Protein AF-A0AAN6QUZ5-F1 (afdb_monomer_lite)

Structure (mmCIF, N/CA/C/O backbone):
data_AF-A0AAN6QUZ5-F1
#
_entry.id   AF-A0AAN6QUZ5-F1
#
loop_
_atom_site.group_PDB
_atom_site.id
_atom_site.type_symbol
_atom_site.label_atom_id
_atom_site.label_alt_id
_atom_site.label_comp_id
_atom_site.label_asym_id
_atom_site.label_entity_id
_atom_site.label_seq_id
_atom_site.pdbx_PDB_ins_code
_atom_site.Cartn_x
_atom_site.Cartn_y
_atom_site.Cartn_z
_atom_site.occupancy
_atom_site.B_iso_or_equiv
_atom_site.auth_seq_id
_atom_site.auth_comp_id
_atom_site.auth_asym_id
_atom_site.auth_atom_id
_atom_site.pdbx_PDB_model_num
ATOM 1 N N . MET A 1 1 ? 12.209 -30.905 -10.278 1.00 30.31 1 MET A N 1
ATOM 2 C CA . MET A 1 1 ? 13.119 -30.003 -9.541 1.00 30.31 1 MET A CA 1
ATOM 3 C C . MET A 1 1 ? 12.378 -28.707 -9.244 1.00 30.31 1 MET A C 1
ATOM 5 O O . MET A 1 1 ? 12.264 -27.875 -10.130 1.00 30.31 1 MET A O 1
ATOM 9 N N . ARG A 1 2 ? 11.811 -28.556 -8.041 1.00 36.41 2 ARG A N 1
ATOM 10 C CA . ARG A 1 2 ? 11.260 -27.276 -7.567 1.00 36.41 2 ARG A CA 1
ATOM 11 C C . ARG A 1 2 ? 12.439 -26.471 -7.023 1.00 36.41 2 ARG A C 1
ATOM 13 O O . ARG A 1 2 ? 12.818 -26.670 -5.874 1.00 36.41 2 ARG A O 1
ATOM 20 N N . ARG A 1 3 ? 13.122 -25.705 -7.876 1.00 43.72 3 ARG A N 1
ATOM 21 C CA . ARG A 1 3 ? 14.222 -24.853 -7.411 1.00 43.72 3 ARG A CA 1
ATOM 22 C C . ARG A 1 3 ? 13.628 -23.696 -6.611 1.00 43.72 3 ARG A C 1
ATOM 24 O O . ARG A 1 3 ? 12.621 -23.118 -7.010 1.00 43.72 3 ARG A O 1
ATOM 31 N N . TYR A 1 4 ? 14.226 -23.433 -5.455 1.00 45.22 4 TYR A N 1
ATOM 32 C CA . TYR A 1 4 ? 13.973 -22.250 -4.641 1.00 45.22 4 TYR A CA 1
ATOM 33 C C . TYR A 1 4 ? 14.188 -21.015 -5.516 1.00 45.22 4 TYR A C 1
ATOM 35 O O . TYR A 1 4 ? 15.326 -20.668 -5.812 1.00 45.22 4 TYR A O 1
ATOM 43 N N . HIS A 1 5 ? 13.116 -20.361 -5.947 1.00 57.94 5 HIS A N 1
ATOM 44 C CA . HIS A 1 5 ? 13.235 -19.087 -6.637 1.00 57.94 5 HIS A CA 1
ATOM 45 C C . HIS A 1 5 ? 12.841 -17.992 -5.662 1.00 57.94 5 HIS A C 1
ATOM 47 O O . HIS A 1 5 ? 11.673 -17.842 -5.323 1.00 57.94 5 HIS A O 1
ATOM 53 N N . ARG A 1 6 ? 13.839 -17.252 -5.179 1.00 63.66 6 ARG A N 1
ATOM 54 C CA . ARG A 1 6 ? 13.614 -16.008 -4.444 1.00 63.66 6 ARG A CA 1
ATOM 55 C C . ARG A 1 6 ? 12.795 -15.062 -5.333 1.00 63.66 6 ARG A C 1
ATOM 57 O O . ARG A 1 6 ? 12.988 -15.058 -6.551 1.00 63.66 6 ARG A O 1
ATOM 64 N N . GLU A 1 7 ? 11.885 -14.297 -4.738 1.00 75.88 7 GLU A N 1
ATOM 65 C CA . GLU A 1 7 ? 11.122 -13.271 -5.457 1.00 75.88 7 GLU A CA 1
ATOM 66 C C . GLU A 1 7 ? 12.098 -12.308 -6.143 1.00 75.88 7 GLU A C 1
ATOM 68 O O . GLU A 1 7 ? 13.012 -11.763 -5.516 1.00 75.88 7 GLU A O 1
ATOM 73 N N . VAL A 1 8 ? 11.938 -12.139 -7.452 1.00 83.50 8 VAL A N 1
ATOM 74 C CA . VAL A 1 8 ? 12.800 -11.305 -8.290 1.00 83.50 8 VAL A CA 1
ATOM 75 C C . VAL A 1 8 ? 12.718 -9.863 -7.813 1.00 83.50 8 VAL A C 1
ATOM 77 O O . VAL A 1 8 ? 13.753 -9.236 -7.613 1.00 83.50 8 VAL A O 1
ATOM 80 N N . SER A 1 9 ? 11.514 -9.351 -7.549 1.00 82.94 9 SER A N 1
ATOM 81 C CA . SER A 1 9 ? 11.316 -7.989 -7.034 1.00 82.94 9 SER A CA 1
ATOM 82 C C . SER A 1 9 ? 12.048 -7.739 -5.711 1.00 82.94 9 SER A C 1
ATOM 84 O O . SER A 1 9 ? 12.600 -6.657 -5.511 1.00 82.94 9 SER A O 1
ATOM 86 N N . THR A 1 10 ? 12.119 -8.741 -4.829 1.00 82.69 10 THR A N 1
ATOM 87 C CA . THR A 1 10 ? 12.886 -8.669 -3.575 1.00 82.69 10 THR A CA 1
ATOM 88 C C . THR A 1 10 ? 14.381 -8.561 -3.839 1.00 82.69 10 THR A C 1
ATOM 90 O O . THR A 1 10 ? 15.043 -7.703 -3.258 1.00 82.69 10 THR A O 1
ATOM 93 N N . VAL A 1 11 ? 14.917 -9.394 -4.735 1.00 87.00 11 VAL A N 1
ATOM 94 C CA . VAL A 1 11 ? 16.337 -9.338 -5.118 1.00 87.00 11 VAL A CA 1
ATOM 95 C C . VAL A 1 11 ? 16.666 -7.990 -5.760 1.00 87.00 11 VAL A C 1
ATOM 97 O O . VAL A 1 11 ? 17.696 -7.396 -5.447 1.00 87.00 11 VAL A O 1
ATOM 100 N N . VAL A 1 12 ? 15.773 -7.469 -6.606 1.00 88.94 12 VAL A N 1
ATOM 101 C CA . VAL A 1 12 ? 15.915 -6.145 -7.226 1.00 88.94 12 VAL A CA 1
ATOM 102 C C . VAL A 1 12 ? 16.001 -5.050 -6.159 1.00 88.94 12 VAL A C 1
ATOM 104 O O . VAL A 1 12 ? 16.933 -4.248 -6.205 1.00 88.94 12 VAL A O 1
ATOM 107 N N . ALA A 1 13 ? 15.085 -5.035 -5.183 1.00 87.88 13 ALA A N 1
ATOM 108 C CA . ALA A 1 13 ? 15.096 -4.057 -4.092 1.00 87.88 13 ALA A CA 1
ATOM 109 C C . ALA A 1 13 ? 16.396 -4.107 -3.272 1.00 87.88 13 ALA A C 1
ATOM 111 O O . ALA A 1 13 ? 17.012 -3.068 -3.019 1.00 87.88 13 ALA A O 1
ATOM 112 N N . GLU A 1 14 ? 16.833 -5.311 -2.893 1.00 87.56 14 GLU A N 1
ATOM 113 C CA . GLU A 1 14 ? 18.032 -5.511 -2.078 1.00 87.56 14 GLU A CA 1
ATOM 114 C C . GLU A 1 14 ? 19.299 -5.069 -2.818 1.00 87.56 14 GLU A C 1
ATOM 116 O O . GLU A 1 14 ? 20.065 -4.257 -2.299 1.00 87.56 14 GLU A O 1
ATOM 121 N N . VAL A 1 15 ? 19.508 -5.560 -4.044 1.00 88.94 15 VAL A N 1
ATOM 122 C CA . VAL A 1 15 ? 20.751 -5.341 -4.799 1.00 88.94 15 VAL A CA 1
ATOM 123 C C . VAL A 1 15 ? 20.863 -3.900 -5.292 1.00 88.94 15 VAL A C 1
ATOM 125 O O . VAL A 1 15 ? 21.929 -3.285 -5.194 1.00 88.94 15 VAL A O 1
ATOM 128 N N . LEU A 1 16 ? 19.770 -3.302 -5.780 1.00 88.38 16 LEU A N 1
ATOM 129 C CA . LEU A 1 16 ? 19.807 -1.899 -6.201 1.00 88.38 16 LEU A CA 1
ATOM 130 C C . LEU A 1 16 ? 19.967 -0.940 -5.018 1.00 88.38 16 LEU A C 1
ATOM 132 O O . LEU A 1 16 ? 20.536 0.141 -5.207 1.00 88.38 16 LEU A O 1
ATOM 136 N N . GLY A 1 17 ? 19.556 -1.356 -3.815 1.00 84.56 17 GLY A N 1
ATOM 137 C CA . GLY A 1 17 ? 19.793 -0.654 -2.554 1.00 84.56 17 GLY A CA 1
ATOM 138 C C . GLY A 1 17 ? 21.233 -0.715 -2.030 1.00 84.56 17 GLY A C 1
ATOM 139 O O . GLY A 1 17 ? 21.570 0.067 -1.145 1.00 84.56 17 GLY A O 1
ATOM 140 N N . MET A 1 18 ? 22.097 -1.587 -2.564 1.00 85.19 18 MET A N 1
ATOM 141 C CA . MET A 1 18 ? 23.497 -1.687 -2.127 1.00 85.19 18 MET A CA 1
ATOM 142 C C . MET A 1 18 ? 24.314 -0.453 -2.534 1.00 85.19 18 MET A C 1
ATOM 144 O O . MET A 1 18 ? 24.178 0.064 -3.645 1.00 85.19 18 MET A O 1
ATOM 148 N N . GLU A 1 19 ? 25.234 -0.014 -1.681 1.00 77.06 19 GLU A N 1
ATOM 149 C CA . GLU A 1 19 ? 26.255 0.963 -2.063 1.00 77.06 19 GLU A CA 1
ATOM 150 C C . GLU A 1 19 ? 27.384 0.235 -2.806 1.00 77.06 19 GLU A C 1
ATOM 152 O O . GLU A 1 19 ? 28.210 -0.441 -2.199 1.00 77.06 19 GLU A O 1
ATOM 157 N N . ALA A 1 20 ? 27.396 0.327 -4.137 1.00 66.94 20 ALA A N 1
ATOM 158 C CA . ALA A 1 20 ? 28.474 -0.213 -4.963 1.00 66.94 20 ALA A CA 1
ATOM 159 C C . ALA A 1 20 ? 29.362 0.941 -5.443 1.00 66.94 20 ALA A C 1
ATOM 161 O O . ALA A 1 20 ? 28.898 1.840 -6.146 1.00 66.94 20 ALA A O 1
ATOM 162 N N . GLY A 1 21 ? 30.633 0.932 -5.036 1.00 61.50 21 GLY A N 1
ATOM 163 C CA . GLY A 1 21 ? 31.641 1.873 -5.514 1.00 61.50 21 GLY A CA 1
ATOM 164 C C . GLY A 1 21 ? 32.380 1.290 -6.713 1.00 61.50 21 GLY A C 1
ATOM 165 O O . GLY A 1 21 ? 33.156 0.356 -6.542 1.00 61.50 21 GLY A O 1
ATOM 166 N N . GLY A 1 22 ? 32.146 1.827 -7.913 1.00 67.50 22 GLY A N 1
ATOM 167 C CA . GLY A 1 22 ? 32.951 1.481 -9.092 1.00 67.50 22 GLY A CA 1
ATOM 168 C C . GLY A 1 22 ? 34.380 2.039 -9.005 1.00 67.50 22 GLY A C 1
ATOM 169 O O . GLY A 1 22 ? 34.719 2.769 -8.069 1.00 67.50 22 GLY A O 1
ATOM 170 N N . ASP A 1 23 ? 35.218 1.742 -10.000 1.00 75.19 23 ASP A N 1
ATOM 171 C CA . ASP A 1 23 ? 36.632 2.143 -10.004 1.00 75.19 23 ASP A CA 1
ATOM 172 C C . ASP A 1 23 ? 36.800 3.675 -9.816 1.00 75.19 23 ASP A C 1
ATOM 174 O O . ASP A 1 23 ? 36.268 4.474 -10.598 1.00 75.19 23 ASP A O 1
ATOM 178 N N . PRO A 1 24 ? 37.541 4.142 -8.790 1.00 77.88 24 PRO A N 1
ATOM 179 C CA . PRO A 1 24 ? 37.722 5.568 -8.531 1.00 77.88 24 PRO A CA 1
ATOM 180 C C . PRO A 1 24 ? 38.481 6.314 -9.641 1.00 77.88 24 PRO A C 1
ATOM 182 O O . PRO A 1 24 ? 38.467 7.546 -9.656 1.00 77.88 24 PRO A O 1
ATOM 185 N N . ARG A 1 25 ? 39.125 5.597 -10.570 1.00 81.81 25 ARG A N 1
ATOM 186 C CA . ARG A 1 25 ? 39.927 6.158 -11.668 1.00 81.81 25 ARG A CA 1
ATOM 187 C C . ARG A 1 25 ? 39.100 6.559 -12.892 1.00 81.81 25 ARG A C 1
ATOM 189 O O . ARG A 1 25 ? 39.565 7.372 -13.683 1.00 81.81 25 ARG A O 1
ATOM 196 N N . ILE A 1 26 ? 37.887 6.025 -13.049 1.00 84.50 26 ILE A N 1
ATOM 197 C CA . ILE A 1 26 ? 36.977 6.373 -14.155 1.00 84.50 26 ILE A CA 1
ATOM 198 C C . ILE A 1 26 ? 36.072 7.554 -13.792 1.00 84.50 26 ILE A C 1
ATOM 200 O O . ILE A 1 26 ? 35.804 7.813 -12.614 1.00 84.50 26 ILE A O 1
ATOM 204 N N . ALA A 1 27 ? 35.585 8.276 -14.805 1.00 85.56 27 ALA A N 1
ATOM 205 C CA . ALA A 1 27 ? 34.697 9.420 -14.617 1.00 85.56 27 ALA A CA 1
ATOM 206 C C . ALA A 1 27 ? 33.432 9.027 -13.832 1.00 85.56 27 ALA A C 1
ATOM 208 O O . ALA A 1 27 ? 32.870 7.953 -14.041 1.00 85.56 27 ALA A O 1
ATOM 209 N N . ALA A 1 28 ? 32.947 9.915 -12.958 1.00 83.94 28 ALA A N 1
ATOM 210 C CA . ALA A 1 28 ? 31.856 9.609 -12.024 1.00 83.94 28 ALA A CA 1
ATOM 211 C C . ALA A 1 28 ? 30.583 9.068 -12.705 1.00 83.94 28 ALA A C 1
ATOM 213 O O . ALA A 1 28 ? 29.949 8.153 -12.186 1.00 83.94 28 ALA A O 1
ATOM 214 N N . LYS A 1 29 ? 30.233 9.591 -13.888 1.00 78.88 29 LYS A N 1
ATOM 215 C CA . LYS A 1 29 ? 29.074 9.121 -14.666 1.00 78.88 29 LYS A CA 1
ATOM 216 C C . LYS A 1 29 ? 29.249 7.684 -15.164 1.00 78.88 29 LYS A C 1
ATOM 218 O O . LYS A 1 29 ? 28.361 6.862 -14.975 1.00 78.88 29 LYS A O 1
ATOM 223 N N . GLN A 1 30 ? 30.408 7.382 -15.745 1.00 83.56 30 GLN A N 1
ATOM 224 C CA . GLN A 1 30 ? 30.750 6.039 -16.214 1.00 83.56 30 GLN A CA 1
ATOM 225 C C . GLN A 1 30 ? 30.817 5.052 -15.045 1.00 83.56 30 GLN A C 1
ATOM 227 O O . GLN A 1 30 ? 30.298 3.950 -15.142 1.00 83.56 30 GLN A O 1
ATOM 232 N N . ARG A 1 31 ? 31.360 5.485 -13.902 1.00 85.06 31 ARG A N 1
ATOM 233 C CA . ARG A 1 31 ? 31.403 4.703 -12.660 1.00 85.06 31 ARG A CA 1
ATOM 234 C C . ARG A 1 31 ? 30.019 4.323 -12.148 1.00 85.06 31 ARG A C 1
ATOM 236 O O . ARG A 1 31 ? 29.817 3.198 -11.708 1.00 85.06 31 ARG A O 1
ATOM 243 N N . ALA A 1 32 ? 29.075 5.260 -12.189 1.00 82.31 32 ALA A N 1
ATOM 244 C CA . ALA A 1 32 ? 27.699 5.005 -11.781 1.00 82.31 32 ALA A CA 1
ATOM 245 C C . ALA A 1 32 ? 26.997 4.021 -12.733 1.00 82.31 32 ALA A C 1
ATOM 247 O O . ALA A 1 32 ? 26.280 3.136 -12.269 1.00 82.31 32 ALA A O 1
ATOM 248 N N . ALA A 1 33 ? 27.227 4.148 -14.044 1.00 83.38 33 ALA A N 1
ATOM 249 C CA . ALA A 1 33 ? 26.686 3.225 -15.040 1.00 83.38 33 ALA A CA 1
ATOM 250 C C . ALA A 1 33 ? 27.278 1.811 -14.902 1.00 83.38 33 ALA A C 1
ATOM 252 O O . ALA A 1 33 ? 26.538 0.835 -14.965 1.00 83.38 33 ALA A O 1
ATOM 253 N N . ASP A 1 34 ? 28.585 1.704 -14.666 1.00 85.88 34 ASP A N 1
ATOM 254 C CA . ASP A 1 34 ? 29.299 0.446 -14.420 1.00 85.88 34 ASP A CA 1
ATOM 255 C C . ASP A 1 34 ? 28.772 -0.266 -13.163 1.00 85.88 34 ASP A C 1
ATOM 257 O O . ASP A 1 34 ? 28.290 -1.395 -13.233 1.00 85.88 34 ASP A O 1
ATOM 261 N N . ALA A 1 35 ? 28.683 0.456 -12.039 1.00 87.25 35 ALA A N 1
ATOM 262 C CA . ALA A 1 35 ? 28.098 -0.064 -10.803 1.00 87.25 35 ALA A CA 1
ATOM 263 C C . ALA A 1 35 ? 26.636 -0.523 -10.978 1.00 87.25 35 ALA A C 1
ATOM 265 O O . ALA A 1 35 ? 26.189 -1.464 -10.319 1.00 87.25 35 ALA A O 1
ATOM 266 N N . MET A 1 36 ? 25.868 0.125 -11.860 1.00 88.12 36 MET A N 1
ATOM 267 C CA . MET A 1 36 ? 24.505 -0.301 -12.186 1.00 88.12 36 MET A CA 1
ATOM 268 C C . MET A 1 36 ? 24.489 -1.606 -12.995 1.00 88.12 36 MET A C 1
ATOM 270 O O . MET A 1 36 ? 23.668 -2.481 -12.721 1.00 88.12 36 MET A O 1
ATOM 274 N N . LYS A 1 37 ? 25.406 -1.776 -13.952 1.00 88.88 37 LYS A N 1
ATOM 275 C CA . LYS A 1 37 ? 25.542 -3.005 -14.759 1.00 88.88 37 LYS A CA 1
ATOM 276 C C . LYS A 1 37 ? 25.952 -4.196 -13.902 1.00 88.88 37 LYS A C 1
ATOM 278 O O . LYS A 1 37 ? 25.392 -5.281 -14.075 1.00 88.88 37 LYS A O 1
ATOM 283 N N . ASP A 1 38 ? 26.844 -3.986 -12.939 1.00 88.75 38 ASP A N 1
ATOM 284 C CA . ASP A 1 38 ? 27.219 -5.005 -11.955 1.00 88.75 38 ASP A CA 1
ATOM 285 C C . ASP A 1 38 ? 26.013 -5.448 -11.130 1.00 88.75 38 ASP A C 1
ATOM 287 O O . ASP A 1 38 ? 25.731 -6.641 -11.016 1.00 88.75 38 ASP A O 1
ATOM 291 N N . LYS A 1 39 ? 25.233 -4.489 -10.620 1.00 91.06 39 LYS A N 1
ATOM 292 C CA . LYS A 1 39 ? 23.996 -4.778 -9.888 1.00 91.06 39 LYS A CA 1
ATOM 293 C C . LYS A 1 39 ? 22.995 -5.563 -10.735 1.00 91.06 39 LYS A C 1
ATOM 295 O O . LYS A 1 39 ? 22.453 -6.556 -10.255 1.00 91.06 39 LYS A O 1
ATOM 300 N N . ILE A 1 40 ? 22.773 -5.171 -11.991 1.00 91.00 40 ILE A N 1
ATOM 301 C CA . ILE A 1 40 ? 21.897 -5.918 -12.908 1.00 91.00 40 ILE A CA 1
ATOM 302 C C . ILE A 1 40 ? 22.430 -7.340 -13.109 1.00 91.00 40 ILE A C 1
ATOM 304 O O . ILE A 1 40 ? 21.665 -8.294 -13.027 1.00 91.00 40 ILE A O 1
ATOM 308 N N . SER A 1 41 ? 23.738 -7.503 -13.304 1.00 89.38 41 SER A N 1
ATOM 309 C CA . SER A 1 41 ? 24.362 -8.816 -13.496 1.00 89.38 41 SER A CA 1
ATOM 310 C C . SER A 1 41 ? 24.204 -9.718 -12.267 1.00 89.38 41 SER A C 1
ATOM 312 O O . SER A 1 41 ? 23.880 -10.895 -12.411 1.00 89.38 41 SER A O 1
ATOM 314 N N . ILE A 1 42 ? 24.351 -9.171 -11.053 1.00 89.25 42 ILE A N 1
ATOM 315 C CA . ILE A 1 42 ? 24.068 -9.885 -9.797 1.00 89.25 42 ILE A CA 1
ATOM 316 C C . ILE A 1 42 ? 22.609 -10.352 -9.768 1.00 89.25 42 ILE A C 1
ATOM 318 O O . ILE A 1 42 ? 22.348 -11.515 -9.452 1.00 89.25 42 ILE A O 1
ATOM 322 N N . ILE A 1 43 ? 21.663 -9.477 -10.123 1.00 89.88 43 ILE A N 1
ATOM 323 C CA . ILE A 1 43 ? 20.231 -9.801 -10.141 1.00 89.88 43 ILE A CA 1
ATOM 324 C C . ILE A 1 43 ? 19.953 -10.926 -11.145 1.00 89.88 43 ILE A C 1
ATOM 326 O O . ILE A 1 43 ? 19.394 -11.948 -10.758 1.00 89.88 43 ILE A O 1
ATOM 330 N N . LEU A 1 44 ? 20.396 -10.792 -12.399 1.00 89.31 44 LEU A N 1
ATOM 331 C CA . LEU A 1 44 ? 20.162 -11.789 -13.452 1.00 89.31 44 LEU A CA 1
ATOM 332 C C . LEU A 1 44 ? 20.767 -13.158 -13.108 1.00 89.31 44 LEU A C 1
ATOM 334 O O . LEU A 1 44 ? 20.116 -14.186 -13.313 1.00 89.31 44 LEU A O 1
ATOM 338 N N . ASN A 1 45 ? 21.969 -13.175 -12.524 1.00 87.69 45 ASN A N 1
ATOM 339 C CA . ASN A 1 45 ? 22.601 -14.401 -12.037 1.00 87.69 45 ASN A CA 1
ATOM 340 C C . ASN A 1 45 ? 21.807 -15.027 -10.883 1.00 87.69 45 ASN A C 1
ATOM 342 O O . ASN A 1 45 ? 21.582 -16.234 -10.881 1.00 87.69 45 ASN A O 1
ATOM 346 N N . THR A 1 46 ? 21.328 -14.213 -9.936 1.00 84.38 46 THR A N 1
ATOM 347 C CA . THR A 1 46 ? 20.507 -14.678 -8.802 1.00 84.38 46 THR A CA 1
ATOM 348 C C . THR A 1 46 ? 19.159 -15.238 -9.261 1.00 84.38 46 THR A C 1
ATOM 350 O O . THR A 1 46 ? 18.626 -16.159 -8.647 1.00 84.38 46 THR A O 1
ATOM 353 N N . MET A 1 47 ? 18.603 -14.710 -10.353 1.00 77.81 47 MET A N 1
ATOM 354 C CA . MET A 1 47 ? 17.367 -15.218 -10.952 1.00 77.81 47 MET A CA 1
ATOM 355 C C . MET A 1 47 ? 17.532 -16.595 -11.613 1.00 77.81 47 MET A C 1
ATOM 357 O O . MET A 1 47 ? 16.521 -17.231 -11.910 1.00 77.81 47 MET A O 1
ATOM 361 N N . GLU A 1 48 ? 18.766 -17.045 -11.879 1.00 78.69 48 GLU A N 1
ATOM 362 C CA . GLU A 1 48 ? 19.085 -18.280 -12.618 1.00 78.69 48 GLU A CA 1
ATOM 363 C C . GLU A 1 48 ? 18.340 -18.411 -13.964 1.00 78.69 48 GLU A C 1
ATOM 365 O O . GLU A 1 48 ? 18.050 -19.509 -14.436 1.00 78.69 48 GLU A O 1
ATOM 370 N N . CYS A 1 49 ? 18.017 -17.284 -14.601 1.00 72.75 49 CYS A N 1
ATOM 371 C CA . CYS A 1 49 ? 17.193 -17.250 -15.813 1.00 72.75 49 CYS A CA 1
ATOM 372 C C . CYS A 1 49 ? 18.001 -17.342 -17.119 1.00 72.75 49 CYS A C 1
ATOM 374 O O . CYS A 1 49 ? 17.422 -17.317 -18.201 1.00 72.75 49 CYS A O 1
ATOM 376 N N . GLY A 1 50 ? 19.335 -17.437 -17.033 1.00 80.94 50 GLY A N 1
ATOM 377 C CA . GLY A 1 50 ? 20.226 -17.511 -18.198 1.00 80.94 50 GLY A CA 1
ATOM 378 C C . GLY A 1 50 ? 20.278 -16.229 -19.037 1.00 80.94 50 GLY A C 1
ATOM 379 O O . GLY A 1 50 ? 20.787 -16.254 -20.156 1.00 80.94 50 GLY A O 1
ATOM 380 N N . LEU A 1 51 ? 19.749 -15.119 -18.518 1.00 85.81 51 LEU A N 1
ATOM 381 C CA . LEU A 1 51 ? 19.765 -13.824 -19.186 1.00 85.81 51 LEU A CA 1
ATOM 382 C C . LEU A 1 51 ? 21.073 -13.082 -18.921 1.00 85.81 51 LEU A C 1
ATOM 384 O O . LEU A 1 51 ? 21.663 -13.180 -17.846 1.00 85.81 51 LEU A O 1
ATOM 388 N N . ALA A 1 52 ? 21.497 -12.296 -19.905 1.00 86.19 52 ALA A N 1
ATOM 389 C CA . ALA A 1 52 ? 22.677 -11.452 -19.827 1.00 86.19 52 ALA A CA 1
ATOM 390 C C . ALA A 1 52 ? 22.399 -10.100 -20.489 1.00 86.19 52 ALA A C 1
ATOM 392 O O . ALA A 1 52 ? 21.534 -9.988 -21.356 1.00 86.19 52 ALA A O 1
ATOM 393 N N . LEU A 1 53 ? 23.175 -9.084 -20.110 1.00 87.31 53 LEU A N 1
ATOM 394 C CA . LEU A 1 53 ? 23.151 -7.778 -20.770 1.00 87.31 53 LEU A CA 1
ATOM 395 C C . LEU A 1 53 ? 23.490 -7.922 -22.261 1.00 87.31 53 LEU A C 1
ATOM 397 O O . LEU A 1 53 ? 24.379 -8.711 -22.609 1.00 87.31 53 LEU A O 1
ATOM 401 N N . THR A 1 54 ? 22.828 -7.146 -23.123 1.00 87.88 54 THR A N 1
ATOM 402 C CA . THR A 1 54 ? 23.160 -7.075 -24.556 1.00 87.88 54 THR A CA 1
ATOM 403 C C . THR A 1 54 ? 24.529 -6.423 -24.773 1.00 87.88 54 THR A C 1
ATOM 405 O O . THR A 1 54 ? 25.110 -5.860 -23.843 1.00 87.88 54 THR A O 1
ATOM 408 N N . ALA A 1 55 ? 25.076 -6.515 -25.988 1.00 86.94 55 ALA A N 1
ATOM 409 C CA . ALA A 1 55 ? 26.373 -5.914 -26.304 1.00 86.94 55 ALA A CA 1
ATOM 410 C C . ALA A 1 55 ? 26.357 -4.390 -26.097 1.00 86.94 55 ALA A C 1
ATOM 412 O O . ALA A 1 55 ? 27.309 -3.839 -25.551 1.00 86.94 55 ALA A O 1
ATOM 413 N N . GLU A 1 56 ? 25.246 -3.742 -26.442 1.00 84.31 56 GLU A N 1
ATOM 414 C CA . GLU A 1 56 ? 25.030 -2.304 -26.286 1.00 84.31 56 GLU A CA 1
ATOM 415 C C . GLU A 1 56 ? 24.993 -1.918 -24.802 1.00 84.31 56 GLU A C 1
ATOM 417 O O . GLU A 1 56 ? 25.728 -1.033 -24.376 1.00 84.31 56 GLU A O 1
ATOM 422 N N . MET A 1 57 ? 24.233 -2.646 -23.971 1.00 83.38 57 MET A N 1
ATOM 423 C CA . MET A 1 57 ? 24.163 -2.384 -22.523 1.00 83.38 57 MET A CA 1
ATOM 424 C C . MET A 1 57 ? 25.487 -2.618 -21.789 1.00 83.38 57 MET A C 1
ATOM 426 O O . MET A 1 57 ? 25.692 -2.069 -20.703 1.00 83.38 57 MET A O 1
ATOM 430 N N . ARG A 1 58 ? 26.389 -3.427 -22.356 1.00 83.56 58 ARG A N 1
ATOM 431 C CA . ARG A 1 58 ? 27.742 -3.638 -21.823 1.00 83.56 58 ARG A CA 1
ATOM 432 C C . ARG A 1 58 ? 28.702 -2.503 -22.162 1.00 83.56 58 ARG A C 1
ATOM 434 O O . ARG A 1 58 ? 29.738 -2.421 -21.508 1.00 83.56 58 ARG A O 1
ATOM 441 N N . ASP A 1 59 ? 28.387 -1.634 -23.126 1.00 83.25 59 ASP A N 1
ATOM 442 C CA . ASP A 1 59 ? 29.226 -0.478 -23.445 1.00 83.25 59 ASP A CA 1
ATOM 443 C C . ASP A 1 59 ? 29.380 0.390 -22.186 1.00 83.25 59 ASP A C 1
ATOM 445 O O . ASP A 1 59 ? 28.373 0.879 -21.667 1.00 83.25 59 ASP A O 1
ATOM 449 N N . PRO A 1 60 ? 30.600 0.611 -21.661 1.00 76.75 60 PRO A N 1
ATOM 450 C CA . PRO A 1 60 ? 30.824 1.416 -20.462 1.00 76.75 60 PRO A CA 1
ATOM 451 C C . PRO A 1 60 ? 30.248 2.833 -20.552 1.00 76.75 60 PRO A C 1
ATOM 453 O O . PRO A 1 60 ? 29.890 3.409 -19.526 1.00 76.75 60 PRO A O 1
ATOM 456 N N . THR A 1 61 ? 30.139 3.385 -21.759 1.00 77.88 61 THR A N 1
ATOM 457 C CA . THR A 1 61 ? 29.639 4.738 -22.010 1.00 77.88 61 THR A CA 1
ATOM 458 C C . THR A 1 61 ? 28.116 4.834 -21.982 1.00 77.88 61 THR A C 1
ATOM 460 O O . THR A 1 61 ? 27.599 5.924 -21.733 1.00 77.88 61 THR A O 1
ATOM 463 N N . MET A 1 62 ? 27.399 3.715 -22.153 1.00 81.12 62 MET A N 1
ATOM 464 C CA . MET A 1 62 ? 25.939 3.706 -22.147 1.00 81.12 62 MET A CA 1
ATOM 465 C C . MET A 1 62 ? 25.407 4.115 -20.764 1.00 81.12 62 MET A C 1
ATOM 467 O O . MET A 1 62 ? 25.687 3.417 -19.774 1.00 81.12 62 MET A O 1
ATOM 471 N N . PRO A 1 63 ? 24.651 5.226 -20.671 1.00 77.25 63 PRO A N 1
ATOM 472 C CA . PRO A 1 63 ? 24.062 5.669 -19.419 1.00 77.25 63 PRO A CA 1
ATOM 473 C C . PRO A 1 63 ? 22.894 4.757 -19.034 1.00 77.25 63 PRO A C 1
ATOM 475 O O . PRO A 1 63 ? 22.092 4.368 -19.876 1.00 77.25 63 PRO A O 1
ATOM 478 N N . LEU A 1 64 ? 22.778 4.450 -17.741 1.00 77.81 64 LEU A N 1
ATOM 479 C CA . LEU A 1 64 ? 21.648 3.706 -17.188 1.00 77.81 64 LEU A CA 1
ATOM 480 C C . LEU A 1 64 ? 21.043 4.488 -16.026 1.00 77.81 64 LEU A C 1
ATOM 482 O O . LEU A 1 64 ? 21.720 4.747 -15.026 1.00 77.81 64 LEU A O 1
ATOM 486 N N . ASN A 1 65 ? 19.769 4.860 -16.142 1.00 80.00 65 ASN A N 1
ATOM 487 C CA . ASN A 1 65 ? 19.025 5.442 -15.033 1.00 80.00 65 ASN A CA 1
ATOM 488 C C . ASN A 1 65 ? 18.485 4.328 -14.122 1.00 80.00 65 ASN A C 1
ATOM 490 O O . ASN A 1 65 ? 18.010 3.292 -14.587 1.00 80.00 65 ASN A O 1
ATOM 494 N N . LYS A 1 66 ? 18.501 4.559 -12.806 1.00 85.00 66 LYS A N 1
ATOM 495 C CA . LYS A 1 66 ? 17.925 3.650 -11.811 1.00 85.00 66 LYS A CA 1
ATOM 496 C C . LYS A 1 66 ? 16.451 3.333 -12.105 1.00 85.00 66 LYS A C 1
ATOM 498 O O . LYS A 1 66 ? 16.075 2.169 -12.025 1.00 85.00 66 LYS A O 1
ATOM 503 N N . SER A 1 67 ? 15.639 4.325 -12.482 1.00 84.75 67 SER A N 1
ATOM 504 C CA . SER A 1 67 ? 14.212 4.113 -12.783 1.00 84.75 67 SER A CA 1
ATOM 505 C C . SER A 1 67 ? 13.996 3.216 -14.001 1.00 84.75 67 SER A C 1
ATOM 507 O O . SER A 1 67 ? 13.139 2.341 -13.977 1.00 84.75 67 SER A O 1
ATOM 509 N N . GLU A 1 68 ? 14.812 3.379 -15.044 1.00 85.19 68 GLU A N 1
ATOM 510 C CA . GLU A 1 68 ? 14.771 2.531 -16.242 1.00 85.19 68 GLU A CA 1
ATOM 511 C C . GLU A 1 68 ? 15.197 1.097 -15.910 1.00 85.19 68 GLU A C 1
ATOM 513 O O . GLU 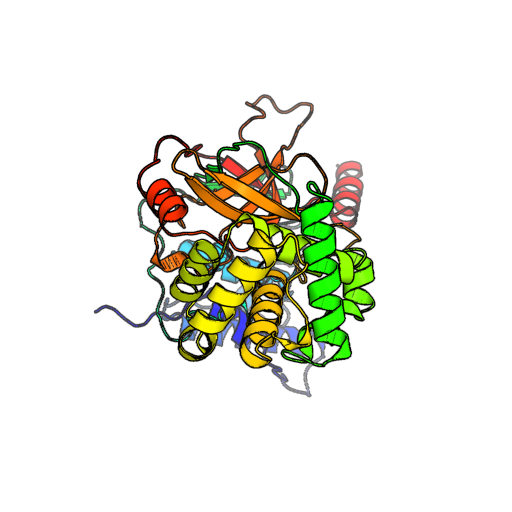A 1 68 ? 14.576 0.136 -16.359 1.00 85.19 68 GLU A O 1
ATOM 518 N N . CYS A 1 69 ? 16.223 0.945 -15.067 1.00 88.38 69 CYS A N 1
ATOM 519 C CA . CYS A 1 69 ? 16.661 -0.362 -14.584 1.00 88.38 69 CYS A CA 1
ATOM 520 C C . CYS A 1 69 ? 15.563 -1.052 -13.771 1.00 88.38 69 CYS A C 1
ATOM 522 O O . CYS A 1 69 ? 15.276 -2.222 -14.019 1.00 88.38 69 CYS A O 1
ATOM 524 N N . HIS A 1 70 ? 14.911 -0.336 -12.846 1.00 90.88 70 HIS A N 1
ATOM 525 C CA . HIS A 1 70 ? 13.754 -0.863 -12.124 1.00 90.88 70 HIS A CA 1
ATOM 526 C C . HIS A 1 70 ? 12.645 -1.291 -13.086 1.00 90.88 70 HIS A C 1
ATOM 528 O O . HIS A 1 70 ? 12.127 -2.392 -12.940 1.00 90.88 70 HIS A O 1
ATOM 534 N N . TYR A 1 71 ? 12.309 -0.459 -14.075 1.00 90.75 71 TYR A N 1
ATOM 535 C CA . TYR A 1 71 ? 11.286 -0.780 -15.065 1.00 90.75 71 TYR A CA 1
ATOM 536 C C . TYR A 1 71 ? 11.604 -2.090 -15.790 1.00 90.75 71 TYR A C 1
ATOM 538 O O . TYR A 1 71 ? 10.814 -3.029 -15.737 1.00 90.75 71 TYR A O 1
ATOM 546 N N . MET A 1 72 ? 12.785 -2.189 -16.408 1.00 89.31 72 MET A N 1
ATOM 547 C CA . MET A 1 72 ? 13.195 -3.379 -17.162 1.00 89.31 72 MET A CA 1
ATOM 548 C C . MET A 1 72 ? 13.184 -4.640 -16.290 1.00 89.31 72 MET A C 1
ATOM 550 O O . MET A 1 72 ? 12.680 -5.681 -16.710 1.00 89.31 72 MET A O 1
ATOM 554 N N . LEU A 1 73 ? 13.698 -4.545 -15.062 1.00 92.19 73 LEU A N 1
ATOM 555 C CA . LEU A 1 73 ? 13.780 -5.678 -14.142 1.00 92.19 73 LEU A CA 1
ATOM 556 C C . LEU A 1 73 ? 12.413 -6.100 -13.590 1.00 92.19 73 LEU A C 1
ATOM 558 O O . LEU A 1 73 ? 12.177 -7.295 -13.442 1.00 92.19 73 LEU A O 1
ATOM 562 N N . LEU A 1 74 ? 11.498 -5.166 -13.316 1.00 92.81 74 LEU A N 1
ATOM 563 C CA . LEU A 1 74 ? 10.135 -5.499 -12.886 1.00 92.81 74 LEU A CA 1
ATOM 564 C C . LEU A 1 74 ? 9.292 -6.067 -14.030 1.00 92.81 74 LEU A C 1
ATOM 566 O O . LEU A 1 74 ? 8.503 -6.979 -13.805 1.00 92.81 74 LEU A O 1
ATOM 570 N N . MET A 1 75 ? 9.485 -5.587 -15.259 1.00 92.12 75 MET A N 1
ATOM 571 C CA . MET A 1 75 ? 8.860 -6.182 -16.443 1.00 92.12 75 MET A CA 1
ATOM 572 C C . MET A 1 75 ? 9.361 -7.610 -16.673 1.00 92.12 75 MET A C 1
ATOM 574 O O . MET A 1 75 ? 8.571 -8.511 -16.950 1.00 92.12 75 MET A O 1
ATOM 578 N N . LEU A 1 76 ? 10.662 -7.840 -16.476 1.00 91.19 76 LEU A N 1
ATOM 579 C CA . LEU A 1 76 ? 11.233 -9.181 -16.492 1.00 91.19 76 LEU A CA 1
ATOM 580 C C . LEU A 1 76 ? 10.681 -10.054 -15.351 1.00 91.19 76 LEU A C 1
ATOM 582 O O . LEU A 1 76 ? 10.359 -11.218 -15.577 1.00 91.19 76 LEU A O 1
ATOM 586 N N . ALA A 1 77 ? 10.543 -9.507 -14.141 1.00 90.38 77 ALA A N 1
ATOM 587 C CA . ALA A 1 77 ? 9.949 -10.205 -13.002 1.00 90.38 77 ALA A CA 1
ATOM 588 C C . ALA A 1 77 ? 8.502 -10.628 -13.303 1.00 90.38 77 ALA A C 1
ATOM 590 O O . ALA A 1 77 ? 8.139 -11.782 -13.077 1.00 90.38 77 ALA A O 1
ATOM 591 N N . LEU A 1 78 ? 7.705 -9.734 -13.894 1.00 91.69 78 LEU A N 1
ATOM 592 C CA . LEU A 1 78 ? 6.338 -10.022 -14.318 1.00 91.69 78 LEU A CA 1
ATOM 593 C C . LEU A 1 78 ? 6.288 -11.128 -15.383 1.00 91.69 78 LEU A C 1
ATOM 595 O O . LEU A 1 78 ? 5.496 -12.059 -15.257 1.00 91.69 78 LEU A O 1
ATOM 599 N N . ALA A 1 79 ? 7.171 -11.076 -16.386 1.00 89.44 79 ALA A N 1
ATOM 600 C CA . ALA A 1 79 ? 7.302 -12.131 -17.394 1.00 89.44 79 ALA A CA 1
ATOM 601 C C . ALA A 1 79 ? 7.728 -13.478 -16.778 1.00 89.44 79 ALA A C 1
ATOM 603 O O . ALA A 1 79 ? 7.288 -14.538 -17.218 1.00 89.44 79 ALA A O 1
ATOM 604 N N . ALA A 1 80 ? 8.528 -13.440 -15.709 1.00 87.31 80 ALA A N 1
ATOM 605 C CA . ALA A 1 80 ? 8.882 -14.593 -14.885 1.00 87.31 80 ALA A CA 1
ATOM 606 C C . ALA A 1 80 ? 7.783 -14.988 -13.876 1.00 87.31 80 ALA A C 1
ATOM 608 O O . ALA A 1 80 ? 8.053 -15.771 -12.961 1.00 87.31 80 ALA A O 1
ATOM 609 N N . GLN A 1 81 ? 6.561 -14.458 -14.023 1.00 90.06 81 GLN A N 1
ATOM 610 C CA . GLN A 1 81 ? 5.400 -14.738 -13.174 1.00 90.06 81 GLN A CA 1
ATOM 611 C C . GLN A 1 81 ? 5.657 -14.432 -11.692 1.00 90.06 81 GLN A C 1
ATOM 613 O O . GLN A 1 81 ? 5.179 -15.138 -10.805 1.00 90.06 81 GLN A O 1
ATOM 618 N N . ASP A 1 82 ? 6.459 -13.411 -11.402 1.00 88.56 82 ASP A N 1
ATOM 619 C CA . ASP A 1 82 ? 6.669 -12.935 -10.041 1.00 88.56 82 ASP A CA 1
ATOM 620 C C . ASP A 1 82 ? 5.491 -12.050 -9.581 1.00 88.56 82 ASP A C 1
ATOM 622 O O . ASP A 1 82 ? 5.294 -10.968 -10.147 1.00 88.56 82 ASP A O 1
ATOM 626 N N . PRO A 1 83 ? 4.721 -12.456 -8.551 1.00 89.88 83 PRO A N 1
ATOM 627 C CA . PRO A 1 83 ? 3.650 -11.627 -7.995 1.00 89.88 83 PRO A CA 1
ATOM 628 C C . PRO A 1 83 ? 4.158 -10.290 -7.440 1.00 89.88 83 PRO A C 1
ATOM 630 O O . PRO A 1 83 ? 3.431 -9.295 -7.474 1.00 89.88 83 PRO A O 1
ATOM 633 N N . GLY A 1 84 ? 5.406 -10.228 -6.968 1.00 88.62 84 GLY A N 1
ATOM 634 C CA . GLY A 1 84 ? 5.964 -9.034 -6.346 1.00 88.62 84 GLY A CA 1
ATOM 635 C C . GLY A 1 84 ? 6.049 -7.832 -7.293 1.00 88.62 84 GLY A C 1
ATOM 636 O O . GLY A 1 84 ? 5.902 -6.694 -6.845 1.00 88.62 84 GLY A O 1
ATOM 637 N N . ALA A 1 85 ? 6.149 -8.059 -8.609 1.00 90.69 85 ALA A N 1
ATOM 638 C CA . ALA A 1 85 ? 6.110 -6.995 -9.619 1.00 90.69 85 ALA A CA 1
ATOM 639 C C . ALA A 1 85 ? 4.774 -6.223 -9.631 1.00 90.69 85 ALA A C 1
ATOM 641 O O . ALA A 1 85 ? 4.733 -5.023 -9.913 1.00 90.69 85 ALA A O 1
ATOM 642 N N . LEU A 1 86 ? 3.669 -6.885 -9.272 1.00 93.62 86 LEU A N 1
ATOM 643 C CA . LEU A 1 86 ? 2.354 -6.256 -9.156 1.00 93.62 86 LEU A CA 1
ATOM 644 C C . LEU A 1 86 ? 2.150 -5.555 -7.801 1.00 93.62 86 LEU A C 1
ATOM 646 O O . LEU A 1 86 ? 1.272 -4.694 -7.705 1.00 93.62 86 LEU A O 1
ATOM 650 N N . CYS A 1 87 ? 2.980 -5.846 -6.795 1.00 91.75 87 CYS A N 1
ATOM 651 C CA . CYS A 1 87 ? 2.774 -5.466 -5.391 1.00 91.75 87 CYS A CA 1
ATOM 652 C C . CYS A 1 87 ? 3.812 -4.495 -4.807 1.00 91.75 87 CYS A C 1
ATOM 654 O O . CYS A 1 87 ? 3.739 -4.193 -3.619 1.00 91.75 87 CYS A O 1
ATOM 656 N N . SER A 1 88 ? 4.772 -3.998 -5.591 1.00 90.81 88 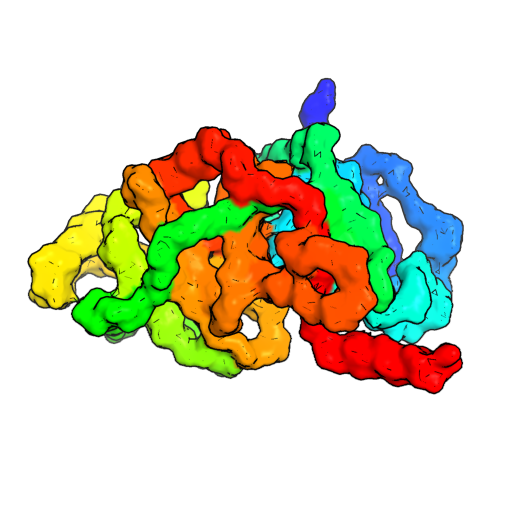SER A N 1
ATOM 657 C CA . SER A 1 88 ? 5.767 -3.036 -5.092 1.00 90.81 88 SER A CA 1
ATOM 658 C C . SER A 1 88 ? 5.127 -1.748 -4.559 1.00 90.81 88 SER A C 1
ATOM 660 O O . SER A 1 88 ? 4.221 -1.216 -5.197 1.00 90.81 88 SER A O 1
ATOM 662 N N . VAL A 1 89 ? 5.596 -1.225 -3.417 1.00 88.94 89 VAL A N 1
ATOM 663 C CA . VAL A 1 89 ? 4.977 -0.062 -2.729 1.00 88.94 89 VAL A CA 1
ATOM 664 C C . VAL A 1 89 ? 5.909 1.137 -2.526 1.00 88.94 89 VAL A C 1
ATOM 666 O O . VAL A 1 89 ? 5.625 2.005 -1.696 1.00 88.94 89 VAL A O 1
ATOM 669 N N . GLY A 1 90 ? 7.035 1.202 -3.238 1.00 89.75 90 GLY A N 1
ATOM 670 C CA . GLY A 1 90 ? 7.936 2.358 -3.217 1.00 89.75 90 GLY A CA 1
ATOM 671 C C . GLY A 1 90 ? 7.393 3.576 -3.971 1.00 89.75 90 GLY A C 1
ATOM 672 O O . GLY A 1 90 ? 6.195 3.677 -4.209 1.00 89.75 90 GLY A O 1
ATOM 673 N N . PRO A 1 91 ? 8.251 4.538 -4.337 1.00 89.25 91 PRO A N 1
ATOM 674 C CA . PRO A 1 91 ? 7.846 5.671 -5.166 1.00 89.25 91 PRO A CA 1
ATOM 675 C C . PRO A 1 91 ? 7.207 5.252 -6.499 1.00 89.25 91 PRO A C 1
ATOM 677 O O . PRO A 1 91 ? 7.647 4.258 -7.088 1.00 89.25 91 PRO A O 1
ATOM 680 N N . PRO A 1 92 ? 6.204 5.998 -7.011 1.00 89.44 92 PRO A N 1
ATOM 681 C CA . PRO A 1 92 ? 5.665 5.758 -8.343 1.00 89.44 92 PRO A CA 1
ATOM 682 C C . PRO A 1 92 ? 6.777 5.952 -9.366 1.00 89.44 92 PRO A C 1
ATOM 684 O O . PRO A 1 92 ? 7.512 6.945 -9.327 1.00 89.44 92 PRO A O 1
ATOM 687 N N . MET A 1 93 ? 6.922 4.995 -10.275 1.00 88.31 93 MET A N 1
ATOM 688 C CA . MET A 1 93 ? 8.052 4.999 -11.184 1.00 88.31 93 MET A CA 1
ATOM 689 C C . MET A 1 93 ? 7.814 5.968 -12.338 1.00 88.31 93 MET A C 1
ATOM 691 O O . MET A 1 93 ? 6.848 5.851 -13.099 1.00 88.31 93 MET A O 1
ATOM 695 N N . ARG A 1 94 ? 8.749 6.909 -12.466 1.00 84.00 94 ARG A N 1
ATOM 696 C CA . ARG A 1 94 ? 8.811 7.905 -13.533 1.00 84.00 94 ARG A CA 1
ATOM 697 C C . ARG A 1 94 ? 9.946 7.551 -14.476 1.00 84.00 94 ARG A C 1
ATOM 699 O O . ARG A 1 94 ? 11.097 7.436 -14.048 1.00 84.00 94 ARG A O 1
ATOM 706 N N . LEU A 1 95 ? 9.626 7.425 -15.754 1.00 81.50 95 LEU A N 1
ATOM 707 C CA . LEU A 1 95 ? 10.618 7.325 -16.809 1.00 81.50 95 LEU A CA 1
ATOM 708 C C . LEU A 1 95 ? 10.790 8.726 -17.380 1.00 81.50 95 LEU A C 1
ATOM 710 O O . LEU A 1 95 ? 9.952 9.195 -18.137 1.00 81.50 95 LEU A O 1
ATOM 714 N N . THR A 1 96 ? 11.829 9.438 -16.956 1.00 69.94 96 THR A N 1
ATOM 715 C CA . THR A 1 96 ? 12.223 10.718 -17.552 1.00 69.94 96 THR A CA 1
ATOM 716 C C . THR A 1 96 ? 13.480 10.501 -18.376 1.00 69.94 96 THR A C 1
ATOM 718 O O . THR A 1 96 ? 14.437 9.876 -17.912 1.00 69.94 96 THR A O 1
ATOM 721 N N . GLN A 1 97 ? 13.492 11.021 -19.605 1.00 64.56 97 GLN A N 1
ATOM 722 C CA . GLN A 1 97 ? 14.711 11.027 -20.403 1.00 64.56 97 GLN A CA 1
ATOM 723 C C . GLN A 1 97 ? 15.794 11.823 -19.676 1.00 64.56 97 GLN A C 1
ATOM 725 O O . GLN A 1 97 ? 15.601 12.993 -19.351 1.00 64.56 97 GLN A O 1
ATOM 730 N N . ALA A 1 98 ? 16.955 11.203 -19.491 1.00 53.09 98 ALA A N 1
ATOM 731 C CA . ALA A 1 98 ? 18.185 11.924 -19.184 1.00 53.09 98 ALA A CA 1
ATOM 732 C C . ALA A 1 98 ? 19.129 11.994 -20.399 1.00 53.09 98 ALA A C 1
ATOM 734 O O . ALA A 1 98 ? 19.952 12.904 -20.463 1.00 53.09 98 ALA A O 1
ATOM 735 N N . TYR A 1 99 ? 19.010 11.065 -21.362 1.00 56.16 99 TYR A N 1
ATOM 736 C CA . TYR A 1 99 ? 19.953 10.909 -22.474 1.00 56.16 99 TYR A CA 1
ATOM 737 C C . TYR A 1 99 ? 19.260 10.440 -23.763 1.00 56.16 99 TYR A C 1
ATOM 739 O O . TYR A 1 99 ? 18.244 9.747 -23.713 1.00 56.16 99 TYR A O 1
ATOM 747 N N . VAL A 1 100 ? 19.821 10.837 -24.911 1.00 56.69 100 VAL A N 1
ATOM 748 C CA . VAL A 1 100 ? 19.305 10.543 -26.265 1.00 56.69 100 VAL A CA 1
ATOM 749 C C . VAL A 1 100 ? 19.393 9.044 -26.599 1.00 56.69 100 VAL A C 1
ATOM 751 O O . VAL A 1 100 ? 18.591 8.549 -27.382 1.00 56.69 100 VAL A O 1
ATOM 754 N N . ASP A 1 101 ? 20.285 8.319 -25.919 1.00 57.34 101 ASP A N 1
ATOM 755 C CA . ASP A 1 101 ? 20.626 6.914 -26.185 1.00 57.34 101 ASP A CA 1
ATOM 756 C C . ASP A 1 101 ? 20.009 5.925 -25.169 1.00 57.34 101 ASP A C 1
ATOM 758 O O . ASP A 1 101 ? 20.564 4.856 -24.913 1.00 57.34 101 ASP A O 1
ATOM 762 N N . SER A 1 102 ? 18.890 6.285 -24.525 1.00 62.97 102 SER A N 1
ATOM 763 C CA . SER A 1 102 ? 18.213 5.383 -23.575 1.00 62.97 102 SER A CA 1
ATOM 764 C C . SER A 1 102 ? 17.624 4.145 -24.283 1.00 62.97 102 SER A C 1
ATOM 766 O O . SER A 1 102 ? 17.037 4.285 -25.359 1.00 62.97 102 SER A O 1
ATOM 768 N N . PRO A 1 103 ? 17.729 2.936 -23.686 1.00 59.88 103 PRO A N 1
ATOM 769 C CA . PRO A 1 103 ? 17.166 1.707 -24.253 1.00 59.88 103 PRO A CA 1
ATOM 770 C C . PRO A 1 103 ? 15.636 1.638 -24.154 1.00 59.88 103 PRO A C 1
ATOM 772 O O . PRO A 1 103 ? 15.011 0.837 -24.847 1.00 59.88 103 PRO A O 1
ATOM 775 N N . LEU A 1 104 ? 15.025 2.447 -23.284 1.00 65.06 104 LEU A N 1
ATOM 776 C CA . LEU A 1 104 ? 13.578 2.595 -23.206 1.00 65.06 104 LEU A CA 1
ATOM 777 C C . LEU A 1 104 ? 13.192 3.817 -24.047 1.00 65.06 104 LEU A C 1
ATOM 779 O O . LEU A 1 104 ? 13.801 4.874 -23.918 1.00 65.06 104 LEU A O 1
ATOM 783 N N . THR A 1 105 ? 12.215 3.618 -24.936 1.00 55.19 105 THR A N 1
ATOM 784 C CA . THR A 1 105 ? 11.594 4.544 -25.908 1.00 55.19 105 THR A CA 1
ATOM 785 C C . THR A 1 105 ? 11.753 6.039 -25.570 1.00 55.19 105 THR A C 1
ATOM 787 O O . THR A 1 105 ? 11.637 6.410 -24.404 1.00 55.19 105 THR A O 1
ATOM 790 N N . PRO A 1 106 ? 11.926 6.948 -26.554 1.00 51.16 106 PRO A N 1
ATOM 791 C CA . PRO A 1 106 ? 12.421 8.310 -26.320 1.00 51.16 106 PRO A CA 1
ATOM 792 C C . PRO A 1 106 ? 11.449 9.289 -25.621 1.00 51.16 106 PRO A C 1
ATOM 794 O O . PRO A 1 106 ? 11.553 10.496 -25.825 1.00 51.16 106 PRO A O 1
ATOM 797 N N . THR A 1 107 ? 10.502 8.844 -24.795 1.00 60.62 107 THR A N 1
ATOM 798 C CA . THR A 1 107 ? 9.435 9.671 -24.210 1.00 60.62 107 THR A CA 1
ATOM 799 C C . THR A 1 107 ? 9.415 9.615 -22.688 1.00 60.62 107 THR A C 1
ATOM 801 O O . THR A 1 107 ? 9.516 8.548 -22.093 1.00 60.62 107 THR A O 1
ATOM 804 N N . ALA A 1 108 ? 9.244 10.779 -22.054 1.00 67.62 108 ALA A N 1
ATOM 805 C CA . ALA A 1 108 ? 8.948 10.832 -20.631 1.00 67.62 108 ALA A CA 1
ATOM 806 C C . ALA A 1 108 ? 7.565 10.208 -20.375 1.00 67.62 108 ALA A C 1
ATOM 808 O O . ALA A 1 108 ? 6.607 10.604 -21.030 1.00 67.62 108 ALA A O 1
ATOM 809 N N . SER A 1 109 ? 7.455 9.258 -19.447 1.00 75.81 109 SER A N 1
ATOM 810 C CA . SER A 1 109 ? 6.197 8.574 -19.139 1.00 75.81 109 SER A CA 1
ATOM 811 C C . SER A 1 109 ? 6.058 8.259 -17.653 1.00 75.81 109 SER A C 1
ATOM 813 O O . SER A 1 109 ? 7.003 7.822 -16.989 1.00 75.81 109 SER A O 1
ATOM 815 N N . SER A 1 110 ? 4.831 8.397 -17.152 1.00 80.75 110 SER A N 1
ATOM 816 C CA . SER A 1 110 ? 4.396 7.742 -15.920 1.00 80.75 110 SER A CA 1
ATOM 817 C C . SER A 1 110 ? 4.169 6.255 -16.188 1.00 80.75 110 SER A C 1
ATOM 819 O O . SER A 1 110 ? 3.765 5.872 -17.288 1.00 80.75 110 SER A O 1
ATOM 821 N N . THR A 1 111 ? 4.422 5.406 -15.195 1.00 88.62 111 THR A N 1
ATOM 822 C CA . THR A 1 111 ? 4.169 3.963 -15.303 1.00 88.62 111 THR A CA 1
ATOM 823 C C . THR A 1 111 ? 3.258 3.492 -14.174 1.00 88.62 111 THR A C 1
ATOM 825 O O . THR A 1 111 ? 3.188 4.115 -13.116 1.00 88.62 111 THR A O 1
ATOM 828 N N . TRP A 1 112 ? 2.558 2.380 -14.393 1.00 92.00 112 TRP A N 1
ATOM 829 C CA . TRP A 1 112 ? 1.778 1.690 -13.358 1.00 92.00 112 TRP A CA 1
ATOM 830 C C . TRP A 1 112 ? 2.673 0.942 -12.343 1.00 92.00 112 TRP A C 1
ATOM 832 O O . TRP A 1 112 ? 2.190 0.420 -11.333 1.00 92.00 112 TRP A O 1
ATOM 842 N N . LEU A 1 113 ? 3.982 0.870 -12.605 1.00 93.12 113 LEU A N 1
ATOM 843 C CA . LEU A 1 113 ? 4.968 0.251 -11.732 1.00 93.12 113 LEU A CA 1
ATOM 844 C C . LEU A 1 113 ? 5.406 1.212 -10.625 1.00 93.12 113 LEU A C 1
ATOM 846 O O . LEU A 1 113 ? 5.430 2.434 -10.765 1.00 93.12 113 LEU A O 1
ATOM 850 N N . PHE A 1 114 ? 5.768 0.616 -9.500 1.00 92.00 114 PHE A N 1
ATOM 851 C CA . PHE A 1 114 ? 6.254 1.300 -8.311 1.00 92.00 114 PHE A CA 1
ATOM 852 C C . PHE A 1 114 ? 7.633 0.729 -8.013 1.00 92.00 114 PHE A C 1
ATOM 854 O O . PHE A 1 114 ? 7.866 -0.457 -8.252 1.00 92.00 114 PHE A O 1
ATOM 861 N N . GLU A 1 115 ? 8.562 1.555 -7.535 1.00 91.25 115 GLU A N 1
ATOM 862 C CA . GLU A 1 115 ? 9.891 1.054 -7.190 1.00 91.25 115 GLU A CA 1
ATOM 863 C C . GLU A 1 115 ? 9.782 -0.022 -6.100 1.00 91.25 115 GLU A C 1
ATOM 865 O O . GLU A 1 115 ? 9.032 0.158 -5.133 1.00 91.25 115 GLU A O 1
ATOM 870 N N . PRO A 1 116 ? 10.518 -1.135 -6.225 1.00 89.38 116 PRO A N 1
ATOM 871 C CA . PRO A 1 116 ? 10.486 -2.172 -5.218 1.00 89.38 116 PRO A CA 1
ATOM 872 C C . PRO A 1 116 ? 11.283 -1.719 -3.993 1.00 89.38 116 PRO A C 1
ATOM 874 O O . PRO A 1 116 ? 12.284 -1.004 -4.092 1.00 89.38 116 PRO A O 1
ATOM 877 N N . THR A 1 117 ? 10.846 -2.129 -2.810 1.00 84.50 117 THR A N 1
ATOM 878 C CA . THR A 1 117 ? 11.498 -1.779 -1.549 1.00 84.50 117 THR A CA 1
ATOM 879 C C . THR A 1 117 ? 11.663 -2.990 -0.646 1.00 84.50 117 THR A C 1
ATOM 881 O O . THR A 1 117 ? 10.922 -3.962 -0.731 1.00 84.50 117 THR A O 1
ATOM 884 N N . ASN A 1 118 ? 12.582 -2.906 0.315 1.00 76.25 118 ASN A N 1
ATOM 885 C CA . ASN A 1 118 ? 12.833 -4.007 1.251 1.00 76.25 118 ASN A CA 1
ATOM 886 C C . ASN A 1 118 ? 11.637 -4.327 2.171 1.00 76.25 118 ASN A C 1
ATOM 888 O O . ASN A 1 118 ? 11.661 -5.347 2.856 1.00 76.25 118 ASN A O 1
ATOM 892 N N . VAL A 1 119 ? 10.604 -3.468 2.234 1.00 70.50 119 VAL A N 1
ATOM 893 C CA . VAL A 1 119 ? 9.378 -3.803 2.988 1.00 70.50 119 VAL A CA 1
ATOM 894 C C . VAL A 1 119 ? 8.406 -4.641 2.170 1.00 70.50 119 VAL A C 1
ATOM 896 O O . VAL A 1 119 ? 7.583 -5.323 2.777 1.00 70.50 119 VAL A O 1
ATOM 899 N N . ASP A 1 120 ? 8.542 -4.635 0.843 1.00 70.06 120 ASP A N 1
ATOM 900 C CA . ASP A 1 120 ? 7.784 -5.487 -0.075 1.00 70.06 120 ASP A CA 1
ATOM 901 C C . ASP A 1 120 ? 8.148 -6.956 0.202 1.00 70.06 120 ASP A C 1
ATOM 903 O O . ASP A 1 120 ? 7.281 -7.813 0.299 1.00 70.06 120 ASP A O 1
ATOM 907 N N . SER A 1 121 ? 9.431 -7.205 0.487 1.00 56.47 121 SER A N 1
ATOM 908 C CA . SER A 1 121 ? 10.009 -8.491 0.910 1.00 56.47 121 SER A CA 1
ATOM 909 C C . SER A 1 121 ? 9.685 -8.876 2.367 1.00 56.47 121 SER A C 1
ATOM 911 O O . SER A 1 121 ? 9.902 -10.005 2.808 1.00 56.47 121 SER A O 1
ATOM 913 N N . GLY A 1 122 ? 9.208 -7.917 3.168 1.00 48.66 122 GLY A N 1
ATOM 914 C CA . GLY A 1 122 ? 9.248 -7.930 4.635 1.00 48.66 122 GLY A CA 1
ATOM 915 C C . GLY A 1 122 ? 8.210 -8.799 5.353 1.00 48.66 122 GLY A C 1
ATOM 916 O O . GLY A 1 122 ? 7.944 -8.554 6.533 1.00 48.66 122 GLY A O 1
ATOM 917 N N . LEU A 1 123 ? 7.596 -9.765 4.673 1.00 47.44 123 LEU A N 1
ATOM 918 C CA . LEU A 1 123 ? 6.737 -10.792 5.285 1.00 47.44 123 LEU A CA 1
ATOM 919 C C . LEU A 1 123 ? 7.031 -12.209 4.762 1.00 47.44 123 LEU A C 1
ATOM 921 O O . LEU A 1 123 ? 6.876 -13.167 5.513 1.00 47.44 123 LEU A O 1
ATOM 925 N N . ASN A 1 124 ? 7.585 -12.336 3.551 1.00 47.19 124 ASN A N 1
ATOM 926 C CA . ASN A 1 124 ? 7.819 -13.621 2.885 1.00 47.19 124 ASN A CA 1
ATOM 927 C C . ASN A 1 124 ? 9.285 -14.063 2.819 1.00 47.19 124 ASN A C 1
ATOM 929 O O . ASN A 1 124 ? 9.586 -15.080 2.205 1.00 47.19 124 ASN A O 1
ATOM 933 N N . ASN A 1 125 ? 10.209 -13.409 3.531 1.00 47.84 125 ASN A N 1
ATOM 934 C CA . ASN A 1 125 ? 11.607 -13.871 3.583 1.00 47.84 125 ASN A CA 1
ATOM 935 C C . ASN A 1 125 ? 11.772 -15.340 4.041 1.00 47.84 125 ASN A C 1
ATOM 937 O O . ASN A 1 125 ? 12.827 -15.927 3.814 1.00 47.84 125 ASN A O 1
ATOM 941 N N . TYR A 1 126 ? 10.745 -15.940 4.658 1.00 48.06 126 TYR A N 1
ATOM 942 C CA . TYR A 1 126 ? 10.718 -17.360 5.021 1.00 48.06 126 TYR A CA 1
ATOM 943 C C . TYR A 1 126 ? 9.888 -18.248 4.082 1.00 48.06 126 TYR A C 1
ATOM 945 O O . TYR A 1 126 ? 10.068 -19.465 4.105 1.00 48.06 126 TYR A O 1
ATOM 953 N N . ARG A 1 127 ? 8.984 -17.681 3.270 1.00 59.56 127 ARG A N 1
ATOM 954 C CA . ARG A 1 127 ? 8.066 -18.435 2.409 1.00 59.56 127 ARG A CA 1
ATOM 955 C C . ARG A 1 127 ? 8.280 -18.025 0.960 1.00 59.56 127 ARG A C 1
ATOM 957 O O . ARG A 1 127 ? 7.971 -16.91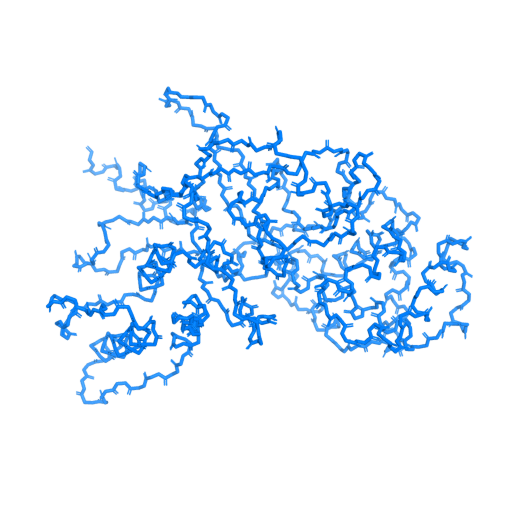1 0.569 1.00 59.56 127 ARG A O 1
ATOM 964 N N . THR A 1 128 ? 8.792 -18.948 0.155 1.00 68.75 128 THR A N 1
ATOM 965 C CA . THR A 1 128 ? 8.839 -18.767 -1.296 1.00 68.75 128 THR A CA 1
ATOM 966 C C . THR A 1 128 ? 7.414 -18.649 -1.824 1.00 68.75 128 THR A C 1
ATOM 968 O O . THR A 1 128 ? 6.653 -19.612 -1.728 1.00 68.75 128 THR A O 1
ATOM 971 N N . LEU A 1 129 ? 7.055 -17.482 -2.357 1.00 76.19 129 LEU A N 1
ATOM 972 C CA . LEU A 1 129 ? 5.768 -17.300 -3.011 1.00 76.19 129 LEU A CA 1
ATOM 973 C C . LEU A 1 129 ? 5.639 -18.173 -4.255 1.00 76.19 129 LEU A C 1
ATOM 975 O O . LEU A 1 129 ? 6.600 -18.408 -4.995 1.00 76.19 129 LEU A O 1
ATOM 979 N N . HIS A 1 130 ? 4.414 -18.621 -4.504 1.00 83.38 130 HIS A N 1
ATOM 980 C CA . HIS A 1 130 ? 4.080 -19.290 -5.746 1.00 83.38 130 HIS A CA 1
ATOM 981 C C . HIS A 1 130 ? 4.121 -18.302 -6.913 1.00 83.38 130 HIS A C 1
ATOM 983 O O . HIS A 1 130 ? 3.712 -17.144 -6.795 1.00 83.38 130 HIS A O 1
ATOM 989 N N . ARG A 1 131 ? 4.614 -18.774 -8.062 1.00 87.25 131 ARG A N 1
ATOM 990 C CA . ARG A 1 131 ? 4.531 -18.026 -9.319 1.00 87.25 131 ARG A CA 1
ATOM 991 C C . ARG A 1 131 ? 3.070 -17.774 -9.674 1.00 87.25 131 ARG A C 1
ATOM 99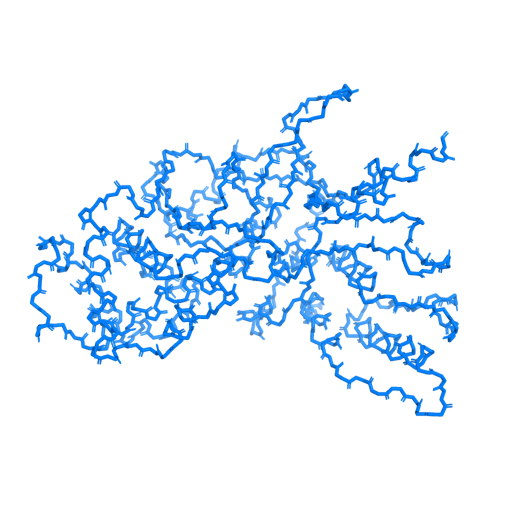3 O O . ARG A 1 131 ? 2.223 -18.624 -9.400 1.00 87.25 131 ARG A O 1
ATOM 1000 N N . LEU A 1 132 ? 2.811 -16.637 -10.314 1.00 89.94 132 LEU A N 1
ATOM 1001 C CA . LEU A 1 132 ? 1.503 -16.334 -10.881 1.00 89.94 132 LEU A CA 1
ATOM 1002 C C . LEU A 1 132 ? 1.055 -17.486 -11.798 1.00 89.94 132 LEU A C 1
ATOM 1004 O O . LEU A 1 132 ? 1.888 -18.084 -12.489 1.00 89.94 132 LEU A O 1
ATOM 1008 N N . PRO A 1 133 ? -0.247 -17.816 -11.824 1.00 87.56 133 PRO A N 1
ATOM 1009 C CA . PRO A 1 133 ? -0.737 -18.930 -12.619 1.00 87.56 133 PRO A CA 1
ATOM 1010 C C . PRO A 1 133 ? -0.452 -18.693 -14.104 1.00 87.56 133 PRO A C 1
ATOM 1012 O O . PRO A 1 133 ? -0.614 -17.585 -14.605 1.00 87.56 133 PRO A O 1
ATOM 1015 N N . ALA A 1 134 ? -0.097 -19.749 -14.841 1.00 85.69 134 ALA A N 1
ATOM 1016 C CA . ALA A 1 134 ? 0.183 -19.645 -16.278 1.00 85.69 134 ALA A CA 1
ATOM 1017 C C . ALA A 1 134 ? -1.019 -19.163 -17.110 1.00 85.69 134 ALA A C 1
ATOM 1019 O O . ALA A 1 134 ? -0.847 -18.689 -18.227 1.00 85.69 134 ALA A O 1
ATOM 1020 N N . SER A 1 135 ? -2.230 -19.270 -16.561 1.00 86.06 135 SER A N 1
ATOM 1021 C CA . SER A 1 135 ? -3.458 -18.737 -17.148 1.00 86.06 135 SER A CA 1
ATOM 1022 C C . SER A 1 135 ? -3.688 -17.247 -16.870 1.00 86.06 135 SER A C 1
ATOM 1024 O O . SER A 1 135 ? -4.695 -16.714 -17.332 1.00 86.06 135 SER A O 1
ATOM 1026 N N . ALA A 1 136 ? -2.831 -16.582 -16.085 1.00 87.81 136 ALA A N 1
ATOM 1027 C CA . ALA A 1 136 ? -2.956 -15.157 -15.805 1.00 87.81 136 ALA A CA 1
ATOM 1028 C C . ALA A 1 136 ? -2.814 -14.355 -17.104 1.00 87.81 136 ALA A C 1
ATOM 1030 O O . ALA A 1 136 ? -1.776 -14.395 -17.763 1.00 87.81 136 ALA A O 1
ATOM 1031 N N . ARG A 1 137 ? -3.866 -13.615 -17.463 1.00 88.56 137 ARG A N 1
ATOM 1032 C CA . ARG A 1 137 ? -3.871 -12.703 -18.608 1.00 88.56 137 ARG A CA 1
ATOM 1033 C C . ARG A 1 137 ? -3.325 -11.358 -18.152 1.00 88.56 137 ARG A C 1
ATOM 1035 O O . ARG A 1 137 ? -4.041 -10.591 -17.513 1.00 88.56 137 ARG A O 1
ATOM 1042 N N . ILE A 1 138 ? -2.043 -11.125 -18.409 1.00 94.19 138 ILE A N 1
ATOM 1043 C CA . ILE A 1 138 ? -1.373 -9.872 -18.071 1.00 94.19 138 ILE A CA 1
ATOM 1044 C C . ILE A 1 138 ? -0.637 -9.387 -19.310 1.00 94.19 138 ILE A C 1
ATOM 1046 O O . ILE A 1 138 ? 0.406 -9.926 -19.673 1.00 94.19 138 ILE A O 1
ATOM 1050 N N . ASP A 1 139 ? -1.181 -8.348 -19.928 1.00 93.44 139 ASP A N 1
ATOM 1051 C CA . ASP A 1 139 ? -0.590 -7.682 -21.080 1.00 93.44 139 ASP A CA 1
ATOM 1052 C C . ASP A 1 139 ? -0.064 -6.310 -20.666 1.00 93.44 139 ASP A C 1
ATOM 1054 O O . ASP A 1 139 ? -0.589 -5.663 -19.763 1.00 93.44 139 ASP A O 1
ATOM 1058 N N . THR A 1 140 ? 0.986 -5.837 -21.325 1.00 92.00 140 THR A N 1
ATOM 1059 C CA . THR A 1 140 ? 1.546 -4.503 -21.079 1.00 92.00 140 THR A CA 1
ATOM 1060 C C . THR A 1 140 ? 1.784 -3.804 -22.401 1.00 92.00 140 THR A C 1
ATOM 1062 O O . THR A 1 140 ? 2.012 -4.452 -23.422 1.00 92.00 140 THR A O 1
ATOM 1065 N N . GLY A 1 141 ? 1.719 -2.479 -22.399 1.00 88.00 141 GLY A N 1
ATOM 1066 C CA . GLY A 1 141 ? 1.893 -1.722 -23.626 1.00 88.00 141 GLY A CA 1
ATOM 1067 C C . GLY A 1 141 ? 2.088 -0.236 -23.393 1.00 88.00 141 GLY A C 1
ATOM 1068 O O . GLY A 1 141 ? 2.204 0.238 -22.261 1.00 88.00 141 GLY A O 1
ATOM 1069 N N . LEU A 1 142 ? 2.133 0.478 -24.512 1.00 84.94 142 LEU A N 1
ATOM 1070 C CA . LEU A 1 142 ? 2.205 1.928 -24.587 1.00 84.94 142 LEU A CA 1
ATOM 1071 C C . LEU A 1 142 ? 0.958 2.436 -25.304 1.00 84.94 142 LEU A C 1
ATOM 1073 O O . LEU A 1 142 ? 0.636 1.968 -26.395 1.00 84.94 142 LEU A O 1
ATOM 1077 N N . GLU A 1 143 ? 0.274 3.407 -24.713 1.00 80.56 143 GLU A N 1
ATOM 1078 C CA . GLU A 1 143 ? -0.858 4.087 -25.334 1.00 80.56 143 GLU A CA 1
ATOM 1079 C C . GLU A 1 143 ? -0.703 5.594 -25.117 1.00 80.56 143 GLU A C 1
ATOM 1081 O O . GLU A 1 143 ? -0.559 6.042 -23.984 1.00 80.56 143 GLU A O 1
ATOM 1086 N N . LEU A 1 144 ? -0.682 6.375 -26.204 1.00 74.94 144 LEU A N 1
ATOM 1087 C CA . LEU A 1 144 ? -0.479 7.835 -26.165 1.00 74.94 144 LEU A CA 1
ATOM 1088 C C . LEU A 1 144 ? 0.782 8.273 -25.388 1.00 74.94 144 LEU A C 1
ATOM 1090 O O . LEU A 1 144 ? 0.825 9.353 -24.807 1.00 74.94 144 LEU A O 1
ATOM 1094 N N . GLY A 1 145 ? 1.821 7.433 -25.387 1.00 74.62 145 GLY A N 1
ATOM 1095 C CA . GLY A 1 145 ? 3.068 7.688 -24.663 1.00 74.62 145 GLY A CA 1
ATOM 1096 C C . GLY A 1 145 ? 3.035 7.320 -23.178 1.00 74.62 145 GLY A C 1
ATOM 1097 O O . GLY A 1 145 ? 4.055 7.484 -22.521 1.00 74.62 145 GLY A O 1
ATOM 1098 N N . GLU A 1 146 ? 1.920 6.794 -22.661 1.00 80.69 146 GLU A N 1
ATOM 1099 C CA . GLU A 1 146 ? 1.809 6.275 -21.296 1.00 80.69 146 GLU A CA 1
ATOM 1100 C C . GLU A 1 146 ? 1.919 4.746 -21.258 1.00 80.69 146 GLU A C 1
ATOM 1102 O O . GLU A 1 146 ? 1.322 4.036 -22.073 1.00 80.69 146 GLU A O 1
ATOM 1107 N N . HIS A 1 147 ? 2.637 4.221 -20.265 1.00 88.25 147 HIS A N 1
ATOM 1108 C CA . HIS A 1 147 ? 2.699 2.783 -20.014 1.00 88.25 147 HIS A CA 1
ATOM 1109 C C . HIS A 1 147 ? 1.446 2.287 -19.288 1.00 88.25 147 HIS A C 1
ATOM 1111 O O . HIS A 1 147 ? 1.067 2.830 -18.244 1.00 88.25 147 HIS A O 1
ATOM 1117 N N . TYR A 1 148 ? 0.873 1.188 -19.778 1.00 91.88 148 TYR A N 1
ATOM 1118 C CA . TYR A 1 148 ? -0.258 0.511 -19.144 1.00 91.88 148 TYR A CA 1
ATOM 1119 C C . TYR A 1 148 ? 0.007 -0.973 -18.895 1.00 91.88 148 TYR A C 1
ATOM 1121 O O . TYR A 1 148 ? 0.863 -1.598 -19.529 1.00 91.88 148 TYR A O 1
ATOM 1129 N N . VAL A 1 149 ? -0.781 -1.531 -17.981 1.00 95.50 149 VAL A N 1
ATOM 1130 C CA . VAL A 1 149 ? -1.005 -2.970 -17.841 1.00 95.50 149 VAL A CA 1
ATOM 1131 C C . VAL A 1 149 ? -2.482 -3.266 -18.044 1.00 95.50 149 VAL A C 1
ATOM 1133 O O . VAL A 1 149 ? -3.339 -2.509 -17.596 1.00 95.50 149 VAL A O 1
ATOM 1136 N N . GLN A 1 150 ? -2.780 -4.342 -18.753 1.00 95.62 150 GLN A N 1
ATOM 1137 C CA . GLN A 1 150 ? -4.121 -4.844 -18.987 1.00 95.62 150 GLN A CA 1
ATOM 1138 C C . GLN A 1 150 ? -4.243 -6.210 -18.322 1.00 95.62 150 GLN A C 1
ATOM 1140 O O . GLN A 1 150 ? -3.495 -7.131 -18.646 1.00 95.62 150 GLN A O 1
ATOM 1145 N N . LEU A 1 151 ? -5.150 -6.317 -17.355 1.00 95.69 151 LEU A N 1
ATOM 1146 C CA . LEU A 1 151 ? -5.358 -7.537 -16.581 1.00 95.69 151 LEU A CA 1
ATOM 1147 C C . LEU A 1 151 ? -6.776 -7.599 -16.016 1.00 95.69 151 LEU A C 1
ATOM 1149 O O . LEU A 1 151 ? -7.495 -6.600 -15.979 1.00 95.69 151 LEU A O 1
ATOM 1153 N N . ASP A 1 152 ? -7.183 -8.778 -15.566 1.00 94.25 152 ASP A N 1
ATOM 1154 C CA . ASP A 1 152 ? -8.496 -8.968 -14.952 1.00 94.25 152 ASP A CA 1
ATOM 1155 C C . ASP A 1 152 ? -8.467 -8.471 -13.497 1.00 94.25 152 ASP A C 1
ATOM 1157 O O . ASP A 1 152 ? -7.571 -8.828 -12.726 1.00 94.25 152 ASP A O 1
ATOM 1161 N N . LEU A 1 153 ? -9.439 -7.647 -13.103 1.00 93.44 153 LEU A N 1
ATOM 1162 C CA . LEU A 1 153 ? -9.517 -7.043 -11.771 1.00 93.44 153 LEU A CA 1
ATOM 1163 C C . LEU A 1 153 ? -10.772 -7.505 -11.040 1.00 93.44 153 LEU A C 1
ATOM 1165 O O . LEU A 1 153 ? -11.882 -7.406 -11.562 1.00 93.44 153 LEU A O 1
ATOM 1169 N N . ARG A 1 154 ? -10.612 -7.925 -9.787 1.00 90.38 154 ARG A N 1
ATOM 1170 C CA . ARG A 1 154 ? -11.729 -8.100 -8.861 1.00 90.38 154 ARG A CA 1
ATOM 1171 C C . ARG A 1 154 ? -11.942 -6.813 -8.083 1.00 90.38 154 ARG A C 1
ATOM 1173 O O . ARG A 1 154 ? -11.111 -6.454 -7.252 1.00 90.38 154 ARG A O 1
ATOM 1180 N N . PHE A 1 155 ? -13.063 -6.149 -8.316 1.00 88.12 155 PHE A N 1
ATOM 1181 C CA . PHE A 1 155 ? -13.428 -4.960 -7.554 1.00 88.12 155 PHE A CA 1
ATOM 1182 C C . PHE A 1 155 ? -14.001 -5.367 -6.197 1.00 88.12 155 PHE A C 1
ATOM 1184 O O . PHE A 1 155 ? -14.756 -6.336 -6.086 1.00 88.12 155 PHE A O 1
ATOM 1191 N N . LEU A 1 156 ? -13.646 -4.629 -5.149 1.00 81.94 156 LEU A N 1
ATOM 1192 C CA . LEU A 1 156 ? -14.283 -4.773 -3.848 1.00 81.94 156 LEU A CA 1
ATOM 1193 C C . LEU A 1 156 ? -15.692 -4.179 -3.970 1.00 81.94 156 LEU A C 1
ATOM 1195 O O . LEU A 1 156 ? -15.882 -2.984 -3.775 1.00 81.94 156 LEU A O 1
ATOM 1199 N N . THR A 1 157 ? -16.672 -5.001 -4.369 1.00 65.62 157 THR A N 1
ATOM 1200 C CA . THR A 1 157 ? -18.073 -4.575 -4.525 1.00 65.62 157 THR A CA 1
ATOM 1201 C C . THR A 1 157 ? -18.548 -3.878 -3.254 1.00 65.62 157 THR A C 1
ATOM 1203 O O . THR A 1 157 ? -18.579 -4.489 -2.182 1.00 65.62 157 THR A O 1
ATOM 1206 N N . SER A 1 158 ? -18.894 -2.601 -3.380 1.00 54.94 158 SER A N 1
ATOM 1207 C CA . SER A 1 158 ? -19.261 -1.737 -2.268 1.00 54.94 158 SER A CA 1
ATOM 1208 C C . SER A 1 158 ? -20.645 -2.106 -1.735 1.00 54.94 158 SER A C 1
ATOM 1210 O O . SER A 1 158 ? -21.660 -1.849 -2.384 1.00 54.94 158 SER A O 1
ATOM 1212 N N . ASN A 1 159 ? -20.702 -2.636 -0.516 1.00 60.97 159 ASN A N 1
ATOM 1213 C CA . ASN A 1 159 ? -21.697 -2.093 0.404 1.00 60.97 159 ASN A CA 1
ATOM 1214 C C . ASN A 1 159 ? -21.258 -0.667 0.789 1.00 60.97 159 ASN A C 1
ATOM 1216 O O . ASN A 1 159 ? -20.167 -0.233 0.419 1.00 60.97 159 ASN A O 1
ATOM 1220 N N . GLU A 1 160 ? -22.103 0.055 1.519 1.00 76.81 160 GLU A N 1
ATOM 1221 C CA . GLU A 1 160 ? -21.803 1.394 2.036 1.00 76.81 160 GLU A CA 1
ATOM 1222 C C . GLU A 1 160 ? -20.376 1.466 2.620 1.00 76.81 160 GLU A C 1
ATOM 1224 O O . GLU A 1 160 ? -20.050 0.770 3.587 1.00 76.81 160 GLU A O 1
ATOM 1229 N N . VAL A 1 161 ? -19.511 2.260 1.977 1.00 84.69 161 VAL A N 1
ATOM 1230 C CA . VAL A 1 161 ? -18.156 2.542 2.460 1.00 84.69 161 VAL A CA 1
ATOM 1231 C C . VAL A 1 161 ? -18.292 3.474 3.650 1.00 84.69 161 VAL A C 1
ATOM 1233 O O . VAL A 1 161 ? -18.880 4.544 3.518 1.00 84.69 161 VAL A O 1
ATOM 1236 N N . LYS A 1 162 ? -17.745 3.068 4.795 1.00 89.56 162 LYS A N 1
ATOM 1237 C CA . LYS A 1 162 ? -17.785 3.857 6.023 1.00 89.56 162 LYS A CA 1
ATOM 1238 C C . LYS A 1 162 ? -16.403 4.376 6.355 1.00 89.56 162 LYS A C 1
ATOM 1240 O O . LYS A 1 162 ? -15.408 3.650 6.286 1.00 89.56 162 LYS A O 1
ATOM 1245 N N . HIS A 1 163 ? -16.332 5.639 6.722 1.00 90.25 163 HIS A N 1
ATOM 1246 C CA . HIS A 1 163 ? -15.111 6.275 7.163 1.00 90.25 163 HIS A CA 1
ATOM 1247 C C . HIS A 1 163 ? -14.925 6.100 8.666 1.00 90.25 163 HIS A C 1
ATOM 1249 O O . HIS A 1 163 ? -15.880 6.042 9.441 1.00 90.25 163 HIS A O 1
ATOM 1255 N N . GLY A 1 164 ? -13.665 6.087 9.104 1.00 85.75 164 GLY A N 1
ATOM 1256 C CA . GLY A 1 164 ? -13.347 6.014 10.531 1.00 85.75 164 GLY A CA 1
ATOM 1257 C C . GLY A 1 164 ? -13.869 7.195 11.355 1.00 85.75 164 GLY A C 1
ATOM 1258 O O . GLY A 1 164 ? -13.861 7.108 12.573 1.00 85.75 164 GLY A O 1
ATOM 1259 N N . TYR A 1 165 ? -14.322 8.281 10.720 1.00 88.62 165 TYR A N 1
ATOM 1260 C CA . TYR A 1 165 ? -14.861 9.468 11.387 1.00 88.62 165 TYR A CA 1
ATOM 1261 C C . TYR A 1 165 ? -16.397 9.576 11.364 1.00 88.62 165 TYR A C 1
ATOM 1263 O O . TYR A 1 165 ? -16.921 10.555 11.891 1.00 88.62 165 TYR A O 1
ATOM 1271 N N . ASP A 1 166 ? -17.115 8.614 10.772 1.00 90.69 166 ASP A N 1
ATOM 1272 C CA . ASP A 1 166 ? -18.573 8.713 10.586 1.00 90.69 166 ASP A CA 1
ATOM 1273 C C . ASP A 1 166 ? -19.363 8.618 11.900 1.00 90.69 166 ASP A C 1
ATOM 1275 O O . ASP A 1 166 ? -20.434 9.213 12.010 1.00 90.69 166 ASP A O 1
ATOM 1279 N N . ASP A 1 167 ? -18.845 7.895 12.902 1.00 92.81 167 ASP A N 1
ATOM 1280 C CA . ASP A 1 167 ? -19.448 7.793 14.236 1.00 92.81 167 ASP A CA 1
ATOM 1281 C C . ASP A 1 167 ? -18.676 8.645 15.265 1.00 92.81 167 ASP A C 1
ATOM 1283 O O . ASP A 1 167 ? -17.586 8.252 15.709 1.00 92.81 167 ASP A O 1
ATOM 1287 N N . PRO A 1 168 ? -19.241 9.790 15.702 1.00 94.31 168 PRO A N 1
ATOM 1288 C CA . PRO A 1 168 ? -18.621 10.648 16.704 1.00 94.31 168 PRO A CA 1
ATOM 1289 C C . PRO A 1 168 ? -18.361 9.945 18.041 1.00 94.31 168 PRO A C 1
ATOM 1291 O O . PRO A 1 168 ? -17.351 10.233 18.683 1.00 94.31 168 PRO A O 1
ATOM 1294 N N . ALA A 1 169 ? -19.234 9.021 18.460 1.00 94.38 169 ALA A N 1
ATOM 1295 C CA . ALA A 1 169 ? -19.088 8.334 19.740 1.00 94.38 169 ALA A CA 1
ATOM 1296 C C . ALA A 1 169 ? -17.880 7.392 19.705 1.00 94.38 169 ALA A C 1
ATOM 1298 O O . ALA A 1 169 ? -17.011 7.451 20.574 1.00 94.38 169 ALA A O 1
ATOM 1299 N N . THR A 1 170 ? -17.765 6.575 18.659 1.00 95.31 170 THR A N 1
ATOM 1300 C CA . THR A 1 170 ? -16.610 5.687 18.475 1.00 95.31 170 THR A CA 1
ATOM 1301 C C . THR A 1 170 ? -15.304 6.467 18.288 1.00 95.31 170 THR A C 1
ATOM 1303 O O . THR A 1 170 ? -14.265 6.077 18.831 1.00 95.31 170 THR A O 1
ATOM 1306 N N . MET A 1 171 ? -15.347 7.618 17.611 1.00 96.50 171 MET A N 1
ATOM 1307 C CA . MET A 1 171 ? -14.200 8.525 17.496 1.00 96.50 171 MET A CA 1
ATOM 1308 C C . MET A 1 171 ? -13.735 9.103 18.836 1.00 96.50 171 MET A C 1
ATOM 1310 O O . MET A 1 171 ? -12.524 9.238 19.056 1.00 96.50 171 MET A O 1
ATOM 1314 N N . GLU A 1 172 ? -14.662 9.430 19.736 1.00 95.94 172 GLU A N 1
ATOM 1315 C CA . GLU A 1 172 ? -14.344 9.900 21.087 1.00 95.94 172 GLU A CA 1
ATOM 1316 C C . GLU A 1 172 ? -13.631 8.803 21.888 1.00 95.94 172 GLU A C 1
ATOM 1318 O O . GLU A 1 172 ? -12.567 9.053 22.463 1.00 95.94 172 GLU A O 1
ATOM 1323 N N . ILE A 1 173 ? -14.143 7.565 21.836 1.00 96.81 173 ILE A N 1
ATOM 1324 C CA . ILE A 1 173 ? -13.515 6.398 22.475 1.00 96.81 173 ILE A CA 1
ATOM 1325 C C . ILE A 1 173 ? -12.092 6.203 21.942 1.00 96.81 173 ILE A C 1
ATOM 1327 O O . ILE A 1 173 ? -11.144 6.076 22.722 1.00 96.81 173 ILE A O 1
ATOM 1331 N N . ALA A 1 174 ? -11.927 6.197 20.618 1.00 97.56 174 ALA A N 1
ATOM 1332 C CA . ALA A 1 174 ? -10.642 5.971 19.971 1.00 97.56 174 ALA A CA 1
ATOM 1333 C C . ALA A 1 174 ? -9.611 7.059 20.321 1.00 97.56 174 ALA A C 1
ATOM 1335 O O . ALA A 1 174 ? -8.471 6.757 20.689 1.00 97.56 174 ALA A O 1
ATOM 1336 N N . SER A 1 175 ? -10.020 8.327 20.262 1.00 96.56 175 SER A N 1
ATOM 1337 C CA . SER A 1 175 ? -9.149 9.464 20.576 1.00 96.56 175 SER A CA 1
ATOM 1338 C C . SER A 1 175 ? -8.744 9.471 22.049 1.00 96.56 175 SER A C 1
ATOM 1340 O O . SER A 1 175 ? -7.563 9.643 22.363 1.00 96.56 175 SER A O 1
ATOM 1342 N N . HIS A 1 176 ? -9.692 9.208 22.954 1.00 96.56 176 HIS A N 1
ATOM 1343 C CA . HIS A 1 176 ? -9.410 9.078 24.380 1.00 96.56 176 HIS A CA 1
ATOM 1344 C C . HIS A 1 176 ? -8.435 7.924 24.659 1.00 96.56 176 HIS A C 1
ATOM 1346 O O . HIS A 1 176 ? -7.443 8.105 25.367 1.00 96.56 176 HIS A O 1
ATOM 1352 N N . PHE A 1 177 ? -8.654 6.756 24.048 1.00 97.12 177 PHE A N 1
ATOM 1353 C CA . PHE A 1 177 ? -7.785 5.592 24.208 1.00 97.12 177 PHE A CA 1
ATOM 1354 C C . PHE A 1 177 ? -6.332 5.876 23.810 1.00 97.12 177 PHE A C 1
ATOM 1356 O O . PHE A 1 177 ? -5.397 5.553 24.554 1.00 97.12 177 PHE A O 1
ATOM 1363 N N . LEU A 1 178 ? -6.125 6.504 22.650 1.00 95.62 178 LEU A N 1
ATOM 1364 C CA . LEU A 1 178 ? -4.787 6.840 22.166 1.00 95.62 178 LEU A CA 1
ATOM 1365 C C . LEU A 1 178 ? -4.115 7.917 23.022 1.00 95.62 178 LEU A C 1
ATOM 1367 O O . LEU A 1 178 ? -2.908 7.822 23.269 1.00 95.62 178 LEU A O 1
ATOM 1371 N N . ASP A 1 179 ? -4.870 8.898 23.524 1.00 94.94 179 ASP A N 1
ATOM 1372 C CA . ASP A 1 179 ? -4.344 9.891 24.461 1.00 94.94 179 ASP A CA 1
ATOM 1373 C C . ASP A 1 179 ? -3.870 9.239 25.770 1.00 94.94 179 ASP A C 1
ATOM 1375 O O . ASP A 1 179 ? -2.742 9.478 26.210 1.00 94.94 179 ASP A O 1
ATOM 1379 N N . VAL A 1 180 ? -4.663 8.333 26.352 1.00 94.88 180 VAL A N 1
ATOM 1380 C CA . VAL A 1 180 ? -4.263 7.569 27.545 1.00 94.88 180 VAL A CA 1
ATOM 1381 C C . VAL A 1 180 ? -2.994 6.763 27.275 1.00 94.88 180 VAL A C 1
ATOM 1383 O O . VAL A 1 180 ? -2.048 6.819 28.068 1.00 94.88 180 VAL A O 1
ATOM 1386 N N . CYS A 1 181 ? -2.924 6.057 26.142 1.00 94.62 181 CYS A N 1
ATOM 1387 C CA . CYS A 1 181 ? -1.736 5.293 25.762 1.00 94.62 181 CYS A CA 1
ATOM 1388 C C . CYS A 1 181 ? -0.502 6.193 25.614 1.00 94.62 181 CYS A C 1
ATOM 1390 O O . CYS A 1 181 ? 0.589 5.827 26.058 1.00 94.62 181 CYS A O 1
ATOM 1392 N N . LYS A 1 182 ? -0.662 7.397 25.056 1.00 92.06 182 LYS A N 1
ATOM 1393 C CA . LYS A 1 182 ? 0.409 8.393 24.947 1.00 92.06 182 LYS A CA 1
ATOM 1394 C C . LYS A 1 182 ? 0.852 8.897 26.322 1.00 92.06 182 LYS A C 1
ATOM 1396 O O . LYS A 1 182 ? 2.052 8.864 26.604 1.00 92.06 182 LYS A O 1
ATOM 1401 N N . ARG A 1 183 ? -0.086 9.312 27.183 1.00 93.50 183 ARG A N 1
ATOM 1402 C CA . ARG A 1 183 ? 0.187 9.822 28.541 1.00 93.50 183 ARG A CA 1
ATOM 1403 C C . ARG A 1 183 ? 0.880 8.775 29.413 1.00 93.50 183 ARG A C 1
ATOM 1405 O O . ARG A 1 183 ? 1.882 9.078 30.058 1.00 93.50 183 ARG A O 1
ATOM 1412 N N . ARG A 1 184 ? 0.390 7.532 29.393 1.00 93.38 184 ARG A N 1
ATOM 1413 C CA . ARG A 1 184 ? 0.912 6.414 30.202 1.00 93.38 184 ARG A CA 1
ATOM 1414 C C . ARG A 1 184 ? 2.054 5.642 29.540 1.00 93.38 184 ARG A C 1
ATOM 1416 O O . ARG A 1 184 ? 2.591 4.718 30.141 1.00 93.38 184 ARG A O 1
ATOM 1423 N N . LYS A 1 185 ? 2.459 6.038 28.328 1.00 91.06 185 LYS A N 1
ATOM 1424 C CA . LYS A 1 185 ? 3.515 5.398 27.526 1.00 91.06 185 LYS A CA 1
ATOM 1425 C C . LYS A 1 185 ? 3.254 3.909 27.249 1.00 91.06 185 LYS A C 1
ATOM 1427 O O . LYS A 1 185 ? 4.198 3.124 27.192 1.00 91.06 185 LYS A O 1
ATOM 1432 N N . PHE A 1 186 ? 1.994 3.529 27.049 1.00 92.94 186 PHE A N 1
ATOM 1433 C CA . PHE A 1 186 ? 1.642 2.188 26.587 1.00 92.94 186 PHE A CA 1
ATOM 1434 C C . PHE A 1 186 ? 2.034 2.005 25.114 1.00 92.94 186 PHE A C 1
ATOM 1436 O O . PHE A 1 186 ? 2.018 2.955 24.328 1.00 92.94 186 PHE A O 1
ATOM 1443 N N . GLY A 1 187 ? 2.413 0.777 24.754 1.00 87.88 187 GLY A N 1
ATOM 1444 C CA . GLY A 1 187 ? 2.875 0.439 23.406 1.00 87.88 187 GLY A CA 1
ATOM 1445 C C . GLY A 1 187 ? 4.262 0.998 23.072 1.00 87.88 187 GLY A C 1
ATOM 1446 O O . GLY A 1 187 ? 4.931 1.660 23.874 1.00 87.88 187 GLY A O 1
ATOM 1447 N N . ARG A 1 188 ? 4.731 0.709 21.859 1.00 84.50 188 ARG A N 1
ATOM 1448 C CA . ARG A 1 188 ? 6.043 1.148 21.376 1.00 84.50 188 ARG A CA 1
ATOM 1449 C C . ARG A 1 188 ? 6.029 2.629 21.005 1.00 84.50 188 ARG A C 1
ATOM 1451 O O . ARG A 1 188 ? 5.020 3.211 20.621 1.00 84.50 188 ARG A O 1
ATOM 1458 N N . ASN A 1 189 ? 7.212 3.241 21.007 1.00 80.12 189 ASN A N 1
ATOM 1459 C CA . ASN A 1 189 ? 7.376 4.661 20.669 1.00 80.12 189 ASN A CA 1
ATOM 1460 C C . ASN A 1 189 ? 7.052 5.002 19.197 1.00 80.12 189 ASN A C 1
ATOM 1462 O O . ASN A 1 189 ? 7.002 6.180 18.861 1.00 80.12 189 ASN A O 1
ATOM 1466 N N . ARG A 1 190 ? 6.831 4.012 18.315 1.00 75.44 190 ARG A N 1
ATOM 1467 C CA . ARG A 1 190 ? 6.655 4.224 16.863 1.00 75.44 190 ARG A CA 1
ATOM 1468 C C . ARG A 1 190 ? 5.483 5.136 16.505 1.00 75.44 190 ARG A C 1
ATOM 1470 O O . ARG A 1 190 ? 5.670 6.027 15.685 1.00 75.44 190 ARG A O 1
ATOM 1477 N N . ILE A 1 191 ? 4.345 4.991 17.184 1.00 80.75 191 ILE A N 1
ATOM 1478 C CA . ILE A 1 191 ? 3.187 5.887 17.013 1.00 80.75 191 ILE A CA 1
ATOM 1479 C C . ILE A 1 191 ? 3.585 7.328 17.305 1.00 80.75 191 ILE A C 1
ATOM 1481 O O . ILE A 1 191 ? 3.263 8.237 16.551 1.00 80.75 191 ILE A O 1
ATOM 1485 N N . ARG A 1 192 ? 4.336 7.537 18.392 1.00 78.25 192 ARG A N 1
ATOM 1486 C CA . ARG A 1 192 ? 4.734 8.876 18.832 1.00 78.25 192 ARG A CA 1
ATOM 1487 C C . ARG A 1 192 ? 5.628 9.550 17.799 1.00 78.25 192 ARG A C 1
ATOM 1489 O O . ARG A 1 192 ? 5.459 10.740 17.591 1.00 78.25 192 ARG A O 1
ATOM 1496 N N . TYR A 1 193 ? 6.506 8.796 17.133 1.00 81.00 193 TYR A N 1
ATOM 1497 C CA . TYR A 1 193 ? 7.330 9.333 16.051 1.00 81.00 193 TYR A CA 1
ATOM 1498 C C . TYR A 1 193 ? 6.482 9.760 14.854 1.00 81.00 193 TYR A C 1
ATOM 1500 O O . TYR A 1 193 ? 6.579 10.913 14.447 1.00 81.00 193 TYR A O 1
ATOM 1508 N N . LEU A 1 194 ? 5.616 8.876 14.341 1.00 81.50 194 LEU A N 1
ATOM 1509 C CA . LEU A 1 194 ? 4.800 9.167 13.156 1.00 81.50 194 LEU A CA 1
ATOM 1510 C C . LEU A 1 194 ? 3.787 10.291 13.392 1.00 81.50 194 LEU A C 1
ATOM 1512 O O . LEU A 1 194 ? 3.610 11.139 12.525 1.00 81.50 194 LEU A O 1
ATOM 1516 N N . VAL A 1 195 ? 3.170 10.354 14.575 1.00 85.81 195 VAL A N 1
ATOM 1517 C CA . VAL A 1 195 ? 2.239 11.438 14.931 1.00 85.81 195 VAL A CA 1
ATOM 1518 C C . VAL A 1 195 ? 2.930 12.805 14.918 1.00 85.81 195 VAL A C 1
ATOM 1520 O O . VAL A 1 195 ? 2.312 13.794 14.539 1.00 85.81 195 VAL A O 1
ATOM 1523 N N . THR A 1 196 ? 4.213 12.871 15.282 1.00 86.94 196 THR A N 1
ATOM 1524 C CA . THR A 1 196 ? 5.000 14.117 15.268 1.00 86.94 196 THR A CA 1
ATOM 1525 C C . THR A 1 196 ? 5.814 14.331 13.991 1.00 86.94 196 THR A C 1
ATOM 1527 O O . THR A 1 196 ? 6.525 15.328 13.886 1.00 86.94 196 THR A O 1
ATOM 1530 N N . ASP A 1 197 ? 5.758 13.405 13.032 1.00 88.69 197 ASP A N 1
ATOM 1531 C CA . ASP A 1 197 ? 6.590 13.470 11.836 1.00 88.69 197 ASP A CA 1
ATOM 1532 C C . ASP A 1 197 ? 6.087 14.573 10.896 1.00 88.69 197 ASP A C 1
ATOM 1534 O O . ASP A 1 197 ? 4.960 14.531 10.396 1.00 88.69 197 ASP A O 1
ATOM 1538 N N . VAL A 1 198 ? 6.922 15.587 10.667 1.00 87.81 198 VAL A N 1
ATOM 1539 C CA . VAL A 1 198 ? 6.555 16.766 9.869 1.00 87.81 198 VAL A CA 1
ATOM 1540 C C . VAL A 1 198 ? 6.259 16.387 8.418 1.00 87.81 198 VAL A C 1
ATOM 1542 O O . VAL A 1 198 ? 5.342 16.943 7.815 1.00 87.81 198 VAL A O 1
ATOM 1545 N N . ALA A 1 199 ? 7.004 15.437 7.847 1.00 86.88 199 ALA A N 1
ATOM 1546 C CA . ALA A 1 199 ? 6.801 15.016 6.469 1.00 86.88 199 ALA A CA 1
ATOM 1547 C C . ALA A 1 199 ? 5.499 14.218 6.331 1.00 86.88 199 ALA A C 1
ATOM 1549 O O . ALA A 1 199 ? 4.711 14.504 5.433 1.00 86.88 199 ALA A O 1
ATOM 1550 N N . ALA A 1 200 ? 5.230 13.272 7.230 1.00 87.12 200 ALA A N 1
ATOM 1551 C CA . ALA A 1 200 ? 3.986 12.515 7.246 1.00 87.12 200 ALA A CA 1
ATOM 1552 C C . ALA A 1 200 ? 2.783 13.450 7.414 1.00 87.12 200 ALA A C 1
ATOM 1554 O O . ALA A 1 200 ? 1.857 13.393 6.610 1.00 87.12 200 ALA A O 1
ATOM 1555 N N . ASN A 1 201 ? 2.838 14.384 8.370 1.00 90.75 201 ASN A N 1
ATOM 1556 C CA . ASN A 1 201 ? 1.748 15.338 8.578 1.00 90.75 201 ASN A CA 1
ATOM 1557 C C . ASN A 1 201 ? 1.534 16.272 7.374 1.00 90.75 201 ASN A C 1
ATOM 1559 O O . ASN A 1 201 ? 0.405 16.636 7.049 1.00 90.75 201 ASN A O 1
ATOM 1563 N N . ARG A 1 202 ? 2.609 16.640 6.665 1.00 90.31 202 ARG A N 1
ATOM 1564 C CA . ARG A 1 202 ? 2.516 17.436 5.434 1.00 90.31 202 ARG A CA 1
ATOM 1565 C C . ARG A 1 202 ? 1.812 16.681 4.308 1.00 90.31 202 ARG A C 1
ATOM 1567 O O . ARG A 1 202 ? 1.030 17.292 3.585 1.00 90.31 202 ARG A O 1
ATOM 1574 N N . HIS A 1 203 ? 2.109 15.393 4.131 1.00 88.94 203 HIS A N 1
ATOM 1575 C CA . HIS A 1 203 ? 1.524 14.603 3.047 1.00 88.94 203 HIS A CA 1
ATOM 1576 C C . HIS A 1 203 ? 0.105 14.138 3.379 1.00 88.94 203 HIS A C 1
ATOM 1578 O O . HIS A 1 203 ? -0.762 14.244 2.527 1.00 88.94 203 HIS A O 1
ATOM 1584 N N . PHE A 1 204 ? -0.154 13.692 4.607 1.00 90.69 204 PHE A N 1
ATOM 1585 C CA . PHE A 1 204 ? -1.402 13.018 4.975 1.00 90.69 204 PHE A CA 1
ATOM 1586 C C . PHE A 1 204 ? -2.384 13.889 5.770 1.00 90.69 204 PHE A C 1
ATOM 1588 O O . PHE A 1 204 ? -3.502 13.457 6.049 1.00 90.69 204 PHE A O 1
ATOM 1595 N N . GLY A 1 205 ? -2.010 15.110 6.153 1.00 91.56 205 GLY A N 1
ATOM 1596 C CA . GLY A 1 205 ? -2.728 15.857 7.189 1.00 91.56 205 GLY A CA 1
ATOM 1597 C C . GLY A 1 205 ? -2.421 15.300 8.584 1.00 91.56 205 GLY A C 1
ATOM 1598 O O . GLY A 1 205 ? -1.400 14.648 8.776 1.00 91.56 205 GLY A O 1
ATOM 1599 N N . SER A 1 206 ? -3.285 15.554 9.570 1.00 94.12 206 SER A N 1
ATOM 1600 C CA . SER A 1 206 ? -3.043 15.145 10.962 1.00 94.12 206 SER A CA 1
ATOM 1601 C C . SER A 1 206 ? -2.864 13.630 11.081 1.00 94.12 206 SER A C 1
ATOM 1603 O O . SER A 1 206 ? -3.811 12.854 10.946 1.00 94.12 206 SER A O 1
ATOM 1605 N N . MET A 1 207 ? -1.642 13.195 11.394 1.00 94.06 207 MET A N 1
ATOM 1606 C CA . MET A 1 207 ? -1.386 11.787 11.683 1.00 94.06 207 MET A CA 1
ATOM 1607 C C . MET A 1 207 ? -2.118 11.348 12.952 1.00 94.06 207 MET A C 1
ATOM 1609 O O . MET A 1 207 ? -2.549 10.204 13.025 1.00 94.06 207 MET A O 1
ATOM 1613 N N . ALA A 1 208 ? -2.321 12.238 13.931 1.00 94.25 208 ALA A N 1
ATOM 1614 C CA . ALA A 1 208 ? -3.138 11.922 15.103 1.00 94.25 208 ALA A CA 1
ATOM 1615 C C . ALA A 1 208 ? -4.555 11.483 14.693 1.00 94.25 208 ALA A C 1
ATOM 1617 O O . ALA A 1 208 ? -5.039 10.463 15.183 1.00 94.25 208 ALA A O 1
ATOM 1618 N N . ASP A 1 209 ? -5.155 12.181 13.728 1.00 95.50 209 ASP A N 1
ATOM 1619 C CA . ASP A 1 209 ? -6.494 11.870 13.228 1.00 95.50 209 ASP A CA 1
ATOM 1620 C C . ASP A 1 209 ? -6.492 10.531 12.491 1.00 95.50 209 ASP A C 1
ATOM 1622 O O . ASP A 1 209 ? -7.377 9.713 12.718 1.00 95.50 209 ASP A O 1
ATOM 1626 N N . VAL A 1 210 ? -5.465 10.256 11.675 1.00 96.19 210 VAL A N 1
ATOM 1627 C CA . VAL A 1 210 ? -5.305 8.955 11.001 1.00 96.19 210 VAL A CA 1
ATOM 1628 C C . VAL A 1 210 ? -5.293 7.812 12.017 1.00 96.19 210 VAL A C 1
ATOM 1630 O O . VAL A 1 210 ? -5.991 6.817 11.826 1.00 96.19 210 VAL A O 1
ATOM 1633 N N . TYR A 1 211 ? -4.535 7.940 13.109 1.00 96.75 211 TYR A N 1
ATOM 1634 C CA . TYR A 1 211 ? -4.485 6.913 14.152 1.00 96.75 211 TYR A CA 1
ATOM 1635 C C . TYR A 1 211 ? -5.828 6.763 14.881 1.00 96.75 211 TYR A C 1
ATOM 1637 O O . TYR A 1 211 ? -6.285 5.631 15.051 1.00 96.75 211 TYR A O 1
ATOM 1645 N N . SER A 1 212 ? -6.477 7.867 15.271 1.00 97.19 212 SER A N 1
ATOM 1646 C CA . SER A 1 212 ? -7.794 7.831 15.924 1.00 97.19 212 SER A CA 1
ATOM 1647 C C . SER A 1 212 ? -8.854 7.193 15.034 1.00 97.19 212 SER A C 1
ATOM 1649 O O . SER A 1 212 ? -9.536 6.269 15.465 1.00 97.19 212 SER A O 1
ATOM 1651 N N . GLN A 1 213 ? -8.939 7.608 13.772 1.00 97.69 213 GLN A N 1
ATOM 1652 C CA . GLN A 1 213 ? -9.888 7.048 12.812 1.00 97.69 213 GLN A CA 1
ATOM 1653 C C . GLN A 1 213 ? -9.593 5.575 12.512 1.00 97.69 213 GLN A C 1
ATOM 1655 O O . GLN A 1 213 ? -10.514 4.785 12.334 1.00 97.69 213 GLN A O 1
ATOM 1660 N N . THR A 1 214 ? -8.319 5.168 12.501 1.00 98.00 214 THR A N 1
ATOM 1661 C CA . THR A 1 214 ? -7.963 3.754 12.304 1.00 98.00 214 THR A CA 1
ATOM 1662 C C . THR A 1 214 ? -8.443 2.916 13.486 1.00 98.00 214 THR A C 1
ATOM 1664 O O . THR A 1 214 ? -9.018 1.850 13.285 1.00 98.00 214 THR A O 1
ATOM 1667 N N . LEU A 1 215 ? -8.252 3.394 14.721 1.00 97.88 215 LEU A N 1
ATOM 1668 C CA . LEU A 1 215 ? -8.774 2.709 15.904 1.00 97.88 215 LEU A CA 1
ATOM 1669 C C . LEU A 1 215 ? -10.309 2.706 15.931 1.00 97.88 215 LEU A C 1
ATOM 1671 O O . LEU A 1 215 ? -10.893 1.703 16.330 1.00 97.88 215 LEU A O 1
ATOM 1675 N N . ALA A 1 216 ? -10.965 3.767 15.463 1.00 97.69 216 ALA A N 1
ATOM 1676 C CA . ALA A 1 216 ? -12.416 3.788 15.316 1.00 97.69 216 ALA A CA 1
ATOM 1677 C C . ALA A 1 216 ? -12.903 2.694 14.349 1.00 97.69 216 ALA A C 1
ATOM 1679 O O . ALA A 1 216 ? -13.774 1.907 14.713 1.00 97.69 216 ALA A O 1
ATOM 1680 N N . CYS A 1 217 ? -12.262 2.534 13.183 1.00 97.25 217 CYS A N 1
ATOM 1681 C CA . CYS A 1 217 ? -12.547 1.410 12.282 1.00 97.25 217 CYS A CA 1
ATOM 1682 C C . CYS A 1 217 ? -12.343 0.046 12.968 1.00 97.25 217 CYS A C 1
ATOM 1684 O O . CYS A 1 217 ? -13.142 -0.867 12.772 1.00 97.25 217 CYS A O 1
ATOM 1686 N N . VAL A 1 218 ? -11.293 -0.108 13.785 1.00 97.44 218 VAL A N 1
ATOM 1687 C CA . VAL A 1 218 ? -11.032 -1.351 14.537 1.00 97.44 218 VAL A CA 1
ATOM 1688 C C . VAL A 1 218 ? -12.137 -1.631 15.561 1.00 97.44 218 VAL A C 1
ATOM 1690 O O . VAL A 1 218 ? -12.579 -2.772 15.679 1.00 97.44 218 VAL A O 1
ATOM 1693 N N . LEU A 1 219 ? -12.621 -0.611 16.275 1.00 96.44 219 LEU A N 1
ATOM 1694 C CA . LEU A 1 219 ? -13.737 -0.742 17.219 1.00 96.44 219 LEU A CA 1
ATOM 1695 C C . LEU A 1 219 ? -15.041 -1.133 16.507 1.00 96.44 219 LEU A C 1
ATOM 1697 O O . LEU A 1 219 ? -15.798 -1.964 17.021 1.00 96.44 219 LEU A O 1
ATOM 1701 N N . GLU A 1 220 ? -15.285 -0.596 15.310 1.00 94.19 220 GLU A N 1
ATOM 1702 C CA . GLU A 1 220 ? -16.410 -0.996 14.458 1.00 94.19 220 GLU A CA 1
ATOM 1703 C C . GLU A 1 220 ? -16.287 -2.442 13.979 1.00 94.19 220 GLU A C 1
ATOM 1705 O O . GLU A 1 220 ? -17.256 -3.214 14.034 1.00 94.19 220 GLU A O 1
ATOM 1710 N N . CYS A 1 221 ? -15.085 -2.847 13.567 1.00 94.50 221 CYS A N 1
ATOM 1711 C CA . CYS A 1 221 ? -14.833 -4.205 13.107 1.00 94.50 221 CYS A CA 1
ATOM 1712 C C . CYS A 1 221 ? -14.982 -5.231 14.230 1.00 94.50 221 CYS A C 1
ATOM 1714 O O . CYS A 1 221 ? -15.663 -6.239 14.034 1.00 94.50 221 CYS A O 1
ATOM 1716 N N . GLY A 1 222 ? -14.497 -4.897 15.424 1.00 95.00 222 GLY A N 1
ATOM 1717 C CA . GLY A 1 222 ? -14.617 -5.718 16.619 1.00 95.00 222 GLY A CA 1
ATOM 1718 C C . GLY A 1 222 ? -13.399 -6.612 16.856 1.00 95.00 222 GLY A C 1
ATOM 1719 O O . GLY A 1 222 ? -12.478 -6.660 16.039 1.00 95.00 222 GLY A O 1
ATOM 1720 N N . PRO A 1 223 ? -13.362 -7.292 18.008 1.00 95.94 223 PRO A N 1
ATOM 1721 C CA . PRO A 1 223 ? -12.188 -8.034 18.438 1.00 95.94 223 PRO A CA 1
ATOM 1722 C C . PRO A 1 223 ? -11.975 -9.338 17.644 1.00 95.94 223 PRO A C 1
ATOM 1724 O O . PRO A 1 223 ? -10.819 -9.653 17.370 1.00 95.94 223 PRO A O 1
ATOM 1727 N N . ASP A 1 224 ? -13.036 -10.012 17.170 1.00 95.44 224 ASP A N 1
ATOM 1728 C CA . ASP A 1 224 ? -12.929 -11.192 16.284 1.00 95.44 224 ASP A CA 1
ATOM 1729 C C . ASP A 1 224 ? -12.154 -10.865 15.004 1.00 95.44 224 ASP A C 1
ATOM 1731 O O . ASP A 1 224 ? -11.246 -11.585 14.593 1.00 95.44 224 ASP A O 1
ATOM 1735 N N . TRP A 1 225 ? -12.433 -9.696 14.428 1.00 96.31 225 TRP A N 1
ATOM 1736 C CA . TRP A 1 225 ? -11.708 -9.204 13.263 1.00 96.31 225 TRP A CA 1
ATOM 1737 C C . TRP A 1 225 ? -10.220 -8.955 13.565 1.00 96.31 225 TRP A C 1
ATOM 1739 O O . TRP A 1 225 ? -9.356 -9.239 12.735 1.00 96.31 225 TRP A O 1
ATOM 1749 N N . VAL A 1 226 ? -9.893 -8.441 14.759 1.00 96.69 226 VAL A N 1
ATOM 1750 C CA . VAL A 1 226 ? -8.496 -8.219 15.176 1.00 96.69 226 VAL A CA 1
ATOM 1751 C C . VAL A 1 226 ? -7.747 -9.542 15.281 1.00 96.69 226 VAL A C 1
ATOM 1753 O O . VAL A 1 226 ? -6.597 -9.616 14.840 1.00 96.69 226 VAL A O 1
ATOM 1756 N N . GLU A 1 227 ? -8.381 -10.572 15.842 1.00 95.56 227 GLU A N 1
ATOM 1757 C CA . GLU A 1 227 ? -7.810 -11.915 15.925 1.00 95.56 227 GLU A CA 1
ATOM 1758 C C . GLU A 1 227 ? -7.493 -12.473 14.541 1.00 95.56 227 GLU A C 1
ATOM 1760 O O . GLU A 1 227 ? -6.339 -12.826 14.284 1.00 95.56 227 GLU A O 1
ATOM 1765 N N . ASP A 1 228 ? -8.469 -12.468 13.634 1.00 94.62 228 ASP A N 1
ATOM 1766 C CA . ASP A 1 228 ? -8.297 -12.973 12.273 1.00 94.62 228 ASP A CA 1
ATOM 1767 C C . ASP A 1 228 ? -7.135 -12.272 11.558 1.00 94.62 228 ASP A C 1
ATOM 1769 O O . ASP A 1 228 ? -6.227 -12.921 11.033 1.00 94.62 228 ASP A O 1
ATOM 1773 N N . VAL A 1 229 ? -7.080 -10.937 11.602 1.00 93.81 229 VAL A N 1
ATOM 1774 C CA . VAL A 1 229 ? -5.971 -10.178 11.003 1.00 93.81 229 VAL A CA 1
ATOM 1775 C C . VAL A 1 229 ? -4.635 -10.532 11.662 1.00 93.81 229 VAL A C 1
ATOM 1777 O O . VAL A 1 229 ? -3.621 -10.678 10.973 1.00 93.81 229 VAL A O 1
ATOM 1780 N N . CYS A 1 230 ? -4.595 -10.708 12.983 1.00 93.31 230 CYS A N 1
ATOM 1781 C CA . CYS A 1 230 ? -3.373 -11.108 13.674 1.00 93.31 230 CYS A CA 1
ATOM 1782 C C . CYS A 1 230 ? -2.887 -12.498 13.249 1.00 93.31 230 CYS A C 1
ATOM 1784 O O . CYS A 1 230 ? -1.676 -12.692 13.097 1.00 93.31 230 CYS A O 1
ATOM 1786 N N . LEU A 1 231 ? -3.804 -13.442 13.039 1.00 90.44 231 LEU A N 1
ATOM 1787 C CA . LEU A 1 231 ? -3.498 -14.791 12.574 1.00 90.44 231 LEU A CA 1
ATOM 1788 C C . LEU A 1 231 ? -3.004 -14.780 11.120 1.00 90.44 231 LEU A C 1
ATOM 1790 O O . LEU A 1 231 ? -1.936 -15.332 10.847 1.00 90.44 231 LEU A O 1
ATOM 1794 N N . HIS A 1 232 ? -3.696 -14.080 10.215 1.00 87.12 232 HIS A N 1
ATOM 1795 C CA . HIS A 1 232 ? -3.332 -13.990 8.794 1.00 87.12 232 HIS A CA 1
ATOM 1796 C C . HIS A 1 232 ? -1.958 -13.346 8.560 1.00 87.12 232 HIS A C 1
ATOM 1798 O O . HIS A 1 232 ? -1.176 -13.805 7.723 1.00 87.12 232 HIS A O 1
ATOM 1804 N N . TYR A 1 233 ? -1.636 -12.297 9.322 1.00 86.25 233 TYR A N 1
ATOM 1805 C CA . TYR A 1 233 ? -0.382 -11.549 9.184 1.00 86.25 233 TYR A CA 1
ATOM 1806 C C . TYR A 1 233 ? 0.722 -12.001 10.151 1.00 86.25 233 TYR A C 1
ATOM 1808 O O . TYR A 1 233 ? 1.796 -11.395 10.185 1.00 86.25 233 TYR A O 1
ATOM 1816 N N . GLY A 1 234 ? 0.484 -13.047 10.950 1.00 85.69 234 GLY A N 1
ATOM 1817 C CA . GLY A 1 234 ? 1.478 -13.593 11.876 1.00 85.69 234 GLY A CA 1
ATOM 1818 C C . GLY A 1 234 ? 1.945 -12.588 12.935 1.00 85.69 234 GLY A C 1
ATOM 1819 O O . GLY A 1 234 ? 3.136 -12.520 13.254 1.00 85.69 234 GLY A O 1
ATOM 1820 N N . VAL A 1 235 ? 1.031 -11.784 13.487 1.00 88.12 235 VAL A N 1
ATOM 1821 C CA . VAL A 1 235 ? 1.343 -10.771 14.508 1.00 88.12 235 VAL A CA 1
ATOM 1822 C C . VAL A 1 235 ? 1.739 -11.469 15.814 1.00 88.12 235 VAL A C 1
ATOM 1824 O O . VAL A 1 235 ? 0.910 -11.794 16.658 1.00 88.12 235 VAL A O 1
ATOM 1827 N N . GLY A 1 236 ? 3.041 -11.701 16.001 1.00 82.75 236 GLY A N 1
ATOM 1828 C CA . GLY A 1 236 ? 3.556 -12.610 17.035 1.00 82.75 236 GLY A CA 1
ATOM 1829 C C . GLY A 1 236 ? 3.146 -12.304 18.484 1.00 82.75 236 GLY A C 1
ATOM 1830 O O . GLY A 1 236 ? 3.020 -13.234 19.278 1.00 82.75 236 GLY A O 1
ATOM 1831 N N . ARG A 1 237 ? 2.894 -11.033 18.835 1.00 87.12 237 ARG A N 1
ATOM 1832 C CA . ARG A 1 237 ? 2.435 -10.647 20.186 1.00 87.12 237 ARG A CA 1
ATOM 1833 C C . ARG A 1 237 ? 0.998 -11.079 20.494 1.00 87.12 237 ARG A C 1
ATOM 1835 O O . ARG A 1 237 ? 0.655 -11.169 21.668 1.00 87.12 237 ARG A O 1
ATOM 1842 N N . TRP A 1 238 ? 0.191 -11.399 19.479 1.00 90.69 238 TRP A N 1
ATOM 1843 C CA . TRP A 1 238 ? -1.196 -11.837 19.666 1.00 90.69 238 TRP A CA 1
ATOM 1844 C C . TRP A 1 238 ? -1.303 -13.027 20.625 1.00 90.69 238 TRP A C 1
ATOM 1846 O O . TRP A 1 238 ? -2.146 -13.034 21.511 1.00 90.69 238 TRP A O 1
ATOM 1856 N N . LYS A 1 239 ? -0.370 -13.984 20.544 1.00 89.56 239 LYS A N 1
ATOM 1857 C CA . LYS A 1 239 ? -0.357 -15.171 21.418 1.00 89.56 239 LYS A CA 1
ATOM 1858 C C . LYS A 1 239 ? -0.234 -14.856 22.913 1.00 89.56 239 LYS A C 1
ATOM 1860 O O . LYS A 1 239 ? -0.594 -15.693 23.727 1.00 89.56 239 LYS A O 1
ATOM 1865 N N . GLN A 1 240 ? 0.351 -13.712 23.266 1.00 91.25 240 GLN A N 1
ATOM 1866 C CA . GLN A 1 240 ? 0.611 -13.322 24.656 1.00 91.25 240 GLN A CA 1
ATOM 1867 C C . GLN A 1 240 ? -0.402 -12.291 25.149 1.00 91.25 240 GLN A C 1
ATOM 1869 O O . GLN A 1 240 ? -0.876 -12.384 26.274 1.00 91.25 240 GLN A O 1
ATOM 1874 N N . ASP A 1 241 ? -0.732 -11.318 24.299 1.00 93.12 241 ASP A N 1
ATOM 1875 C CA . ASP A 1 241 ? -1.518 -10.146 24.687 1.00 93.12 241 ASP A CA 1
ATOM 1876 C C . ASP A 1 241 ? -2.961 -10.176 24.149 1.00 93.12 241 ASP A C 1
ATOM 1878 O O . ASP A 1 241 ? -3.760 -9.304 24.498 1.00 93.12 241 ASP A O 1
ATOM 1882 N N . GLY A 1 242 ? -3.299 -11.149 23.295 1.00 92.31 242 GLY A N 1
ATOM 1883 C CA . GLY A 1 242 ? -4.537 -11.181 22.512 1.00 92.31 242 GLY A CA 1
ATOM 1884 C C . GLY A 1 242 ? -5.801 -11.277 23.355 1.00 92.31 242 GLY A C 1
ATOM 1885 O O . GLY A 1 242 ? -6.700 -10.463 23.181 1.00 92.31 242 GLY A O 1
ATOM 1886 N N . GLU A 1 243 ? -5.846 -12.179 24.338 1.00 95.56 243 GLU A N 1
ATOM 1887 C CA . GLU A 1 243 ? -7.004 -12.316 25.237 1.00 95.56 243 GLU A CA 1
ATOM 1888 C C . GLU A 1 243 ? -7.263 -11.023 26.033 1.00 95.56 243 GLU A C 1
ATOM 1890 O O . GLU A 1 243 ? -8.394 -10.549 26.154 1.00 95.56 243 GLU A O 1
ATOM 1895 N N . GLY A 1 244 ? -6.200 -10.394 26.544 1.00 96.44 244 GLY A N 1
ATOM 1896 C CA . GLY A 1 244 ? -6.309 -9.119 27.249 1.00 96.44 244 GLY A CA 1
ATOM 1897 C C . GLY A 1 244 ? -6.781 -7.987 26.333 1.00 96.44 244 GLY A C 1
ATOM 1898 O O . GLY A 1 244 ? -7.616 -7.176 26.737 1.00 96.44 244 GLY A O 1
ATOM 1899 N N . ALA A 1 245 ? -6.260 -7.930 25.104 1.00 96.81 245 ALA A N 1
ATOM 1900 C CA . ALA A 1 245 ? -6.661 -6.949 24.101 1.00 96.81 245 ALA A CA 1
ATOM 1901 C C . ALA A 1 245 ? -8.126 -7.131 23.689 1.00 96.81 245 ALA A C 1
ATOM 1903 O O . ALA A 1 245 ? -8.873 -6.155 23.642 1.00 96.81 245 ALA A O 1
ATOM 1904 N N . TRP A 1 246 ? -8.549 -8.376 23.476 1.00 97.31 246 TRP A N 1
ATOM 1905 C CA . TRP A 1 246 ? -9.927 -8.750 23.186 1.00 97.31 246 TRP A CA 1
ATOM 1906 C C . TRP A 1 246 ? -10.885 -8.234 24.254 1.00 97.31 246 TRP A C 1
ATOM 1908 O O . TRP A 1 246 ? -11.787 -7.446 23.970 1.00 97.31 246 TRP A O 1
ATOM 1918 N N . ASN A 1 247 ? -10.642 -8.624 25.507 1.00 97.25 247 ASN A N 1
ATOM 1919 C CA . ASN A 1 247 ? -11.481 -8.247 26.640 1.00 97.25 247 ASN A CA 1
ATOM 1920 C C . ASN A 1 247 ? -11.549 -6.726 26.816 1.00 97.25 247 ASN A C 1
ATOM 1922 O O . ASN A 1 247 ? -12.611 -6.186 27.128 1.00 97.25 247 ASN A O 1
ATOM 1926 N N . LEU A 1 248 ? -10.441 -6.019 26.577 1.00 97.19 248 LEU A N 1
ATOM 1927 C CA . LEU A 1 248 ? -10.408 -4.562 26.655 1.00 97.19 248 LEU A CA 1
ATOM 1928 C C . LEU A 1 248 ? -11.228 -3.902 25.536 1.00 97.19 248 LEU A C 1
ATOM 1930 O O . LEU A 1 248 ? -11.981 -2.975 25.821 1.00 97.19 248 LEU A O 1
ATOM 1934 N N . LEU A 1 249 ? -11.141 -4.386 24.292 1.00 97.19 249 LEU A N 1
ATOM 1935 C CA . LEU A 1 249 ? -11.961 -3.886 23.179 1.00 97.19 249 LEU A CA 1
ATOM 1936 C C . LEU A 1 249 ? -13.459 -4.098 23.445 1.00 97.19 249 LEU A C 1
ATOM 1938 O O . LEU A 1 249 ? -14.251 -3.172 23.265 1.00 97.19 249 LEU A O 1
ATOM 1942 N N . VAL A 1 250 ? -13.838 -5.281 23.944 1.00 96.44 250 VAL A N 1
ATOM 1943 C CA . VAL A 1 250 ? -15.222 -5.584 24.348 1.00 96.44 250 VAL A CA 1
ATOM 1944 C C . VAL A 1 250 ? -15.685 -4.637 25.456 1.00 96.44 250 VAL A C 1
ATOM 1946 O O . VAL A 1 250 ? -16.763 -4.051 25.355 1.00 96.44 250 VAL A O 1
ATOM 1949 N N . ALA A 1 251 ? -14.874 -4.443 26.499 1.00 96.19 251 ALA A N 1
ATOM 1950 C CA . ALA A 1 251 ? -15.214 -3.569 27.619 1.00 96.19 251 ALA A CA 1
ATOM 1951 C C . ALA A 1 251 ? -15.386 -2.107 27.181 1.00 96.19 251 ALA A C 1
ATOM 1953 O O . ALA A 1 251 ? -16.352 -1.451 27.578 1.00 96.19 251 ALA A O 1
ATOM 1954 N N . LEU A 1 252 ? -14.487 -1.599 26.333 1.00 95.25 252 LEU A N 1
ATOM 1955 C CA . LEU A 1 252 ? -14.573 -0.245 25.787 1.00 95.25 252 LEU A CA 1
ATOM 1956 C C . LEU A 1 252 ? -15.851 -0.061 24.965 1.00 95.25 252 LEU A C 1
ATOM 1958 O O . LEU A 1 252 ? -16.579 0.904 25.197 1.00 95.25 252 LEU A O 1
ATOM 1962 N N . LYS A 1 253 ? -16.175 -1.002 24.072 1.00 92.12 253 LYS A N 1
ATOM 1963 C CA . LYS A 1 253 ? -17.379 -0.913 23.236 1.00 92.12 253 LYS A CA 1
ATOM 1964 C C . LYS A 1 253 ? -18.662 -1.000 24.068 1.00 92.12 253 LYS A C 1
ATOM 1966 O O . LYS A 1 253 ? -19.525 -0.136 23.955 1.00 92.12 253 LYS A O 1
ATOM 1971 N N . ASN A 1 254 ? -18.756 -1.966 24.983 1.00 93.50 254 ASN A N 1
ATOM 1972 C CA . ASN A 1 254 ? -19.959 -2.184 25.799 1.00 93.50 254 ASN A CA 1
ATOM 1973 C C . ASN A 1 254 ? -20.241 -1.058 26.802 1.00 93.50 254 ASN A C 1
ATOM 1975 O O . ASN A 1 254 ? -21.383 -0.866 27.214 1.00 93.50 254 ASN A O 1
ATOM 1979 N N . THR A 1 255 ? -19.216 -0.312 27.218 1.00 93.69 255 THR A N 1
ATOM 1980 C CA . THR A 1 255 ? -19.375 0.812 28.155 1.00 93.69 255 THR A CA 1
ATOM 1981 C C . THR A 1 255 ? -19.487 2.175 27.474 1.00 93.69 255 THR A C 1
ATOM 1983 O O . THR A 1 255 ? -19.696 3.180 28.165 1.00 93.69 255 THR A O 1
ATOM 1986 N N . GLY A 1 256 ? -19.352 2.229 26.144 1.00 90.25 256 GLY A N 1
ATOM 1987 C CA . GLY A 1 256 ? -19.220 3.481 25.400 1.00 90.25 256 GLY A CA 1
ATOM 1988 C C . GLY A 1 256 ? -17.984 4.272 25.838 1.00 90.25 256 GLY A C 1
ATOM 1989 O O . GLY A 1 256 ? -18.084 5.455 26.135 1.00 90.25 256 GLY A O 1
ATOM 1990 N N . GLY A 1 257 ? -16.844 3.595 26.010 1.00 89.69 257 GLY A N 1
ATOM 1991 C CA . GLY A 1 257 ? -15.568 4.194 26.420 1.00 89.69 257 GLY A CA 1
ATOM 1992 C C . GLY A 1 257 ? -15.425 4.518 27.905 1.00 89.69 257 GLY A C 1
ATOM 1993 O O . GLY A 1 257 ? -14.380 5.006 28.318 1.00 89.69 257 GLY A O 1
ATOM 1994 N N . ARG A 1 258 ? -16.436 4.230 28.733 1.00 91.81 258 ARG A N 1
ATOM 1995 C CA . ARG A 1 258 ? -16.435 4.570 30.169 1.00 91.81 258 ARG A CA 1
ATOM 1996 C C . ARG A 1 258 ? -15.742 3.538 31.062 1.00 91.81 258 ARG A C 1
ATOM 1998 O O . ARG A 1 258 ? -15.785 3.662 32.286 1.00 91.81 258 ARG A O 1
ATOM 2005 N N . TRP A 1 259 ? -15.113 2.517 30.481 1.00 93.56 259 TRP A N 1
ATOM 2006 C CA . TRP A 1 259 ? -14.338 1.535 31.234 1.00 93.56 259 TRP A CA 1
ATOM 2007 C C . TRP A 1 259 ? -13.145 2.210 31.941 1.00 93.56 259 TRP A C 1
ATOM 2009 O O . TRP A 1 259 ? -12.310 2.810 31.257 1.00 93.56 259 TRP A O 1
ATOM 2019 N N . PRO A 1 260 ? -13.018 2.121 33.281 1.00 94.31 260 PRO A N 1
ATOM 2020 C CA . PRO A 1 260 ? -12.047 2.915 34.032 1.00 94.31 260 PRO A CA 1
ATOM 2021 C C . PRO A 1 260 ? -10.602 2.709 33.567 1.00 94.31 260 PRO A C 1
ATOM 2023 O O . PRO A 1 260 ? -10.119 1.579 33.536 1.00 94.31 260 PRO A O 1
ATOM 2026 N N . GLU A 1 261 ? -9.866 3.797 33.303 1.00 94.56 261 GLU A N 1
ATOM 2027 C CA . GLU A 1 261 ? -8.458 3.730 32.869 1.00 94.56 261 GLU A CA 1
ATOM 2028 C C . GLU A 1 261 ? -7.548 2.965 33.857 1.00 94.56 261 GLU A C 1
ATOM 2030 O O . GLU A 1 261 ? -6.486 2.462 33.489 1.00 94.56 261 GLU A O 1
ATOM 2035 N N . SER A 1 262 ? -7.898 2.925 35.147 1.00 92.94 262 SER A N 1
ATOM 2036 C CA . SER A 1 262 ? -7.162 2.176 36.179 1.00 92.94 262 SER A CA 1
ATOM 2037 C C . SER A 1 262 ? -7.322 0.659 36.050 1.00 92.94 262 SER A C 1
ATOM 2039 O O . SER A 1 262 ? -6.468 -0.076 36.535 1.00 92.94 262 SER A O 1
ATOM 2041 N N . ALA A 1 263 ? -8.383 0.199 35.384 1.00 93.31 263 ALA A N 1
ATOM 2042 C CA . ALA A 1 263 ? -8.670 -1.211 35.145 1.00 93.31 263 ALA A CA 1
ATOM 2043 C C . ALA A 1 263 ? -8.053 -1.732 33.836 1.00 93.31 263 ALA A C 1
ATOM 2045 O O . ALA A 1 263 ? -8.201 -2.907 33.506 1.00 93.31 263 ALA A O 1
ATOM 2046 N N . TRP A 1 264 ? -7.387 -0.874 33.056 1.00 94.88 264 TRP A N 1
ATOM 2047 C CA . TRP A 1 264 ? -6.785 -1.282 31.792 1.00 94.88 264 TRP A CA 1
ATOM 2048 C C . TRP A 1 264 ? -5.518 -2.092 32.050 1.00 94.88 264 TRP A C 1
ATOM 2050 O O . TRP A 1 264 ? -4.586 -1.630 32.713 1.00 94.88 264 TRP A O 1
ATOM 2060 N N . ASN A 1 265 ? -5.438 -3.281 31.457 1.00 93.38 265 ASN A N 1
ATOM 2061 C CA . ASN A 1 265 ? -4.180 -4.006 31.389 1.00 93.38 265 ASN A CA 1
ATOM 2062 C C . ASN A 1 265 ? -3.218 -3.253 30.445 1.00 93.38 265 ASN A C 1
ATOM 2064 O O . ASN A 1 265 ? -3.521 -3.034 29.272 1.00 93.38 265 ASN A O 1
ATOM 2068 N N . ALA A 1 266 ? -2.049 -2.855 30.957 1.00 93.56 266 ALA A N 1
ATOM 2069 C CA . ALA A 1 266 ? -1.071 -2.064 30.206 1.00 93.56 266 ALA A CA 1
ATOM 2070 C C . ALA A 1 266 ? -0.503 -2.795 28.975 1.00 93.56 266 ALA A C 1
ATOM 2072 O O . ALA A 1 266 ? -0.226 -2.158 27.956 1.00 93.56 266 ALA A O 1
ATOM 2073 N N . GLN A 1 267 ? -0.329 -4.119 29.051 1.00 94.56 267 GLN A N 1
ATOM 2074 C CA . GLN A 1 267 ? 0.158 -4.927 27.931 1.00 94.56 267 GLN A CA 1
ATOM 2075 C C . GLN A 1 267 ? -0.893 -5.015 26.824 1.00 94.56 267 GLN A C 1
ATOM 2077 O O . GLN A 1 267 ? -0.556 -4.776 25.665 1.00 94.56 267 GLN A O 1
ATOM 2082 N N . ALA A 1 268 ? -2.157 -5.240 27.192 1.00 95.69 268 ALA A N 1
ATOM 2083 C CA . ALA A 1 268 ? -3.296 -5.255 26.276 1.00 95.69 268 ALA A CA 1
ATOM 2084 C C . ALA A 1 268 ? -3.506 -3.898 25.588 1.00 95.69 268 ALA A C 1
ATOM 2086 O O . ALA A 1 268 ? -3.582 -3.821 24.363 1.00 95.69 268 ALA A O 1
ATOM 2087 N N . ALA A 1 269 ? -3.528 -2.806 26.359 1.00 96.00 269 ALA A N 1
ATOM 2088 C CA . ALA A 1 269 ? -3.673 -1.463 25.805 1.00 96.00 269 ALA A CA 1
ATOM 2089 C C . ALA A 1 269 ? -2.504 -1.110 24.869 1.00 96.00 269 ALA A C 1
ATOM 2091 O O . ALA A 1 269 ? -2.698 -0.593 23.768 1.00 96.00 269 ALA A O 1
ATOM 2092 N N . GLY A 1 270 ? -1.280 -1.459 25.280 1.00 95.50 270 GLY A N 1
ATOM 2093 C CA . GLY A 1 270 ? -0.093 -1.297 24.451 1.00 95.50 270 GLY A CA 1
ATOM 2094 C C . GLY A 1 270 ? -0.118 -2.145 23.181 1.00 95.50 270 GLY A C 1
ATOM 2095 O O . GLY A 1 270 ? 0.358 -1.684 22.146 1.00 95.50 270 GLY A O 1
ATOM 2096 N N . PHE A 1 271 ? -0.685 -3.353 23.237 1.00 96.12 271 PHE A N 1
ATOM 2097 C CA . PHE A 1 271 ? -0.878 -4.209 22.072 1.00 96.12 271 PHE A CA 1
ATOM 2098 C C . PHE A 1 271 ? -1.859 -3.588 21.075 1.00 96.12 271 PHE A C 1
ATOM 2100 O O . PHE A 1 271 ? -1.515 -3.486 19.903 1.00 96.12 271 PHE A O 1
ATOM 2107 N N . ILE A 1 272 ? -3.028 -3.115 21.522 1.00 97.25 272 ILE A N 1
ATOM 2108 C CA . ILE A 1 272 ? -4.020 -2.469 20.642 1.00 97.25 272 ILE A CA 1
ATOM 2109 C C . ILE A 1 272 ? -3.398 -1.255 19.940 1.00 97.25 272 ILE A C 1
ATOM 2111 O O . ILE A 1 272 ? -3.523 -1.110 18.726 1.00 97.25 272 ILE A O 1
ATOM 2115 N N . ALA A 1 273 ? -2.659 -0.415 20.673 1.00 95.81 273 ALA A N 1
ATOM 2116 C CA . ALA A 1 273 ? -1.947 0.715 20.081 1.00 95.81 273 ALA A CA 1
ATOM 2117 C C . ALA A 1 273 ? -0.914 0.255 19.028 1.00 95.81 273 ALA A C 1
ATOM 2119 O O . ALA A 1 273 ? -0.883 0.771 17.907 1.00 95.81 273 ALA A O 1
ATOM 2120 N N . ASP A 1 274 ? -0.090 -0.748 19.353 1.00 94.25 274 ASP A N 1
ATOM 2121 C CA . ASP A 1 274 ? 0.886 -1.327 18.421 1.00 94.25 274 ASP A CA 1
ATOM 2122 C C . ASP A 1 274 ? 0.217 -1.969 17.190 1.00 94.25 274 ASP A C 1
ATOM 2124 O O . ASP A 1 274 ? 0.782 -1.923 16.094 1.00 94.25 274 ASP A O 1
ATOM 2128 N N . PHE A 1 275 ? -0.977 -2.540 17.350 1.00 95.88 275 PHE A N 1
ATOM 2129 C CA . PHE A 1 275 ? -1.772 -3.121 16.273 1.00 95.88 275 PHE A CA 1
ATOM 2130 C C . PHE A 1 275 ? -2.312 -2.039 15.329 1.00 95.88 275 PHE A C 1
ATOM 2132 O O . PHE A 1 275 ? -2.120 -2.137 14.119 1.00 95.88 275 PHE A O 1
ATOM 2139 N N . VAL A 1 276 ? -2.859 -0.937 15.854 1.00 96.56 276 VAL A N 1
ATOM 2140 C CA . VAL A 1 276 ? -3.237 0.233 15.035 1.00 96.56 276 VAL A CA 1
ATOM 2141 C C . VAL A 1 276 ? -2.023 0.764 14.269 1.00 96.56 276 VAL A C 1
ATOM 2143 O O . VAL A 1 276 ? -2.097 1.044 13.075 1.00 96.56 276 VAL A O 1
ATOM 2146 N N . ASN A 1 277 ? -0.862 0.839 14.922 1.00 93.94 277 ASN A N 1
ATOM 2147 C CA . ASN A 1 277 ? 0.385 1.217 14.264 1.00 93.94 277 ASN A CA 1
ATOM 2148 C C . ASN A 1 277 ? 0.799 0.254 13.147 1.00 93.94 277 ASN A C 1
ATOM 2150 O O . ASN A 1 277 ? 1.331 0.695 12.130 1.00 93.94 277 ASN A O 1
ATOM 2154 N N . PHE A 1 278 ? 0.589 -1.047 13.338 1.00 92.56 278 PHE A N 1
ATOM 2155 C CA . PHE A 1 278 ? 0.810 -2.045 12.301 1.00 92.56 278 PHE A CA 1
ATOM 2156 C C . PHE A 1 278 ? -0.085 -1.776 11.082 1.00 92.56 278 PHE A C 1
ATOM 2158 O O . PHE A 1 278 ? 0.452 -1.705 9.976 1.00 92.56 278 PHE A O 1
ATOM 2165 N N . LEU A 1 279 ? -1.385 -1.525 11.283 1.00 94.50 279 LEU A N 1
ATOM 2166 C CA . LEU A 1 279 ? -2.320 -1.195 10.201 1.00 94.50 279 LEU A CA 1
ATOM 2167 C C . LEU A 1 279 ? -1.901 0.075 9.450 1.00 94.50 279 LEU A C 1
ATOM 2169 O O . LEU A 1 279 ? -1.815 0.056 8.227 1.00 94.50 279 LEU A O 1
ATOM 2173 N N . VAL A 1 280 ? -1.568 1.156 10.164 1.00 93.19 280 VAL A N 1
ATOM 2174 C CA . VAL A 1 280 ? -1.160 2.436 9.552 1.00 93.19 280 VAL A CA 1
ATOM 2175 C C . VAL A 1 280 ? 0.128 2.285 8.741 1.00 93.19 280 VAL A C 1
ATOM 2177 O O . VAL A 1 280 ? 0.188 2.731 7.600 1.00 93.19 280 VAL A O 1
ATOM 2180 N N . ILE A 1 281 ? 1.164 1.641 9.290 1.00 89.00 281 ILE A N 1
ATOM 2181 C CA . ILE A 1 281 ? 2.455 1.487 8.594 1.00 89.00 281 ILE A CA 1
ATOM 2182 C C . ILE A 1 281 ? 2.330 0.594 7.355 1.00 89.00 281 ILE A C 1
ATOM 2184 O O . ILE A 1 281 ? 3.037 0.814 6.374 1.00 89.00 281 ILE A O 1
ATOM 2188 N N . ARG A 1 282 ? 1.479 -0.435 7.408 1.00 87.25 282 ARG A N 1
ATOM 2189 C CA . ARG A 1 282 ? 1.302 -1.397 6.311 1.00 87.25 282 ARG A CA 1
ATOM 2190 C C . ARG A 1 282 ? 0.301 -0.920 5.261 1.00 87.25 282 ARG A C 1
ATOM 2192 O O . ARG A 1 282 ? 0.489 -1.208 4.087 1.00 87.25 282 ARG A O 1
ATOM 2199 N N . GLY A 1 283 ? -0.752 -0.229 5.682 1.00 89.56 283 GLY A N 1
ATOM 2200 C CA . GLY A 1 283 ? -1.843 0.202 4.815 1.00 89.56 283 GLY A CA 1
ATOM 2201 C C . GLY A 1 283 ? -1.632 1.579 4.189 1.00 89.56 283 GLY A C 1
ATOM 2202 O O . GLY A 1 283 ? -2.089 1.806 3.070 1.00 89.56 283 GLY A O 1
ATOM 2203 N N . MET A 1 284 ? -0.929 2.504 4.853 1.00 88.81 284 MET A N 1
ATOM 2204 C CA . MET A 1 284 ? -0.711 3.824 4.262 1.00 88.81 284 MET A CA 1
ATOM 2205 C C . MET A 1 284 ? 0.392 3.814 3.200 1.00 88.81 284 MET A C 1
ATOM 2207 O O . MET A 1 284 ? 1.493 3.311 3.445 1.00 88.81 284 MET A O 1
ATOM 2211 N N . PRO A 1 285 ? 0.181 4.490 2.062 1.00 86.31 285 PRO A N 1
ATOM 2212 C CA . PRO A 1 285 ? 1.120 4.489 0.946 1.00 86.31 285 PRO A CA 1
ATOM 2213 C C . PRO A 1 285 ? 2.224 5.555 1.131 1.00 86.31 285 PRO A C 1
ATOM 2215 O O . PRO A 1 285 ? 2.469 6.387 0.262 1.00 86.31 285 PRO A O 1
ATOM 2218 N N . GLN A 1 286 ? 2.920 5.553 2.276 1.00 80.56 286 GLN A N 1
ATOM 2219 C CA . GLN A 1 286 ? 3.874 6.610 2.681 1.00 80.56 286 GLN A CA 1
ATOM 2220 C C . GLN A 1 286 ? 4.962 6.927 1.650 1.00 80.56 286 GLN A C 1
ATOM 2222 O O . GLN A 1 286 ? 5.435 8.057 1.581 1.00 80.56 286 GLN A O 1
ATOM 2227 N N . ARG A 1 287 ? 5.376 5.932 0.865 1.00 82.38 287 ARG A N 1
ATOM 2228 C CA . ARG A 1 287 ? 6.448 6.067 -0.132 1.00 82.38 287 ARG A CA 1
ATOM 2229 C C . ARG A 1 287 ? 5.940 6.423 -1.520 1.00 82.38 287 ARG A C 1
ATOM 2231 O O . ARG A 1 287 ? 6.747 6.730 -2.383 1.00 82.38 287 ARG A O 1
ATOM 2238 N N . GLN A 1 288 ? 4.630 6.366 -1.720 1.00 85.81 288 GLN A N 1
ATOM 2239 C CA . GLN A 1 288 ? 3.972 6.488 -3.018 1.00 85.81 288 GLN A CA 1
ATOM 2240 C C . GLN A 1 288 ? 3.489 7.914 -3.292 1.00 85.81 288 GLN A C 1
ATOM 2242 O O . GLN A 1 288 ? 3.196 8.284 -4.428 1.00 85.81 288 GLN A O 1
ATOM 2247 N N . ILE A 1 289 ? 3.360 8.706 -2.231 1.00 83.19 289 ILE A N 1
ATOM 2248 C CA . ILE A 1 289 ? 2.772 10.034 -2.281 1.00 83.19 289 ILE A CA 1
ATOM 2249 C C . ILE A 1 289 ? 3.861 11.089 -2.431 1.00 83.19 289 ILE A C 1
ATOM 2251 O O . ILE A 1 289 ? 4.854 11.101 -1.706 1.00 83.19 289 ILE A O 1
ATOM 2255 N N . LEU A 1 290 ? 3.633 11.999 -3.374 1.00 74.75 290 LEU A N 1
ATOM 2256 C CA . LEU A 1 290 ? 4.567 13.064 -3.747 1.00 74.75 290 LEU A CA 1
ATOM 2257 C C . LEU A 1 290 ? 4.065 14.457 -3.339 1.00 74.75 290 LEU A C 1
ATOM 2259 O O . LEU A 1 290 ? 4.852 15.395 -3.241 1.00 74.75 290 LEU A O 1
ATOM 2263 N N . HIS A 1 291 ? 2.762 14.599 -3.101 1.00 81.94 291 HIS A N 1
ATOM 2264 C CA . HIS A 1 291 ? 2.095 15.846 -2.731 1.00 81.94 291 HIS A CA 1
ATOM 2265 C C . HIS A 1 291 ? 1.126 15.608 -1.567 1.00 81.94 291 HIS A C 1
ATOM 2267 O O . HIS A 1 291 ? 1.016 14.498 -1.066 1.00 81.94 291 HIS A O 1
ATOM 2273 N N . ARG A 1 292 ? 0.465 16.648 -1.055 1.00 88.38 292 ARG A N 1
ATOM 2274 C CA . ARG A 1 292 ? -0.506 16.453 0.026 1.00 88.38 292 ARG A CA 1
ATOM 2275 C C . ARG A 1 292 ? -1.743 15.731 -0.503 1.00 88.38 292 ARG A C 1
ATOM 2277 O O . ARG A 1 292 ? -2.418 16.249 -1.384 1.00 88.38 292 ARG A O 1
ATOM 2284 N N . GLU A 1 293 ? -2.055 14.590 0.092 1.00 88.75 293 GLU A N 1
ATOM 2285 C CA . GLU A 1 293 ? -3.246 13.792 -0.159 1.00 88.75 293 GLU A CA 1
ATOM 2286 C C . GLU A 1 293 ? -3.725 13.201 1.169 1.00 88.75 293 GLU A C 1
ATOM 2288 O O . GLU A 1 293 ? -3.006 12.470 1.853 1.00 88.75 293 GLU A O 1
ATOM 2293 N N . GLU A 1 294 ? -4.956 13.510 1.553 1.00 91.19 294 GLU A N 1
ATOM 2294 C CA . GLU A 1 294 ? -5.496 13.099 2.846 1.00 91.19 294 GLU A CA 1
ATOM 2295 C C . GLU A 1 294 ? -6.028 11.673 2.803 1.00 91.19 294 GLU A C 1
ATOM 2297 O O . GLU A 1 294 ? -7.231 11.441 2.761 1.00 91.19 294 GLU A O 1
ATOM 2302 N N . TRP A 1 295 ? -5.118 10.703 2.816 1.00 92.81 295 TRP A N 1
ATOM 2303 C CA . TRP A 1 295 ? -5.506 9.303 2.897 1.00 92.81 295 TRP A CA 1
ATOM 2304 C C . TRP A 1 295 ? -6.126 9.006 4.260 1.00 92.81 295 TRP A C 1
ATOM 2306 O O . TRP A 1 295 ? -5.548 9.325 5.306 1.00 92.81 295 TRP A O 1
ATOM 2316 N N . ARG A 1 296 ? -7.322 8.417 4.256 1.00 94.12 296 ARG A N 1
ATOM 2317 C CA . ARG A 1 296 ? -8.094 8.130 5.470 1.00 94.12 296 ARG A CA 1
ATOM 2318 C C . ARG A 1 296 ? -8.467 6.653 5.528 1.00 94.12 296 ARG A C 1
ATOM 2320 O O . ARG A 1 296 ? -8.691 6.046 4.477 1.00 94.12 296 ARG A O 1
ATOM 2327 N N . PRO A 1 297 ? -8.509 6.061 6.733 1.00 95.19 297 PRO A N 1
ATOM 2328 C CA . PRO A 1 297 ? -8.978 4.700 6.889 1.00 95.19 297 PRO A CA 1
ATOM 2329 C C . PRO A 1 297 ? -10.474 4.633 6.581 1.00 95.19 297 PRO A C 1
ATOM 2331 O O . PRO A 1 297 ? -11.266 5.473 7.019 1.00 95.19 297 PRO A O 1
ATOM 2334 N N . ILE A 1 298 ? -10.842 3.597 5.845 1.00 93.00 298 ILE A N 1
ATOM 2335 C CA . ILE A 1 298 ? -12.221 3.200 5.603 1.00 93.00 298 ILE A CA 1
ATOM 2336 C C . ILE A 1 298 ? -12.412 1.770 6.071 1.00 93.00 298 ILE A C 1
ATOM 2338 O O . ILE A 1 298 ? -11.455 0.988 6.139 1.00 93.00 298 ILE A O 1
ATOM 2342 N N . TRP A 1 299 ? -13.657 1.422 6.350 1.00 92.06 299 TRP A N 1
ATOM 2343 C CA . TRP A 1 299 ? -14.061 0.046 6.517 1.00 92.06 299 TRP A CA 1
ATOM 2344 C C . TRP A 1 299 ? -15.305 -0.264 5.690 1.00 92.06 299 TRP A C 1
ATOM 2346 O O . TRP A 1 299 ? -16.147 0.596 5.430 1.00 92.06 299 TRP A O 1
ATOM 2356 N N . VAL A 1 300 ? -15.389 -1.507 5.232 1.00 88.94 300 VAL A N 1
ATOM 2357 C CA . VAL A 1 300 ? -16.474 -1.993 4.379 1.00 88.94 300 VAL A CA 1
ATOM 2358 C C . VAL A 1 300 ? -16.993 -3.290 4.975 1.00 88.94 300 VAL A C 1
ATOM 2360 O O . VAL A 1 300 ? -16.214 -4.212 5.217 1.00 88.94 300 VAL A O 1
ATOM 2363 N N . SER A 1 301 ? -18.303 -3.369 5.203 1.00 86.75 301 SER A N 1
ATOM 2364 C CA . SER A 1 301 ? -18.969 -4.634 5.524 1.00 86.75 301 SER A CA 1
ATOM 2365 C C . SER A 1 301 ? -19.274 -5.373 4.230 1.00 86.75 301 SER A C 1
ATOM 2367 O O . SER A 1 301 ? -19.787 -4.779 3.292 1.00 86.75 301 SER A O 1
ATOM 2369 N N . ARG A 1 302 ? -19.020 -6.669 4.164 1.00 81.75 302 ARG A N 1
ATOM 2370 C CA . ARG A 1 302 ? -19.415 -7.571 3.083 1.00 81.75 302 ARG A CA 1
ATOM 2371 C C . ARG A 1 302 ? -20.830 -8.101 3.325 1.00 81.75 302 ARG A C 1
ATOM 2373 O O . ARG A 1 302 ? -21.407 -7.901 4.396 1.00 81.75 302 ARG A O 1
ATOM 2380 N N . LYS A 1 303 ? -21.427 -8.723 2.304 1.00 74.62 303 LYS A N 1
ATOM 2381 C CA . LYS A 1 303 ? -22.812 -9.236 2.355 1.00 74.62 303 LYS A CA 1
ATOM 2382 C C . LYS A 1 303 ? -22.976 -10.406 3.327 1.00 74.62 303 LYS A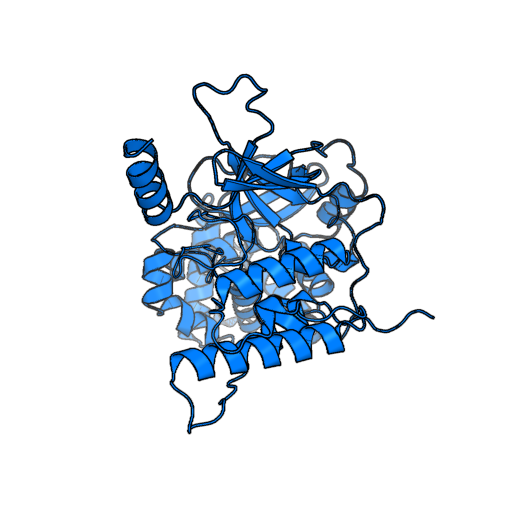 C 1
ATOM 2384 O O . LYS A 1 303 ? -24.057 -10.592 3.870 1.00 74.62 303 LYS A O 1
ATOM 2389 N N . ASP A 1 304 ? -21.914 -11.169 3.537 1.00 74.75 304 ASP A N 1
ATOM 2390 C CA . ASP A 1 304 ? -21.837 -12.307 4.455 1.00 74.75 304 ASP A CA 1
ATOM 2391 C C . ASP A 1 304 ? -21.491 -11.906 5.901 1.00 74.75 304 ASP A C 1
ATOM 2393 O O . ASP A 1 304 ? -21.414 -12.762 6.779 1.00 74.75 304 ASP A O 1
ATOM 2397 N N . GLY A 1 305 ? -21.309 -10.606 6.157 1.00 81.69 305 GLY A N 1
ATOM 2398 C CA . GLY A 1 305 ? -20.916 -10.067 7.457 1.00 81.69 305 GLY A CA 1
ATOM 2399 C C . GLY A 1 305 ? -19.408 -9.890 7.644 1.00 81.69 305 GLY A C 1
ATOM 2400 O O . GLY A 1 305 ? -19.018 -9.320 8.663 1.00 81.69 305 GLY A O 1
ATOM 2401 N N . GLY A 1 306 ? -18.576 -10.304 6.679 1.00 86.81 306 GLY A N 1
ATOM 2402 C CA . GLY A 1 306 ? -17.134 -10.062 6.716 1.00 86.81 306 GLY A CA 1
ATOM 2403 C C . GLY A 1 306 ? -16.789 -8.577 6.655 1.00 86.81 306 GLY A C 1
ATOM 2404 O O . GLY A 1 306 ? -17.558 -7.766 6.140 1.00 86.81 306 GLY A O 1
ATOM 2405 N N . LYS A 1 307 ? -15.633 -8.179 7.173 1.00 91.19 307 LYS A N 1
ATOM 2406 C CA . LYS A 1 307 ? -15.220 -6.773 7.236 1.00 91.19 307 LYS A CA 1
ATOM 2407 C C . LYS A 1 307 ? -13.816 -6.566 6.709 1.00 91.19 307 LYS A C 1
ATOM 2409 O O . LYS A 1 307 ? -12.900 -7.351 6.947 1.00 91.19 307 LYS A O 1
ATOM 2414 N N . ILE A 1 308 ? -13.647 -5.448 6.014 1.00 91.88 308 ILE A N 1
ATOM 2415 C CA . ILE A 1 308 ? -12.380 -5.035 5.421 1.00 91.88 308 ILE A CA 1
ATOM 2416 C C . ILE A 1 308 ? -12.017 -3.651 5.940 1.00 91.88 308 ILE A C 1
ATOM 2418 O O . ILE A 1 308 ? -12.866 -2.767 5.918 1.00 91.88 308 ILE A O 1
ATOM 2422 N N . ILE A 1 309 ? -10.758 -3.447 6.332 1.00 94.19 309 ILE A N 1
ATOM 2423 C CA . ILE A 1 309 ? -10.160 -2.125 6.554 1.00 94.19 309 ILE A CA 1
ATOM 2424 C C . ILE A 1 309 ? -9.086 -1.872 5.497 1.00 94.19 309 ILE A C 1
ATOM 2426 O O . ILE A 1 309 ? -8.253 -2.736 5.207 1.00 94.19 309 ILE A O 1
ATOM 2430 N N . THR A 1 310 ? -9.079 -0.659 4.948 1.00 93.12 310 THR A N 1
ATOM 2431 C CA . THR A 1 310 ? -7.994 -0.146 4.103 1.00 93.12 310 THR A CA 1
ATOM 2432 C C . THR A 1 310 ? -7.920 1.383 4.175 1.00 93.12 310 THR A C 1
ATOM 2434 O O . THR A 1 310 ? -8.648 2.002 4.948 1.00 93.12 310 THR A O 1
ATOM 2437 N N . PHE A 1 311 ? -7.029 2.000 3.403 1.00 93.56 311 PHE A N 1
ATOM 2438 C CA . PHE A 1 311 ? -6.833 3.447 3.345 1.00 93.56 311 PHE A CA 1
ATOM 2439 C C . PHE A 1 311 ? -7.070 3.934 1.925 1.00 93.56 311 PHE A C 1
ATOM 2441 O O . PHE A 1 311 ? -6.522 3.358 0.989 1.00 93.56 311 PHE A O 1
ATOM 2448 N N . VAL A 1 312 ? -7.839 5.007 1.768 1.00 92.06 312 VAL A N 1
ATOM 2449 C CA . VAL A 1 312 ? -8.152 5.578 0.451 1.00 92.06 312 VAL A CA 1
ATOM 2450 C C . VAL A 1 312 ? -7.859 7.077 0.415 1.00 92.06 312 VAL A C 1
ATOM 2452 O O . VAL A 1 312 ? -8.018 7.744 1.444 1.00 92.06 312 VAL A O 1
ATOM 2455 N N . PRO A 1 313 ? -7.418 7.621 -0.735 1.00 91.50 313 PRO A N 1
ATOM 2456 C CA . PRO A 1 313 ? -7.348 9.061 -0.948 1.00 91.50 313 PRO A CA 1
ATOM 2457 C C . PRO A 1 313 ? -8.754 9.671 -1.062 1.00 91.50 313 PRO A C 1
ATOM 2459 O O . PRO A 1 313 ? -9.729 8.944 -1.263 1.00 91.50 313 PRO A O 1
ATOM 2462 N N . PRO A 1 314 ? -8.877 11.007 -0.981 1.00 87.75 314 PRO A N 1
ATOM 2463 C CA . PRO A 1 314 ? -10.122 11.684 -1.321 1.00 87.75 314 PRO A CA 1
ATOM 2464 C C . PRO A 1 314 ? -10.445 11.537 -2.818 1.00 87.75 314 PRO A C 1
ATOM 2466 O O . PRO A 1 314 ? -9.541 11.517 -3.655 1.00 87.75 314 PRO A O 1
ATOM 2469 N N . GLY A 1 315 ? -11.737 11.511 -3.153 1.00 86.56 315 GLY A N 1
ATOM 2470 C CA . GLY A 1 315 ? -12.239 11.470 -4.530 1.00 86.56 315 GLY A CA 1
ATOM 2471 C C . GLY A 1 315 ? -13.042 10.209 -4.851 1.00 86.56 315 GLY A C 1
ATOM 2472 O O . GLY A 1 315 ? -13.360 9.412 -3.972 1.00 86.56 315 GLY A O 1
ATOM 2473 N N . GLU A 1 316 ? -13.380 10.044 -6.128 1.00 87.38 316 GLU A N 1
ATOM 2474 C CA . GLU A 1 316 ? -14.062 8.853 -6.644 1.00 87.38 316 GLU A CA 1
ATOM 2475 C C . GLU A 1 316 ? -13.041 7.732 -6.865 1.00 87.38 316 GLU A C 1
ATOM 2477 O O . GLU A 1 316 ? -12.331 7.707 -7.874 1.00 87.38 316 GLU A O 1
ATOM 2482 N N . ILE A 1 317 ? -12.924 6.845 -5.873 1.00 89.94 317 ILE A N 1
ATOM 2483 C CA . ILE A 1 317 ? -11.929 5.770 -5.844 1.00 89.94 317 ILE A CA 1
ATOM 2484 C C . ILE A 1 317 ? -12.619 4.411 -5.885 1.00 89.94 317 ILE A C 1
ATOM 2486 O O . ILE A 1 317 ? -13.490 4.122 -5.066 1.00 89.94 317 ILE A O 1
ATOM 2490 N N . GLU A 1 318 ? -12.161 3.542 -6.780 1.00 89.94 318 GLU A N 1
ATOM 2491 C CA . GLU A 1 318 ? -12.510 2.127 -6.790 1.00 89.94 318 GLU A CA 1
ATOM 2492 C C . GLU A 1 318 ? -11.333 1.277 -6.306 1.00 89.94 318 GLU A C 1
ATOM 2494 O O . GLU A 1 318 ? -10.189 1.414 -6.740 1.00 89.94 318 GLU A O 1
ATOM 2499 N N . ALA A 1 319 ? -11.625 0.379 -5.374 1.00 90.50 319 ALA A N 1
ATOM 2500 C CA . ALA A 1 319 ? -10.665 -0.532 -4.780 1.00 90.50 319 ALA A CA 1
ATOM 2501 C C . ALA A 1 319 ? -10.751 -1.892 -5.486 1.00 90.50 319 ALA A C 1
ATOM 2503 O O . ALA A 1 319 ? -11.830 -2.483 -5.560 1.00 90.50 319 ALA A O 1
ATOM 2504 N N . ALA A 1 320 ? -9.632 -2.405 -5.996 1.00 92.38 320 ALA A N 1
ATOM 2505 C CA . ALA A 1 320 ? -9.603 -3.662 -6.740 1.00 92.38 320 ALA A CA 1
ATOM 2506 C C . ALA A 1 320 ? -8.350 -4.495 -6.455 1.00 92.38 320 ALA A C 1
ATOM 2508 O O . ALA A 1 320 ? -7.321 -3.976 -6.042 1.00 92.38 320 ALA A O 1
ATOM 2509 N N . VAL A 1 321 ? -8.421 -5.799 -6.706 1.00 92.94 321 VAL A N 1
ATOM 2510 C CA . VAL A 1 321 ? -7.289 -6.730 -6.621 1.00 92.94 321 VAL A CA 1
ATOM 2511 C C . VAL A 1 321 ? -7.086 -7.371 -7.992 1.00 92.94 321 VAL A C 1
ATOM 2513 O O . VAL A 1 321 ? -8.061 -7.873 -8.559 1.00 92.94 321 VAL A O 1
ATOM 2516 N N . PRO A 1 322 ? -5.858 -7.408 -8.541 1.00 94.38 322 PRO A N 1
ATOM 2517 C CA . PRO A 1 322 ? -5.555 -8.227 -9.712 1.00 94.38 322 PRO A CA 1
ATOM 2518 C C . PRO A 1 322 ? -6.005 -9.672 -9.502 1.00 94.38 322 PRO A C 1
ATOM 2520 O O . PRO A 1 322 ? -5.633 -10.297 -8.512 1.00 94.38 322 PRO A O 1
ATOM 2523 N N . ALA A 1 323 ? -6.777 -10.232 -10.433 1.00 92.56 323 ALA A N 1
ATOM 2524 C CA . ALA A 1 323 ? -7.332 -11.580 -10.302 1.00 92.56 323 ALA A CA 1
ATOM 2525 C C . ALA A 1 323 ? -6.236 -12.649 -10.123 1.00 92.56 323 ALA A C 1
ATOM 2527 O O . ALA A 1 323 ? -6.428 -13.637 -9.417 1.00 92.56 323 ALA A O 1
ATOM 2528 N N . ALA A 1 324 ? -5.055 -12.413 -10.704 1.00 92.00 324 ALA A N 1
ATOM 2529 C CA . ALA A 1 324 ? -3.874 -13.262 -10.553 1.00 92.00 324 ALA A CA 1
ATOM 2530 C C . ALA A 1 324 ? -3.296 -13.284 -9.120 1.00 92.00 324 ALA A C 1
ATOM 2532 O O . ALA A 1 324 ? -2.502 -14.164 -8.807 1.00 92.00 324 ALA A O 1
ATOM 2533 N N . LEU A 1 325 ? -3.695 -12.340 -8.260 1.00 91.38 325 LEU A N 1
ATOM 2534 C CA . LEU A 1 325 ? -3.252 -12.198 -6.871 1.00 91.38 325 LEU A CA 1
ATOM 2535 C C . LEU A 1 325 ? -4.324 -12.600 -5.846 1.00 91.38 325 LEU A C 1
ATOM 2537 O O . LEU A 1 325 ? -4.190 -12.265 -4.669 1.00 91.38 325 LEU A O 1
ATOM 2541 N N . LEU A 1 326 ? -5.396 -13.279 -6.264 1.00 88.19 326 LEU A N 1
ATOM 2542 C CA . LEU A 1 326 ? -6.476 -13.679 -5.352 1.00 88.19 326 LEU A CA 1
ATOM 2543 C C . LEU A 1 326 ? -6.103 -14.843 -4.429 1.00 88.19 326 LEU A C 1
ATOM 2545 O O . LEU A 1 326 ? -6.734 -14.979 -3.388 1.00 88.19 326 LEU A O 1
ATOM 2549 N N . ASP A 1 327 ? -5.077 -15.622 -4.775 1.00 83.69 327 ASP A N 1
ATOM 2550 C CA . ASP A 1 327 ? -4.611 -16.756 -3.972 1.00 83.69 327 ASP A CA 1
ATOM 2551 C C . ASP A 1 327 ? -4.215 -16.340 -2.540 1.00 83.69 327 ASP A C 1
ATOM 2553 O O . ASP A 1 327 ? -3.695 -15.238 -2.309 1.00 83.69 327 ASP A O 1
ATOM 2557 N N . ASP A 1 328 ? -4.456 -17.233 -1.580 1.00 80.25 328 ASP A N 1
ATOM 2558 C CA . ASP A 1 328 ? -4.108 -17.072 -0.167 1.00 80.25 328 ASP A CA 1
ATOM 2559 C C . ASP A 1 328 ? -2.605 -16.889 0.055 1.00 80.25 328 ASP A C 1
ATOM 2561 O O . ASP A 1 328 ? -2.198 -16.189 0.986 1.00 80.25 328 ASP A O 1
ATOM 2565 N N . ASP A 1 329 ? -1.762 -17.439 -0.822 1.00 81.75 329 ASP A N 1
ATOM 2566 C CA . ASP A 1 329 ? -0.315 -17.241 -0.756 1.00 81.75 329 ASP A CA 1
ATOM 2567 C C . ASP A 1 329 ? 0.077 -15.758 -0.852 1.00 81.75 329 ASP A C 1
ATOM 2569 O O . ASP A 1 329 ? 1.111 -15.350 -0.322 1.00 81.75 329 ASP A O 1
ATOM 2573 N N . TYR A 1 330 ? -0.766 -14.925 -1.467 1.00 84.88 330 TYR A N 1
ATOM 2574 C CA . TYR A 1 330 ? -0.505 -13.503 -1.687 1.00 84.88 330 TYR A CA 1
ATOM 2575 C C . TYR A 1 330 ? -1.169 -12.584 -0.659 1.00 84.88 330 TYR A C 1
ATOM 2577 O O . TYR A 1 330 ? -1.045 -11.364 -0.774 1.00 84.88 330 TYR A O 1
ATOM 2585 N N . ILE A 1 331 ? -1.859 -13.126 0.351 1.00 82.25 331 ILE A N 1
ATOM 2586 C CA . ILE A 1 331 ? -2.653 -12.337 1.308 1.00 82.25 331 ILE A CA 1
ATOM 2587 C C . ILE A 1 331 ? -1.844 -11.261 2.039 1.00 82.25 331 ILE A C 1
ATOM 2589 O O . ILE A 1 331 ? -2.365 -10.195 2.351 1.00 82.25 331 ILE A O 1
ATOM 2593 N N . GLN A 1 332 ? -0.556 -11.519 2.266 1.00 81.62 332 GLN A N 1
ATOM 2594 C CA . GLN A 1 332 ? 0.348 -10.627 2.989 1.00 81.62 332 GLN A CA 1
ATOM 2595 C C . GLN A 1 332 ? 0.955 -9.520 2.111 1.00 81.62 332 GLN A C 1
ATOM 2597 O O . GLN A 1 332 ? 1.621 -8.621 2.631 1.00 81.62 332 GLN A O 1
ATOM 2602 N N . LEU A 1 333 ? 0.751 -9.577 0.792 1.00 86.25 333 LEU A N 1
ATOM 2603 C CA . LEU A 1 333 ? 1.263 -8.586 -0.149 1.00 86.25 333 LEU A CA 1
ATOM 2604 C C . LEU A 1 333 ? 0.363 -7.351 -0.221 1.00 86.25 333 LEU A C 1
ATOM 2606 O O . LEU A 1 333 ? -0.844 -7.404 0.019 1.00 86.25 333 LEU A O 1
ATOM 2610 N N . ALA A 1 334 ? 0.942 -6.230 -0.652 1.00 89.12 334 ALA A N 1
ATO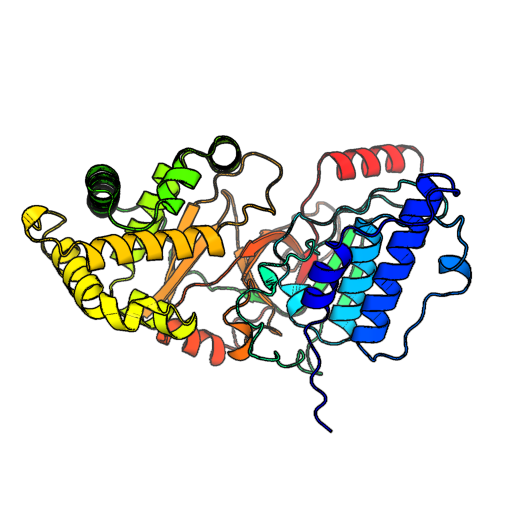M 2611 C CA . ALA A 1 334 ? 0.197 -5.024 -1.001 1.00 89.12 334 ALA A CA 1
ATOM 2612 C C . ALA A 1 334 ? -0.514 -5.183 -2.360 1.00 89.12 334 ALA A C 1
ATOM 2614 O O . ALA A 1 334 ? -0.153 -4.576 -3.370 1.00 89.12 334 ALA A O 1
ATOM 2615 N N . ARG A 1 335 ? -1.497 -6.085 -2.392 1.00 91.62 335 ARG A N 1
ATOM 2616 C CA . ARG A 1 335 ? -2.247 -6.485 -3.589 1.00 91.62 335 ARG A CA 1
ATOM 2617 C C . ARG A 1 335 ? -3.480 -5.628 -3.874 1.00 91.62 335 ARG A C 1
ATOM 2619 O O . ARG A 1 335 ? -4.099 -5.813 -4.917 1.00 91.62 335 ARG A O 1
ATOM 2626 N N . LEU A 1 336 ? -3.845 -4.709 -2.976 1.00 93.00 336 LEU A N 1
ATOM 2627 C CA . LEU A 1 336 ? -4.949 -3.787 -3.218 1.00 93.00 336 LEU A CA 1
ATOM 2628 C C . LEU A 1 336 ? -4.493 -2.659 -4.128 1.00 93.00 336 LEU A C 1
ATOM 2630 O O . LEU A 1 336 ? -3.538 -1.960 -3.809 1.00 93.00 336 LEU A O 1
ATOM 2634 N N . TRP A 1 337 ? -5.193 -2.455 -5.228 1.00 94.94 337 TRP A N 1
ATOM 2635 C CA . TRP A 1 337 ? -5.006 -1.344 -6.144 1.00 94.94 337 TRP A CA 1
ATOM 2636 C C . TRP A 1 337 ? -6.127 -0.337 -5.939 1.00 94.94 337 TRP A C 1
ATOM 2638 O O . TRP A 1 337 ? -7.303 -0.696 -5.884 1.00 94.94 337 TRP A O 1
ATOM 2648 N N . LEU A 1 338 ? -5.746 0.928 -5.815 1.00 93.81 338 LEU A N 1
ATOM 2649 C CA . LEU A 1 338 ? -6.673 2.038 -5.646 1.00 93.81 338 LEU A CA 1
ATOM 2650 C C . LEU A 1 338 ? -6.710 2.822 -6.938 1.00 93.81 338 LEU A C 1
ATOM 2652 O O . LEU A 1 338 ? -5.699 3.377 -7.376 1.00 93.81 338 LEU A O 1
ATOM 2656 N N . LEU A 1 339 ? -7.871 2.785 -7.570 1.00 93.81 339 LEU A N 1
ATOM 2657 C CA . LEU A 1 339 ? -8.065 3.149 -8.955 1.00 93.81 339 LEU A CA 1
ATOM 2658 C C . LEU A 1 339 ? -8.988 4.354 -9.046 1.00 93.81 339 LEU A C 1
ATOM 2660 O O . LEU A 1 339 ? -10.017 4.410 -8.382 1.00 93.81 339 LEU A O 1
ATOM 2664 N N . GLN A 1 340 ? -8.627 5.298 -9.901 1.00 92.06 340 GLN A N 1
ATOM 2665 C CA . GLN A 1 340 ? -9.506 6.389 -10.293 1.00 92.06 340 GLN A CA 1
ATOM 2666 C C . GLN A 1 340 ? -9.992 6.140 -11.726 1.00 92.06 340 GLN A C 1
ATOM 2668 O O . GLN A 1 340 ? -9.151 5.850 -12.588 1.00 92.06 340 GLN A O 1
ATOM 2673 N N . PRO A 1 341 ? -11.303 6.244 -12.008 1.00 90.31 341 PRO A N 1
ATOM 2674 C CA . PRO A 1 341 ? -11.812 6.157 -13.373 1.00 90.31 341 PRO A CA 1
ATOM 2675 C C . PRO A 1 341 ? -11.154 7.207 -14.281 1.00 90.31 341 PRO A C 1
ATOM 2677 O O . PRO A 1 341 ? -11.049 8.377 -13.909 1.00 90.31 341 PRO A O 1
ATOM 2680 N N . ARG A 1 342 ? -10.724 6.813 -15.487 1.00 86.50 342 ARG A N 1
ATOM 2681 C CA . ARG A 1 342 ? -10.228 7.753 -16.508 1.00 86.50 342 ARG A CA 1
ATOM 2682 C C . ARG A 1 342 ? -11.340 8.095 -17.496 1.00 86.50 342 ARG A C 1
ATOM 2684 O O . ARG A 1 342 ? -11.798 7.229 -18.235 1.00 86.50 342 ARG A O 1
ATOM 2691 N N . THR A 1 343 ? -11.707 9.371 -17.588 1.00 70.19 343 THR A N 1
ATOM 2692 C CA . THR A 1 343 ? -12.576 9.879 -18.659 1.00 70.19 343 THR A CA 1
ATOM 2693 C C . THR A 1 343 ? -11.717 10.526 -19.746 1.00 70.19 343 THR A C 1
ATOM 2695 O O . THR A 1 343 ? -11.162 11.605 -19.568 1.00 70.19 343 THR A O 1
ATOM 2698 N N . LEU A 1 344 ? -11.571 9.867 -20.898 1.00 61.19 344 LEU A N 1
ATOM 2699 C CA . LEU A 1 344 ? -10.956 10.492 -22.072 1.00 61.19 344 LEU A CA 1
ATOM 2700 C C . LEU A 1 344 ? -12.051 11.088 -22.953 1.00 61.19 344 LEU A C 1
ATOM 2702 O O . LEU A 1 344 ? -12.867 10.363 -23.519 1.00 61.19 344 LEU A O 1
ATOM 2706 N N . SER A 1 345 ? -12.042 12.410 -23.119 1.00 44.22 345 SER A N 1
ATOM 2707 C CA . SER A 1 345 ? -12.777 13.040 -24.218 1.00 44.22 345 SER A CA 1
ATOM 2708 C C . SER A 1 345 ? -12.093 12.676 -25.538 1.00 44.22 345 SER A C 1
ATOM 2710 O O . SER A 1 345 ? -10.990 13.142 -25.805 1.00 44.22 345 SER A O 1
ATOM 2712 N N . GLY A 1 346 ? -12.736 11.847 -26.366 1.00 45.16 346 GLY A N 1
ATOM 2713 C CA . GLY A 1 346 ? -12.382 11.695 -27.786 1.00 45.16 346 GLY A CA 1
ATOM 2714 C C . GLY A 1 346 ? -11.790 10.356 -28.239 1.00 45.16 346 GLY A C 1
ATOM 2715 O O . GLY A 1 346 ? -11.541 10.208 -29.432 1.00 45.16 346 GLY A O 1
ATOM 2716 N N . VAL A 1 347 ? -11.609 9.362 -27.361 1.00 49.69 347 VAL A N 1
ATOM 2717 C CA . VAL A 1 347 ? -11.274 7.990 -27.792 1.00 49.69 347 VAL A CA 1
ATOM 2718 C C . VAL A 1 347 ? -12.554 7.162 -27.814 1.00 49.69 347 VAL A C 1
ATOM 2720 O O . VAL A 1 347 ? -13.174 6.951 -26.776 1.00 49.69 347 VAL A O 1
ATOM 2723 N N . ALA A 1 348 ? -12.967 6.704 -28.998 1.00 38.62 348 ALA A N 1
ATOM 2724 C CA . ALA A 1 348 ? -14.093 5.788 -29.135 1.00 38.62 348 ALA A CA 1
ATOM 2725 C C . ALA A 1 348 ? -13.738 4.433 -28.494 1.00 38.62 348 ALA A C 1
ATOM 2727 O O . ALA A 1 348 ? -12.926 3.675 -29.020 1.00 38.62 348 ALA A O 1
ATOM 2728 N N . GLY A 1 349 ? -14.331 4.159 -27.336 1.00 50.25 349 GLY A N 1
ATOM 2729 C CA . GLY A 1 349 ? -14.175 2.934 -26.557 1.00 50.25 349 GLY A CA 1
ATOM 2730 C C . GLY A 1 349 ? -14.955 3.051 -25.249 1.00 50.25 349 GLY A C 1
ATOM 2731 O O . GLY A 1 349 ? -15.203 4.163 -24.788 1.00 50.25 349 GLY A O 1
ATOM 2732 N N . ASP A 1 350 ? -15.376 1.920 -24.683 1.00 50.59 350 ASP A N 1
ATOM 2733 C CA . ASP A 1 350 ? -16.153 1.885 -23.442 1.00 50.59 350 ASP A CA 1
ATOM 2734 C C . ASP A 1 350 ? -15.336 2.520 -22.290 1.00 50.59 350 ASP A C 1
ATOM 2736 O O . ASP A 1 350 ? -14.266 2.002 -21.947 1.00 50.59 350 ASP A O 1
ATOM 2740 N N . PRO A 1 351 ? -15.770 3.655 -21.705 1.00 52.94 351 PRO A N 1
ATOM 2741 C CA . PRO A 1 351 ? -15.043 4.330 -20.626 1.00 52.94 351 PRO A CA 1
ATOM 2742 C C . PRO A 1 351 ? -14.902 3.475 -19.353 1.00 52.94 351 PRO A C 1
ATOM 2744 O O . PRO A 1 351 ? -14.132 3.829 -18.466 1.00 52.94 351 PRO A O 1
ATOM 2747 N N . THR A 1 352 ? -15.593 2.336 -19.261 1.00 60.12 352 THR A N 1
ATOM 2748 C CA . THR A 1 352 ? -15.628 1.461 -18.079 1.00 60.12 352 THR A CA 1
ATOM 2749 C C . THR A 1 352 ? -14.356 0.628 -17.846 1.00 60.12 352 THR A C 1
ATOM 2751 O O . THR A 1 352 ? -14.222 0.021 -16.786 1.00 60.12 352 THR A O 1
ATOM 2754 N N . CYS A 1 353 ? -13.397 0.617 -18.783 1.00 78.31 353 CYS A N 1
ATOM 2755 C CA . CYS A 1 353 ? -12.229 -0.279 -18.745 1.00 78.31 353 CYS A CA 1
ATOM 2756 C C . CYS A 1 353 ? -10.874 0.420 -18.528 1.00 78.31 353 CYS A C 1
ATOM 2758 O O . CYS A 1 353 ? -9.833 -0.194 -18.783 1.00 78.31 353 CYS A O 1
ATOM 2760 N N . ARG A 1 354 ? -10.845 1.696 -18.112 1.00 90.69 354 ARG A N 1
ATOM 2761 C CA . ARG A 1 354 ? -9.601 2.483 -17.989 1.00 90.69 354 ARG A CA 1
ATOM 2762 C C . ARG A 1 354 ? -9.460 3.152 -16.632 1.00 90.69 354 ARG A C 1
ATOM 2764 O O . ARG A 1 354 ? -10.340 3.885 -16.189 1.00 90.69 354 ARG A O 1
ATOM 2771 N N . TRP A 1 355 ? -8.285 2.980 -16.039 1.00 93.50 355 TRP A N 1
ATOM 2772 C CA . TRP A 1 355 ? -8.032 3.374 -14.660 1.00 93.50 355 TRP A CA 1
ATOM 2773 C C . TRP A 1 355 ? -6.675 4.052 -14.496 1.00 93.50 355 TRP A C 1
ATOM 2775 O O . TRP A 1 355 ? -5.681 3.634 -15.091 1.00 93.50 355 TRP A O 1
ATOM 2785 N N . THR A 1 356 ? -6.616 5.063 -13.636 1.00 93.06 356 THR A N 1
ATOM 2786 C CA . THR A 1 356 ? -5.366 5.586 -13.076 1.00 93.06 356 THR A CA 1
ATOM 2787 C C . THR A 1 356 ? -5.086 4.856 -11.773 1.00 93.06 356 THR A C 1
ATOM 2789 O O . THR A 1 356 ? -5.899 4.913 -10.852 1.00 93.06 356 THR A O 1
ATOM 2792 N N . LEU A 1 357 ? -3.929 4.208 -11.657 1.00 94.25 357 LEU A N 1
ATOM 2793 C CA . LEU A 1 357 ? -3.482 3.628 -10.397 1.00 94.25 357 LEU A CA 1
ATOM 2794 C C . LEU A 1 357 ? -2.961 4.725 -9.472 1.00 94.25 357 LEU A C 1
ATOM 2796 O O . LEU A 1 357 ? -1.867 5.243 -9.680 1.00 94.25 357 LEU A O 1
ATOM 2800 N N . LEU A 1 358 ? -3.728 5.059 -8.437 1.00 92.19 358 LEU A N 1
ATOM 2801 C CA . LEU A 1 358 ? -3.339 6.045 -7.432 1.00 92.19 358 LEU A CA 1
ATOM 2802 C C . LEU A 1 358 ? -2.353 5.481 -6.412 1.00 92.19 358 LEU A C 1
ATOM 2804 O O . LEU A 1 358 ? -1.476 6.191 -5.931 1.00 92.19 358 LEU A O 1
ATOM 2808 N N . GLY A 1 359 ? -2.485 4.207 -6.079 1.00 92.31 359 GLY A N 1
ATOM 2809 C CA . GLY A 1 359 ? -1.587 3.575 -5.133 1.00 92.31 359 GLY A CA 1
ATOM 2810 C C . GLY A 1 359 ? -1.893 2.108 -4.935 1.00 92.31 359 GLY A C 1
ATOM 2811 O O . GLY A 1 359 ? -2.927 1.594 -5.367 1.00 92.31 359 GLY A O 1
ATOM 2812 N N . LYS A 1 360 ? -0.959 1.448 -4.262 1.00 92.88 360 LYS A N 1
ATOM 2813 C CA . LYS A 1 360 ? -1.045 0.049 -3.870 1.00 92.88 360 LYS A CA 1
ATOM 2814 C C . LYS A 1 360 ? -1.035 -0.054 -2.354 1.00 92.88 360 LYS A C 1
ATOM 2816 O O . LYS A 1 360 ? -0.244 0.611 -1.688 1.00 92.88 360 LYS A O 1
ATOM 2821 N N . SER A 1 361 ? -1.914 -0.867 -1.798 1.00 91.12 361 SER A N 1
ATOM 2822 C CA . SER A 1 361 ? -2.093 -1.000 -0.356 1.00 91.12 361 SER A CA 1
ATOM 2823 C C . SER A 1 361 ? -2.390 -2.450 0.024 1.00 91.12 361 SER A C 1
ATOM 2825 O O . SER A 1 361 ? -2.404 -3.359 -0.808 1.00 91.12 361 SER A O 1
ATOM 2827 N N . VAL A 1 362 ? -2.589 -2.666 1.314 1.00 89.50 362 VAL A N 1
ATOM 2828 C CA . VAL A 1 362 ? -2.884 -3.948 1.937 1.00 89.50 362 VAL A CA 1
ATOM 2829 C C . VAL A 1 362 ? -4.377 -4.012 2.272 1.00 89.50 362 VAL A C 1
ATOM 2831 O O . VAL A 1 362 ? -5.002 -2.998 2.597 1.00 89.50 362 VAL A O 1
ATOM 2834 N N . ILE A 1 363 ? -4.948 -5.215 2.186 1.00 89.75 363 ILE A N 1
ATOM 2835 C CA . ILE A 1 363 ? -6.321 -5.506 2.617 1.00 89.75 363 ILE A CA 1
ATOM 2836 C C . ILE A 1 363 ? -6.251 -6.165 3.987 1.00 89.75 363 ILE A C 1
ATOM 2838 O O . ILE A 1 363 ? -5.732 -7.275 4.111 1.00 89.75 363 ILE A O 1
ATOM 2842 N N . PHE A 1 364 ? -6.791 -5.513 5.009 1.00 93.00 364 PHE A N 1
ATOM 2843 C CA . PHE A 1 364 ? -6.978 -6.149 6.309 1.00 93.00 364 PHE A CA 1
ATOM 2844 C C . PHE A 1 364 ? -8.396 -6.692 6.369 1.00 93.00 364 PHE A C 1
ATOM 2846 O O . PHE A 1 364 ? -9.346 -5.916 6.302 1.00 93.00 364 PHE A O 1
ATOM 2853 N N . SER A 1 365 ? -8.541 -8.007 6.449 1.00 91.50 365 SER A N 1
ATOM 2854 C CA . SER A 1 365 ? -9.838 -8.672 6.376 1.00 91.50 365 SER A CA 1
ATOM 2855 C C . SER A 1 365 ? -9.933 -9.829 7.357 1.00 91.50 365 SER A C 1
ATOM 2857 O O . SER A 1 365 ? -8.927 -10.479 7.660 1.00 91.50 365 SER A O 1
ATOM 2859 N N . ASP A 1 366 ? -11.156 -10.082 7.808 1.00 90.56 366 ASP A N 1
ATOM 2860 C CA . ASP A 1 366 ? -11.511 -11.282 8.559 1.00 90.56 366 ASP A CA 1
ATOM 2861 C C . ASP A 1 366 ? -11.678 -12.508 7.646 1.00 90.56 366 ASP A C 1
ATOM 2863 O O . ASP A 1 366 ? -11.630 -12.425 6.412 1.00 90.56 366 ASP A O 1
ATOM 2867 N N . SER A 1 367 ? -11.839 -13.671 8.273 1.00 85.81 367 SER A N 1
ATOM 2868 C CA . SER A 1 367 ? -12.002 -14.955 7.593 1.00 85.81 367 SER A CA 1
ATOM 2869 C C . SER A 1 367 ? -13.224 -14.995 6.660 1.00 85.81 367 SER A C 1
ATOM 2871 O O . SER A 1 367 ? -13.065 -15.470 5.532 1.00 85.81 367 SER A O 1
ATOM 2873 N N . PRO A 1 368 ? -14.418 -14.482 7.039 1.00 82.88 368 PRO A N 1
ATOM 2874 C CA . PRO A 1 368 ? -15.563 -14.425 6.127 1.00 82.88 368 PRO A CA 1
ATOM 2875 C C . PRO A 1 368 ? -15.266 -13.626 4.850 1.00 82.88 368 PRO A C 1
ATOM 2877 O O . PRO A 1 368 ? -15.409 -14.155 3.745 1.00 82.88 368 PRO A O 1
ATOM 2880 N N . ALA A 1 369 ? -14.713 -12.411 4.976 1.00 81.44 369 ALA A N 1
ATOM 2881 C CA . ALA A 1 369 ? -14.387 -11.585 3.814 1.00 81.44 369 ALA A CA 1
ATOM 2882 C C . ALA A 1 369 ? -13.358 -12.251 2.876 1.00 81.44 369 ALA A C 1
ATOM 2884 O O . ALA A 1 369 ? -13.426 -12.081 1.654 1.00 81.44 369 ALA A O 1
ATOM 2885 N N . LEU A 1 370 ? -12.420 -13.036 3.418 1.00 79.44 370 LEU A N 1
ATOM 2886 C CA . LEU A 1 370 ? -11.477 -13.819 2.613 1.00 79.44 370 LEU A CA 1
ATOM 2887 C C . LEU A 1 370 ? -12.150 -14.982 1.884 1.00 79.44 370 LEU A C 1
ATOM 2889 O O . LEU A 1 370 ? -11.849 -15.223 0.715 1.00 79.44 370 LEU A O 1
ATOM 2893 N N . GLN A 1 371 ? -13.072 -15.700 2.522 1.00 74.94 371 GLN A N 1
ATOM 2894 C CA . GLN A 1 371 ? -13.779 -16.817 1.886 1.00 74.94 371 GLN A CA 1
ATOM 2895 C C . GLN A 1 371 ? -14.645 -16.349 0.707 1.00 74.94 371 GLN A C 1
ATOM 2897 O O . GLN A 1 371 ? -14.670 -16.991 -0.351 1.00 74.94 371 GLN A O 1
ATOM 2902 N N . GLU A 1 372 ? -15.293 -15.190 0.825 1.00 70.88 372 GLU A N 1
ATOM 2903 C CA . GLU A 1 372 ? -16.020 -14.579 -0.292 1.00 70.88 372 GLU A CA 1
ATOM 2904 C C . GLU A 1 372 ? -15.074 -14.173 -1.439 1.00 70.88 372 GLU A C 1
ATOM 2906 O O . GLU A 1 372 ? -15.397 -14.334 -2.628 1.00 70.88 372 GLU A O 1
ATOM 2911 N N . ALA A 1 373 ? -13.860 -13.712 -1.108 1.00 65.88 373 ALA A N 1
ATOM 2912 C CA . ALA A 1 373 ? -12.818 -13.400 -2.088 1.00 65.88 373 ALA A CA 1
ATOM 2913 C C . ALA A 1 373 ? -12.362 -14.628 -2.910 1.00 65.88 373 ALA A C 1
ATOM 2915 O O . ALA A 1 373 ? -11.891 -14.467 -4.037 1.00 65.88 373 ALA A O 1
ATOM 2916 N N . HIS A 1 374 ? -12.582 -15.848 -2.418 1.00 65.25 374 HIS A N 1
ATOM 2917 C CA . HIS A 1 374 ? -12.271 -17.084 -3.147 1.00 65.25 374 HIS A CA 1
ATOM 2918 C C . HIS A 1 374 ? -13.446 -17.616 -3.973 1.00 65.25 374 HIS A C 1
ATOM 2920 O O . HIS A 1 374 ? -13.253 -18.171 -5.055 1.00 65.25 374 HIS A O 1
ATOM 2926 N N . THR A 1 375 ? -14.674 -17.435 -3.489 1.00 61.44 375 THR A N 1
ATOM 2927 C CA . THR A 1 375 ? -15.882 -18.036 -4.083 1.00 61.44 375 THR A CA 1
ATOM 2928 C C . THR A 1 375 ? -16.559 -17.138 -5.127 1.00 61.44 375 THR A C 1
ATOM 2930 O O . THR A 1 375 ? -17.103 -17.634 -6.114 1.00 61.44 375 THR A O 1
ATOM 2933 N N . GLY A 1 376 ? -16.472 -15.812 -4.975 1.00 58.38 376 GLY A N 1
ATOM 2934 C CA . GLY A 1 376 ? -17.152 -14.820 -5.823 1.00 58.38 376 GLY A CA 1
ATOM 2935 C C . GLY A 1 376 ? -16.472 -14.489 -7.161 1.00 58.38 376 GLY A C 1
ATOM 2936 O O . GLY A 1 376 ? -16.176 -13.325 -7.423 1.00 58.38 376 GLY A O 1
ATOM 2937 N N . ARG A 1 377 ? -16.237 -15.475 -8.042 1.00 57.62 377 ARG A N 1
ATOM 2938 C CA . ARG A 1 377 ? -15.693 -15.228 -9.403 1.00 57.62 377 ARG A CA 1
ATOM 2939 C C . ARG A 1 377 ? -16.563 -14.306 -10.280 1.00 57.62 377 ARG A C 1
ATOM 2941 O O . ARG A 1 377 ? -16.088 -13.845 -11.310 1.00 57.62 377 ARG A O 1
ATOM 2948 N N . THR A 1 378 ? -17.806 -14.032 -9.887 1.00 57.09 378 THR A N 1
ATOM 2949 C CA . THR A 1 378 ? -18.766 -13.193 -10.625 1.00 57.09 378 THR A CA 1
ATOM 2950 C C . THR A 1 378 ? -18.441 -11.697 -10.617 1.00 57.09 378 THR A C 1
ATOM 2952 O O . THR A 1 378 ? -18.989 -10.974 -11.440 1.00 57.09 378 THR A O 1
ATOM 2955 N N . ASP A 1 379 ? -17.541 -11.235 -9.739 1.00 76.94 379 ASP A N 1
ATOM 2956 C CA . ASP A 1 379 ? -17.208 -9.806 -9.578 1.00 76.94 379 ASP A CA 1
ATOM 2957 C C . ASP A 1 379 ? -15.887 -9.407 -10.268 1.00 76.94 379 ASP A C 1
ATOM 2959 O O . ASP A 1 379 ? -15.325 -8.335 -10.016 1.00 76.94 379 ASP A O 1
ATOM 2963 N N . ILE A 1 380 ? -15.350 -10.288 -11.116 1.00 88.00 380 ILE A N 1
ATOM 2964 C CA . ILE A 1 380 ? -14.135 -10.029 -11.887 1.00 88.00 380 ILE A CA 1
ATOM 2965 C C . ILE A 1 380 ? -14.520 -9.289 -13.167 1.00 88.00 380 ILE A C 1
ATOM 2967 O O . ILE A 1 380 ? -15.258 -9.810 -14.002 1.00 88.00 380 ILE A O 1
ATOM 2971 N N . ARG A 1 381 ? -13.991 -8.076 -13.335 1.00 90.44 381 ARG A N 1
ATOM 2972 C CA . ARG A 1 381 ? -14.047 -7.345 -14.600 1.00 90.44 381 ARG A CA 1
ATOM 2973 C C . ARG A 1 381 ? -12.806 -7.715 -15.406 1.00 90.44 381 ARG A C 1
ATOM 2975 O O . ARG A 1 381 ? -11.680 -7.517 -14.946 1.00 90.44 381 ARG A O 1
ATOM 2982 N N . GLU A 1 382 ? -13.008 -8.284 -16.586 1.00 91.62 382 GLU A N 1
ATOM 2983 C CA . GLU A 1 382 ? -11.914 -8.743 -17.443 1.00 91.62 382 GLU A CA 1
ATOM 2984 C C . GLU A 1 382 ? -11.224 -7.575 -18.165 1.00 91.62 382 GLU A C 1
ATOM 2986 O O . GLU A 1 382 ? -11.846 -6.546 -18.433 1.00 91.62 382 GLU A O 1
ATOM 2991 N N . GLN A 1 383 ? -9.946 -7.753 -18.513 1.00 90.81 383 GLN A N 1
ATOM 2992 C CA . GLN A 1 383 ? -9.210 -6.909 -19.468 1.00 90.81 383 GLN A CA 1
ATOM 2993 C C . GLN A 1 383 ? -9.207 -5.407 -19.135 1.00 90.81 383 GLN A C 1
ATOM 2995 O O . GLN A 1 383 ? -9.287 -4.544 -20.012 1.00 90.81 383 GLN A O 1
ATOM 3000 N N . GLN A 1 384 ? -9.083 -5.085 -17.852 1.00 93.25 384 GLN A N 1
ATOM 3001 C CA . GLN A 1 384 ? -9.058 -3.714 -17.361 1.00 93.25 384 GLN A CA 1
ATOM 3002 C C . GLN A 1 384 ? -7.682 -3.100 -17.604 1.00 93.25 384 GLN A C 1
ATOM 3004 O O . GLN A 1 384 ? -6.665 -3.671 -17.207 1.00 93.25 384 GLN A O 1
ATOM 3009 N N . ARG A 1 385 ? -7.637 -1.926 -18.240 1.00 94.00 385 ARG A N 1
ATOM 3010 C CA . ARG A 1 385 ? -6.395 -1.186 -18.482 1.00 94.00 385 ARG A CA 1
ATOM 3011 C C . ARG A 1 385 ? -6.105 -0.233 -17.339 1.00 94.00 385 ARG A C 1
ATOM 3013 O O . ARG A 1 385 ? -6.920 0.627 -17.006 1.00 94.00 385 ARG A O 1
ATOM 3020 N N . VAL A 1 386 ? -4.908 -0.346 -16.790 1.00 94.88 386 VAL A N 1
ATOM 3021 C CA . VAL A 1 386 ? -4.441 0.436 -15.654 1.00 94.88 386 VAL A CA 1
ATOM 3022 C C . VAL A 1 386 ? -3.161 1.166 -16.034 1.00 94.88 386 VAL A C 1
ATOM 3024 O O . VAL A 1 386 ? -2.192 0.564 -16.495 1.00 94.88 386 VAL A O 1
ATOM 3027 N N . PHE A 1 387 ? -3.169 2.473 -15.821 1.00 92.50 387 PHE A N 1
ATOM 3028 C CA . PHE A 1 387 ? -2.084 3.391 -16.135 1.00 92.50 387 PHE A CA 1
ATOM 3029 C C . PHE A 1 387 ? -1.455 3.945 -14.853 1.00 92.50 387 PHE A C 1
ATOM 3031 O O . PHE A 1 387 ? -2.036 3.863 -13.769 1.00 92.50 387 PHE A O 1
ATOM 3038 N N . GLY A 1 388 ? -0.269 4.541 -14.977 1.00 90.25 388 GLY A N 1
ATOM 3039 C CA . GLY A 1 388 ? 0.377 5.256 -13.875 1.00 90.25 388 GLY A CA 1
ATOM 3040 C C . GLY A 1 388 ? -0.362 6.526 -13.449 1.00 90.25 388 GLY A C 1
ATOM 3041 O O . GLY A 1 388 ? -1.226 7.035 -14.168 1.00 90.25 388 GLY A O 1
ATOM 3042 N N . ARG A 1 389 ? 0.015 7.067 -12.283 1.00 86.12 389 ARG A N 1
ATOM 3043 C CA . ARG A 1 389 ? -0.459 8.383 -11.827 1.00 86.12 389 ARG A CA 1
ATOM 3044 C C . ARG A 1 389 ? -0.100 9.457 -12.846 1.00 86.12 389 ARG A C 1
ATOM 3046 O O . ARG A 1 389 ? 1.028 9.495 -13.345 1.00 86.12 389 ARG A O 1
ATOM 3053 N N . GLU A 1 390 ? -1.041 10.357 -13.101 1.00 76.81 390 GLU A N 1
ATOM 3054 C CA . GLU A 1 390 ? -0.748 11.560 -13.866 1.00 76.81 390 GLU A CA 1
ATOM 3055 C C . GLU A 1 390 ? 0.222 12.427 -13.071 1.00 76.81 390 GLU A C 1
ATOM 3057 O O . GLU A 1 390 ? -0.054 12.850 -11.949 1.00 76.81 390 GLU A O 1
ATOM 3062 N N . ASP A 1 391 ? 1.391 12.662 -13.652 1.00 73.56 391 ASP A N 1
ATOM 3063 C CA . ASP A 1 391 ? 2.403 13.507 -13.053 1.00 73.56 391 ASP A CA 1
ATOM 3064 C C . ASP A 1 391 ? 2.421 14.856 -13.779 1.00 73.56 391 ASP A C 1
ATOM 3066 O O . ASP A 1 391 ? 2.686 14.873 -14.983 1.00 73.56 391 ASP A O 1
ATOM 3070 N N . PRO A 1 392 ? 2.165 15.989 -13.098 1.00 71.44 392 PRO A N 1
ATOM 3071 C CA . PRO A 1 392 ? 2.129 17.299 -13.743 1.00 71.44 392 PRO A CA 1
ATOM 3072 C C . PRO A 1 392 ? 3.407 17.652 -14.510 1.00 71.44 392 PRO A C 1
ATOM 3074 O O . PRO A 1 392 ? 3.333 18.342 -15.527 1.00 71.44 392 PRO A O 1
ATOM 3077 N N . GLU A 1 393 ? 4.569 17.182 -14.050 1.00 69.56 393 GLU A N 1
ATOM 3078 C CA . GLU A 1 393 ? 5.854 17.412 -14.705 1.00 69.56 393 GLU A CA 1
ATOM 3079 C C . GLU A 1 393 ? 5.986 16.563 -15.973 1.00 69.56 393 GLU A C 1
ATOM 3081 O O . GLU A 1 393 ? 6.331 17.095 -17.027 1.00 69.56 393 GLU A O 1
ATOM 3086 N N . ILE A 1 394 ? 5.624 15.276 -15.915 1.00 70.94 394 ILE A N 1
ATOM 3087 C CA . ILE A 1 394 ? 5.582 14.408 -17.105 1.00 70.94 394 ILE A CA 1
ATOM 3088 C C . ILE A 1 394 ? 4.562 14.941 -18.113 1.00 70.94 394 ILE A C 1
ATOM 3090 O O . ILE A 1 394 ? 4.870 15.063 -19.293 1.00 70.94 394 ILE A O 1
ATOM 3094 N N . GLN A 1 395 ? 3.379 15.345 -17.651 1.00 69.69 395 GLN A N 1
ATOM 3095 C CA . GLN A 1 395 ? 2.334 15.938 -18.485 1.00 69.69 395 GLN A CA 1
ATOM 3096 C C . GLN A 1 395 ? 2.776 17.273 -19.096 1.00 69.69 395 GLN A C 1
ATOM 3098 O O . GLN A 1 395 ? 2.418 17.590 -20.229 1.00 69.69 395 GLN A O 1
ATOM 3103 N N . ARG A 1 396 ? 3.575 18.081 -18.386 1.00 70.69 396 ARG A N 1
ATOM 3104 C CA . ARG A 1 396 ? 4.209 19.274 -18.969 1.00 70.69 396 ARG A CA 1
ATOM 3105 C C . ARG A 1 396 ? 5.169 18.882 -20.094 1.00 70.69 396 ARG A C 1
ATOM 3107 O O . ARG A 1 396 ? 5.030 19.414 -21.189 1.00 70.69 396 ARG A O 1
ATOM 3114 N N . LEU A 1 397 ? 6.082 17.940 -19.849 1.00 68.00 397 LEU A N 1
ATOM 3115 C CA . LEU A 1 397 ? 7.073 17.489 -20.836 1.00 68.00 397 LEU A CA 1
ATOM 3116 C C . LEU A 1 397 ? 6.424 16.851 -22.076 1.00 68.00 397 LEU A C 1
ATOM 3118 O O . LEU A 1 397 ? 6.877 17.077 -23.198 1.00 68.00 397 LEU A O 1
ATOM 3122 N N . LEU A 1 398 ? 5.352 16.076 -21.887 1.00 66.94 398 LEU A N 1
ATOM 3123 C CA . LEU A 1 398 ? 4.563 15.496 -22.974 1.00 66.94 398 LEU A CA 1
ATOM 3124 C C . LEU A 1 398 ? 3.865 16.586 -23.802 1.00 66.94 398 LEU A C 1
ATOM 3126 O O . LEU A 1 398 ? 3.952 16.560 -25.029 1.00 66.94 398 LEU A O 1
ATOM 3130 N N . ARG A 1 399 ? 3.249 17.584 -23.148 1.00 67.38 399 ARG A N 1
ATOM 3131 C CA . ARG A 1 399 ? 2.598 18.718 -23.830 1.00 67.38 399 ARG A CA 1
ATOM 3132 C C . ARG A 1 399 ? 3.574 19.588 -24.611 1.00 67.38 399 ARG A C 1
ATOM 3134 O O . ARG A 1 399 ? 3.292 19.938 -25.753 1.00 67.38 399 ARG A O 1
ATOM 3141 N N . GLU A 1 400 ? 4.720 19.916 -24.017 1.00 67.19 400 GLU A N 1
ATOM 3142 C CA . GLU A 1 400 ? 5.777 20.673 -24.693 1.00 67.19 400 GLU A CA 1
ATOM 3143 C C . GLU A 1 400 ? 6.185 19.978 -25.992 1.00 67.19 400 GLU A C 1
ATOM 3145 O O . GLU A 1 400 ? 6.326 20.642 -27.007 1.00 67.19 400 GLU A O 1
ATOM 3150 N N . ARG A 1 401 ? 6.278 18.644 -26.002 1.00 61.69 401 ARG A N 1
ATOM 3151 C CA . ARG A 1 401 ? 6.618 17.870 -27.203 1.00 61.69 401 ARG A CA 1
ATOM 3152 C C . ARG A 1 401 ? 5.506 17.781 -28.230 1.00 61.69 401 ARG A C 1
ATOM 3154 O O . ARG A 1 401 ? 5.808 17.854 -29.414 1.00 61.69 401 ARG A O 1
ATOM 3161 N N . SER A 1 402 ? 4.250 17.654 -27.804 1.00 59.62 402 SER A N 1
ATOM 3162 C CA . SER A 1 402 ? 3.112 17.661 -28.732 1.00 59.62 402 SER A CA 1
ATOM 3163 C C . SER A 1 402 ? 2.929 18.993 -29.464 1.00 59.62 402 SER A C 1
ATOM 3165 O O . SER A 1 402 ? 2.180 19.040 -30.424 1.00 59.62 402 SER A O 1
ATOM 3167 N N . LEU A 1 403 ? 3.591 20.071 -29.023 1.00 51.66 403 LEU A N 1
ATOM 3168 C CA . LEU A 1 403 ? 3.608 21.358 -29.726 1.00 51.66 403 LEU A CA 1
ATOM 3169 C C . LEU A 1 403 ? 4.691 21.439 -30.820 1.00 51.66 403 LEU A C 1
ATOM 3171 O O . LEU A 1 403 ? 4.691 22.394 -31.593 1.00 51.66 403 LEU A O 1
ATOM 3175 N N . TYR A 1 404 ? 5.618 20.475 -30.876 1.00 48.25 404 TYR A N 1
ATOM 3176 C CA . TYR A 1 404 ? 6.706 20.414 -31.866 1.00 48.25 404 TYR A CA 1
ATOM 3177 C C . TYR A 1 404 ? 6.483 19.358 -32.966 1.00 48.25 404 TYR A C 1
ATOM 3179 O O . TYR A 1 404 ? 7.359 19.181 -33.814 1.00 48.25 404 TYR A O 1
ATOM 3187 N N . TYR A 1 405 ? 5.331 18.685 -32.960 1.00 43.88 405 TYR A N 1
ATOM 3188 C CA . TYR A 1 405 ? 4.833 17.790 -34.011 1.00 43.88 405 TYR A CA 1
ATOM 3189 C C . TYR A 1 405 ? 3.447 18.260 -34.440 1.00 43.88 405 TYR A C 1
ATOM 3191 O O . TYR A 1 405 ? 3.112 18.056 -35.628 1.00 43.88 405 TYR A O 1
#

Organism: NCBI:txid329885

Foldseek 3Di:
DPDQADQLLLLLQVLLPDDDAADPPDDPQLRVLVSLQVSLVSSCVSRVPPDHDDPQSPPSPDGDDSLVSQVVSLVVSVVVQRPLSLFAQFAFRWDDDPDPRDPPDPATEGFPTHRHHNVLVVQCPPPRFDGQDPPWDWDWDADLNFIKIWGKKFFPPFDDKAFLPPDVLLLVLLLVLVVLCVVVVFADCLLVCLQPPPLNCQAANRSSSQLSSLSSLDLVQALLLVVQLCVLRVVPCCVPQSVLLRVVSVQCNVVSNPDDPVPRDSNSSNVSSVSSVVQCVQQDSSRHTDGHWNWGWIKGADPQRKIKIHTATDDDWIKIFGPSQLDSSNLNGLRIWIWDQDDDDPDPDDSPQETEGSGTGHIRIGPVVSVCSVVCPVSIDHTHMYTYDDDVVSVVRSVVVVVVD

Radius of gyration: 22.88 Å; chains: 1; bounding box: 63×51×70 Å

pLDDT: mean 83.98, std 13.13, range [30.31, 98.0]

Secondary structure (DSSP, 8-state):
-------HHHHHHHHHTS-----TTS-HHHHHHHHHHHHHHHHHHHTTS-----HHHH-TTS---HHHHHHHHHHHHHHTT-THHHH--SSEEEE----TT-SS-SS-EEEEEE---TTTSTTTTTS-PPPPPTT--EEEEEETTEEEEEEEEEE---S-EEETTS-HHHHHHHHHHHHHHHHHT-S-THHHHHHT-HHHHHHHS-HHHHHHHHHHHHHHH-HHHHHHHHHHTT-TTHHHHHHHHHHHHHHHHHHTT-S-GGG--HHHHHHHHHHHHHHHHHHS-TTT--S----EEEEEE-TTS-EEEEEE-SSS-EEEEEGGG-SGGGTTS--EEEEEE---TT--S-GGGEEEEEEEE--EE-HHHHHHHHH-GGGEEEEEEEEPPP-HHHHHHHHHHHT--

Sequence (405 aa):
MRRYHREVSTVVAEVLGMEAGGDPRIAAKQRAADAMKDKISIILNTMECGLALTAEMRDPTMPLNKSECHYMLLMLALAAQDPGALCSVGPPMRLTQAYVDSPLTPTASSTWLFEPTNVDSGLNNYRTLHRLPASARIDTGLELGEHYVQLDLRFLTSNEVKHGYDDPATMEIASHFLDVCKRRKFGRNRIRYLVTDVAANRHFGSMADVYSQTLACVLECGPDWVEDVCLHYGVGRWKQDGEGAWNLLVALKNTGGRWPESAWNAQAAGFIADFVNFLVIRGMPQRQILHREEWRPIWVSRKDGGKIITFVPPGEIEAAVPAALLDDDYIQLARLWLLQPRTLSGVAGDPTCRWTLLGKSVIFSDSPALQEAHTGRTDIREQQRVFGREDPEIQRLLRERSLYY